Protein AF-A0A2V7TV57-F1 (afdb_monomer_lite)

Secondary structure (DSSP, 8-state):
-HHHHHHHHHHHHHHHTTTT--SHHHHHHHHHHHHHHHHHHTT-SSPPP------EEEEEEE-SSEEEEEEEEEEETTEEEEEEEEEESS--SPEEEEEEEP-S---TT-GGGTSHHHHHHHHHTT-EEEEE--STTSSS---S-TTTTS--THHHHHT--HHHHHHHHHHHHHHHHTT-TTEEEEEEEEEEETHHHHHHHHHHHH-S-EEEEEEES----HHHHHHHTGGGSS-GGG----TT---THHHHHHHTTS-EEEEEETT-SSS-HHHHHHHHHHHHHHHHHHHTS--TTEEEEEES-SS---HHHHHHHHHHHIIIII---PPPPPPP---TTPPPHHHH---SS--TT--GGGGGGTSSPP---PPPSS--THHHHHHHHHHHHHHHTSTTS-SSPPP--EEEEE---TTGGGTEEEEEEEEEEETTEEEEEEEEEETT-TTSPPEEEEE-TT---PPP-HHHHHHHHTT-S-----GGGTTS-----------------------------------------------------------------------------------------------------------------------------------------------------PPPP------------------------------------------------------

Foldseek 3Di:
DVLVVLLVLLVVLLVPFLPPVPFLVSLVVCLVVLLCLLCLLLLVVPHDDQPDFPKDQLDKDDDPFWIKGWIWTALDFQAIWTKIKIATPDDDFAFFEEEEEEAPDADLQFRCLVVVVLQNVCRSVTYTYIYIGQQQRHNQHADFCCVLPVVVVCLLVLSHHSLSVLLSVSVVVLVVQVVDRHHDLQRYAYEYEHLSLLSQLSNLLNDVSHQAYEREHQWFWSSVCSVLVLVNPGTRSSDGSCLPSHISLSSLLSNPPGAYEYEYECAASNQHPNTVVSSQVSSQVSNCSVVVHRHPRYYYYYDNDYRDCDQVNSQVVVCSSCCRRVVHNDRDDRDDPDPPPRDDSVVSRNDPHRDPSRCSHVCSVPSNDDDDPDCPPPCPDPVVVVVVVVVCCCSRPVVVADPDDDPFDKDKAFDCDDDLNVFWRKIWMWTDRDVVAIKIWMWTDGPPCPPFAIDIGIDHDPDDPDDQPCVVVVVVSVPDNDDDDDPVCSVPPPDDDDDDDDDDDDDDDDDDDDDDDDDDDDDDDDDDDDDDDDDDDDDDDDDDDDDDDDDDDDDDDDDDDDDDDDDDDDDDYDDDDDDDDDDDDDDDDDDDDDDDDDYDDDDDDDYDDDDDDDDDDDDDDDDDDDDDDDDDDDDDDDDDDDDDDDDDDDDDDDDDDDDDDDDDDDDDDDDDDDDDDDDDDDDDDDDDDDDDDDDDDDD

pLDDT: mean 70.53, std 30.2, range [20.3, 98.94]

Radius of gyration: 38.65 Å; chains: 1; bounding box: 132×105×137 Å

Structure (mmCIF, N/CA/C/O backbone):
data_AF-A0A2V7TV57-F1
#
_entry.id   AF-A0A2V7TV57-F1
#
loop_
_atom_site.group_PDB
_atom_site.id
_atom_site.type_symbol
_atom_site.label_atom_id
_atom_site.label_alt_id
_atom_site.label_comp_id
_atom_site.label_asym_id
_atom_site.label_entity_id
_atom_site.label_seq_id
_atom_site.pdbx_PDB_ins_code
_atom_site.Cartn_x
_atom_site.Cartn_y
_atom_site.Cartn_z
_atom_site.occupancy
_atom_site.B_iso_or_equiv
_atom_site.auth_seq_id
_atom_site.auth_comp_id
_atom_site.auth_asym_id
_atom_site.auth_atom_id
_atom_site.pdbx_PDB_model_num
ATOM 1 N N . MET A 1 1 ? 25.362 6.238 -18.766 1.00 72.62 1 MET A N 1
ATOM 2 C CA . MET A 1 1 ? 24.744 5.285 -19.719 1.00 72.62 1 MET A CA 1
ATOM 3 C C . MET A 1 1 ? 23.566 4.579 -19.061 1.00 72.62 1 MET A C 1
ATOM 5 O O . MET A 1 1 ? 22.532 5.218 -19.000 1.00 72.62 1 MET A O 1
ATOM 9 N N . VAL A 1 2 ? 23.691 3.368 -18.494 1.00 75.88 2 VAL A N 1
ATOM 10 C CA . VAL A 1 2 ? 22.522 2.579 -18.022 1.00 75.88 2 VAL A CA 1
ATOM 11 C C . VAL A 1 2 ? 21.622 3.327 -17.022 1.00 75.88 2 VAL A C 1
ATOM 13 O O . VAL A 1 2 ? 20.418 3.369 -17.231 1.00 75.88 2 VAL A O 1
ATOM 16 N N . ILE A 1 3 ? 22.179 3.979 -15.992 1.00 81.56 3 ILE A N 1
ATOM 17 C CA . ILE A 1 3 ? 21.381 4.757 -15.018 1.00 81.56 3 ILE A CA 1
ATOM 18 C C . ILE A 1 3 ? 20.602 5.893 -15.706 1.00 81.56 3 ILE A C 1
ATOM 20 O O . ILE A 1 3 ? 19.414 6.055 -15.458 1.00 81.56 3 ILE A O 1
ATOM 24 N N . GLU A 1 4 ? 21.226 6.618 -16.636 1.00 85.62 4 GLU A N 1
ATOM 25 C CA . GLU A 1 4 ? 20.561 7.691 -17.393 1.00 85.62 4 GLU A CA 1
ATOM 26 C C . GLU A 1 4 ? 19.489 7.158 -18.354 1.00 85.62 4 GLU A C 1
ATOM 28 O O . GLU A 1 4 ? 18.440 7.780 -18.511 1.00 85.62 4 GLU A O 1
ATOM 33 N N . HIS A 1 5 ? 19.698 5.975 -18.942 1.00 84.88 5 HIS A N 1
ATOM 34 C CA . HIS A 1 5 ? 18.664 5.286 -19.716 1.00 84.88 5 HIS A CA 1
ATOM 35 C C . HIS A 1 5 ? 17.465 4.912 -18.828 1.00 84.88 5 HIS A C 1
ATOM 37 O O . HIS A 1 5 ? 16.326 5.127 -19.235 1.00 84.88 5 HIS A O 1
ATOM 43 N N . LEU A 1 6 ? 17.697 4.415 -17.606 1.00 86.62 6 LEU A N 1
ATOM 44 C CA . LEU A 1 6 ? 16.636 4.106 -16.636 1.00 86.62 6 LEU A CA 1
ATOM 45 C C . LEU A 1 6 ? 15.896 5.371 -16.166 1.00 86.62 6 LEU A C 1
ATOM 47 O O . LEU A 1 6 ? 14.667 5.373 -16.133 1.00 86.62 6 LEU A O 1
ATOM 51 N N . LYS A 1 7 ? 16.611 6.469 -15.885 1.00 92.19 7 LYS A N 1
ATOM 52 C CA . LYS A 1 7 ? 16.012 7.772 -15.540 1.00 92.19 7 LYS A CA 1
ATOM 53 C C . LYS A 1 7 ? 15.153 8.329 -16.678 1.00 92.19 7 LYS A C 1
ATOM 55 O O . LYS A 1 7 ? 14.002 8.689 -16.453 1.00 92.19 7 LYS A O 1
ATOM 60 N N . SER A 1 8 ? 15.677 8.346 -17.905 1.00 91.25 8 SER A N 1
ATOM 61 C CA . SER A 1 8 ? 14.947 8.797 -19.100 1.00 91.25 8 SER A CA 1
ATOM 62 C C . SER A 1 8 ? 13.723 7.917 -19.395 1.00 91.25 8 SER A C 1
ATOM 64 O O . SER A 1 8 ? 12.640 8.427 -19.684 1.00 91.25 8 SER A O 1
ATOM 66 N N . THR A 1 9 ? 13.869 6.600 -19.230 1.00 89.69 9 THR A N 1
ATOM 67 C CA . THR A 1 9 ? 12.785 5.611 -19.303 1.00 89.69 9 THR A CA 1
ATOM 68 C C . THR A 1 9 ? 11.668 5.920 -18.315 1.00 89.69 9 THR A C 1
ATOM 70 O O . THR A 1 9 ? 10.508 6.035 -18.715 1.00 89.69 9 THR A O 1
ATOM 73 N N . ALA A 1 10 ? 12.008 6.088 -17.036 1.00 94.38 10 ALA A N 1
ATOM 74 C CA . ALA A 1 10 ? 11.039 6.339 -15.982 1.00 94.38 10 ALA A CA 1
ATOM 75 C C . ALA A 1 10 ? 10.346 7.700 -16.158 1.00 94.38 10 ALA A C 1
ATOM 77 O O . ALA A 1 10 ? 9.121 7.767 -16.084 1.00 94.38 10 ALA A O 1
ATOM 78 N N . ALA A 1 11 ? 11.098 8.749 -16.517 1.00 96.31 11 ALA A N 1
ATOM 79 C CA . ALA A 1 11 ? 10.556 10.057 -16.889 1.00 96.31 11 ALA A CA 1
ATOM 80 C C . ALA A 1 11 ? 9.492 9.950 -17.993 1.00 96.31 11 ALA A C 1
ATOM 82 O O . ALA A 1 11 ? 8.373 10.434 -17.825 1.00 96.31 11 ALA A O 1
ATOM 83 N N . ALA A 1 12 ? 9.797 9.243 -19.084 1.00 94.19 12 ALA A N 1
ATOM 84 C CA . ALA A 1 12 ? 8.869 9.070 -20.198 1.00 94.19 12 ALA A CA 1
ATOM 85 C C . ALA A 1 12 ? 7.658 8.174 -19.850 1.00 94.19 12 ALA A C 1
ATOM 87 O O . ALA A 1 12 ? 6.579 8.336 -20.422 1.00 94.19 12 ALA A O 1
ATOM 88 N N . LEU A 1 13 ? 7.797 7.212 -18.928 1.00 94.81 13 LEU A N 1
ATOM 89 C CA . LEU A 1 13 ? 6.664 6.432 -18.407 1.00 94.81 13 LEU A CA 1
ATOM 90 C C . LEU A 1 13 ? 5.730 7.301 -17.555 1.00 94.81 13 LEU A C 1
ATOM 92 O O . LEU A 1 13 ? 4.520 7.303 -17.795 1.00 94.81 13 LEU A O 1
ATOM 96 N N . SER A 1 14 ? 6.282 8.084 -16.627 1.00 97.56 14 SER A N 1
ATOM 97 C CA . SER A 1 14 ? 5.514 9.009 -15.793 1.00 97.56 14 SER A CA 1
ATOM 98 C C . SER A 1 14 ? 4.832 10.099 -16.609 1.00 97.56 14 SER A C 1
ATOM 100 O O . SER A 1 14 ? 3.644 10.342 -16.410 1.00 97.56 14 SER A O 1
ATOM 102 N N . GLU A 1 15 ? 5.524 10.709 -17.577 1.00 97.06 15 GLU A N 1
ATOM 103 C CA . GLU A 1 15 ? 4.954 11.701 -18.498 1.00 97.06 15 GLU A CA 1
ATOM 104 C C . GLU A 1 15 ? 3.676 11.165 -19.157 1.00 97.06 15 GLU A C 1
ATOM 106 O O . GLU A 1 15 ? 2.601 11.753 -18.998 1.00 97.06 15 GLU A O 1
ATOM 111 N N . ARG A 1 16 ? 3.773 9.994 -19.804 1.00 95.31 16 ARG A N 1
ATOM 112 C CA . ARG A 1 16 ? 2.661 9.351 -20.519 1.00 95.31 16 ARG A CA 1
ATOM 113 C C . ARG A 1 16 ? 1.532 8.872 -19.606 1.00 95.31 16 ARG A C 1
ATOM 115 O O . ARG A 1 16 ? 0.401 8.769 -20.079 1.00 95.31 16 ARG A O 1
ATOM 122 N N . CYS A 1 17 ? 1.795 8.582 -18.332 1.00 97.50 17 CYS A N 1
ATOM 123 C CA . CYS A 1 17 ? 0.795 8.037 -17.412 1.00 97.50 17 CYS A CA 1
ATOM 124 C C . CYS A 1 17 ? -0.449 8.944 -17.311 1.00 97.50 17 CYS A C 1
ATOM 126 O O . CYS A 1 17 ? -0.329 10.121 -16.960 1.00 97.50 17 CYS A O 1
ATOM 128 N N . LEU A 1 18 ? -1.623 8.389 -17.645 1.00 96.81 18 LEU A N 1
ATOM 129 C CA . LEU A 1 18 ? -2.943 9.045 -17.711 1.00 96.81 18 LEU A CA 1
ATOM 130 C C . LEU A 1 18 ? -3.076 10.207 -18.728 1.00 96.81 18 LEU A C 1
ATOM 132 O O . LEU A 1 18 ? -4.108 10.871 -18.766 1.00 96.81 18 LEU A O 1
ATOM 136 N N . SER A 1 19 ? -2.077 10.447 -19.587 1.00 95.38 19 SER A N 1
ATOM 137 C CA . SER A 1 19 ? -2.075 11.540 -20.587 1.00 95.38 19 SER A CA 1
ATOM 138 C C . SER A 1 19 ? -3.089 11.366 -21.737 1.00 95.38 19 SER A C 1
ATOM 140 O O . SER A 1 19 ? -3.419 12.312 -22.459 1.00 95.38 19 SER A O 1
ATOM 142 N N . ASP A 1 20 ? -3.596 10.148 -21.903 1.00 93.69 20 ASP A N 1
ATOM 143 C CA . ASP A 1 20 ? -4.590 9.717 -22.883 1.00 93.69 20 ASP A CA 1
ATOM 144 C C . ASP A 1 20 ? -6.021 9.653 -22.312 1.00 93.69 20 ASP A C 1
ATOM 146 O O . ASP A 1 20 ? -6.970 9.379 -23.046 1.00 93.69 20 ASP A O 1
ATOM 150 N N . VAL A 1 21 ? -6.198 9.950 -21.021 1.00 96.56 21 VAL A N 1
ATOM 151 C CA . VAL A 1 21 ? -7.500 10.025 -20.349 1.00 96.56 21 VAL A CA 1
ATOM 152 C C . VAL A 1 21 ? -8.003 11.471 -20.400 1.00 96.56 21 VAL A C 1
ATOM 154 O O . VAL A 1 21 ? -7.613 12.304 -19.585 1.00 96.56 21 VAL A O 1
ATOM 157 N N . ARG A 1 22 ? -8.861 11.789 -21.378 1.00 94.56 22 ARG A N 1
ATOM 158 C CA . ARG A 1 22 ? -9.347 13.164 -21.632 1.00 94.56 22 ARG A CA 1
ATOM 159 C C . ARG A 1 22 ? -10.823 13.363 -21.291 1.00 94.56 22 ARG A C 1
ATOM 161 O O . ARG A 1 22 ? -11.314 14.488 -21.303 1.00 94.56 22 ARG A O 1
ATOM 168 N N . SER A 1 23 ? -11.530 12.282 -20.980 1.00 97.94 23 SER A N 1
ATOM 169 C CA . SER A 1 23 ? -12.953 12.268 -20.650 1.00 97.94 23 SER A CA 1
ATOM 170 C C . SER A 1 23 ? -13.294 11.128 -19.686 1.00 97.94 23 SER A C 1
ATOM 172 O O . SER A 1 23 ? -12.594 10.113 -19.613 1.00 97.94 23 SER A O 1
ATOM 174 N N . LEU A 1 24 ? -14.408 11.270 -18.964 1.00 98.38 24 LEU A N 1
ATOM 175 C CA . LEU A 1 24 ? -14.882 10.256 -18.018 1.00 98.38 24 LEU A CA 1
ATOM 176 C C . LEU A 1 24 ? -15.195 8.909 -18.700 1.00 98.38 24 LEU A C 1
ATOM 178 O O . LEU A 1 24 ? -14.958 7.857 -18.110 1.00 98.38 24 LEU A O 1
ATOM 182 N N . GLU A 1 25 ? -15.671 8.916 -19.949 1.00 98.31 25 GLU A N 1
ATOM 183 C CA . GLU A 1 25 ? -15.950 7.684 -20.704 1.00 98.31 25 GLU A CA 1
ATOM 184 C C . GLU A 1 25 ? -14.673 6.985 -21.195 1.00 98.31 25 GLU A C 1
ATOM 186 O O . GLU A 1 25 ? -14.616 5.756 -21.241 1.00 98.31 25 GLU A O 1
ATOM 191 N N . GLU A 1 26 ? -13.606 7.732 -21.496 1.00 97.69 26 GLU A N 1
ATOM 192 C CA . GLU A 1 26 ? -12.287 7.139 -21.744 1.00 97.69 26 GLU A CA 1
ATOM 193 C C . GLU A 1 26 ? -11.707 6.523 -20.473 1.00 97.69 26 GLU A C 1
ATOM 195 O O . GLU A 1 26 ? -11.229 5.389 -20.523 1.00 97.69 26 GLU A O 1
ATOM 200 N N . TRP A 1 27 ? -11.821 7.208 -19.330 1.00 98.19 27 TRP A N 1
ATOM 201 C CA . TRP A 1 27 ? -11.426 6.646 -18.040 1.00 98.19 27 TRP A CA 1
ATOM 202 C C . TRP A 1 27 ? -12.187 5.350 -17.726 1.00 98.19 27 TRP A C 1
ATOM 204 O O . TRP A 1 27 ? -11.563 4.314 -17.493 1.00 98.19 27 TRP A O 1
ATOM 214 N N . LYS A 1 28 ? -13.527 5.368 -17.785 1.00 98.25 28 LYS A N 1
ATOM 215 C CA . LYS A 1 28 ? -14.381 4.187 -17.555 1.00 98.25 28 LYS A CA 1
ATOM 216 C C . LYS A 1 28 ? -14.007 3.011 -18.459 1.00 98.25 28 LYS A C 1
ATOM 218 O O . LYS A 1 28 ? -14.015 1.874 -17.996 1.00 98.25 28 LYS A O 1
ATOM 223 N N . ARG A 1 29 ? -13.650 3.274 -19.722 1.00 98.19 29 ARG A N 1
ATOM 224 C CA . ARG A 1 29 ? -13.208 2.251 -20.684 1.00 98.19 29 ARG A CA 1
ATOM 225 C C . ARG A 1 29 ? -11.848 1.642 -20.323 1.00 98.19 29 ARG A C 1
ATOM 227 O O . ARG A 1 29 ? -11.646 0.455 -20.562 1.00 98.19 29 ARG A O 1
ATOM 234 N N . GLN A 1 30 ? -10.922 2.421 -19.758 1.00 97.69 30 GLN A N 1
ATOM 235 C CA . GLN A 1 30 ? -9.584 1.943 -19.376 1.00 97.69 30 GLN A CA 1
ATOM 236 C C . GLN A 1 30 ? -9.518 1.308 -17.978 1.00 97.69 30 GLN A C 1
ATOM 238 O O . GLN A 1 30 ? -8.766 0.351 -17.777 1.00 97.69 30 GLN A O 1
ATOM 243 N N . ARG A 1 31 ? -10.313 1.807 -17.020 1.00 98.19 31 ARG A N 1
ATOM 244 C CA . ARG A 1 31 ? -10.310 1.406 -15.599 1.00 98.19 31 ARG A CA 1
ATOM 245 C C . ARG A 1 31 ? -10.270 -0.119 -15.368 1.00 98.19 31 ARG A C 1
ATOM 247 O O . ARG A 1 31 ? -9.449 -0.537 -14.552 1.00 98.19 31 ARG A O 1
ATOM 254 N N . PRO A 1 32 ? -11.070 -0.972 -16.049 1.00 98.31 32 PRO A N 1
ATOM 255 C CA . PRO A 1 32 ? -11.048 -2.417 -15.799 1.00 98.31 32 PRO A CA 1
ATOM 256 C C . PRO A 1 32 ? -9.714 -3.067 -16.180 1.00 98.31 32 PRO A C 1
ATOM 258 O O . PRO A 1 32 ? -9.206 -3.903 -15.436 1.00 98.31 32 PRO A O 1
ATOM 261 N N . ALA A 1 33 ? -9.119 -2.648 -17.303 1.00 97.69 33 ALA A N 1
ATOM 262 C CA . ALA A 1 33 ? -7.831 -3.163 -17.756 1.00 97.69 33 ALA A CA 1
ATOM 263 C C . ALA A 1 33 ? -6.705 -2.736 -16.804 1.00 97.69 33 ALA A C 1
ATOM 265 O O . ALA A 1 33 ? -5.936 -3.581 -16.360 1.00 97.69 33 ALA A O 1
ATOM 266 N N . LEU A 1 34 ? -6.668 -1.458 -16.408 1.00 97.94 34 LEU A N 1
ATOM 267 C CA . LEU A 1 34 ? -5.679 -0.940 -15.455 1.00 97.94 34 LEU A CA 1
ATOM 268 C C . LEU A 1 34 ? -5.768 -1.625 -14.079 1.00 97.94 34 LEU A C 1
ATOM 270 O O . LEU A 1 34 ? -4.738 -1.872 -13.455 1.00 97.94 34 LEU A O 1
ATOM 274 N N . ARG A 1 35 ? -6.976 -1.983 -13.614 1.00 98.38 35 ARG A N 1
ATOM 275 C CA . ARG A 1 35 ? -7.153 -2.746 -12.365 1.00 98.38 35 ARG A CA 1
ATOM 276 C C . ARG A 1 35 ? -6.639 -4.182 -12.492 1.00 98.38 35 ARG A C 1
ATOM 278 O O . ARG A 1 35 ? -5.970 -4.653 -11.580 1.00 98.38 35 ARG A O 1
ATOM 285 N N . GLY A 1 36 ? -6.928 -4.863 -13.605 1.00 97.81 36 GLY A N 1
ATOM 286 C CA . GLY A 1 36 ? -6.413 -6.212 -13.875 1.00 97.81 36 GLY A CA 1
ATOM 287 C C . GLY A 1 36 ? -4.886 -6.241 -13.995 1.00 97.81 36 GLY A C 1
ATOM 288 O O . GLY A 1 36 ? -4.230 -7.093 -13.404 1.00 97.81 36 GLY A O 1
ATOM 289 N N . GLU A 1 37 ? -4.306 -5.250 -14.676 1.00 97.12 37 GLU A N 1
ATOM 290 C CA . GLU A 1 37 ? -2.855 -5.065 -14.738 1.00 97.12 37 GLU A CA 1
ATOM 291 C C . GLU A 1 37 ? -2.248 -4.842 -13.340 1.00 97.12 37 GLU A C 1
ATOM 293 O O . GLU A 1 37 ? -1.240 -5.470 -13.019 1.00 97.12 37 GLU A O 1
ATOM 298 N N . LEU A 1 38 ? -2.859 -4.008 -12.484 1.00 98.25 38 LEU A N 1
ATOM 299 C CA . LEU A 1 38 ? -2.396 -3.793 -11.104 1.00 98.25 38 LEU A CA 1
ATOM 300 C C . LEU A 1 38 ? -2.488 -5.068 -10.251 1.00 98.25 38 LEU A C 1
ATOM 302 O O . LEU A 1 38 ? -1.521 -5.402 -9.571 1.00 98.25 38 LEU A O 1
ATOM 306 N N . LEU A 1 39 ? -3.604 -5.803 -10.320 1.00 97.50 39 LEU A N 1
ATOM 307 C CA . LEU A 1 39 ? -3.777 -7.086 -9.624 1.00 97.50 39 LEU A CA 1
ATOM 308 C C . LEU A 1 39 ? -2.678 -8.082 -10.006 1.00 97.50 39 LEU A C 1
ATOM 310 O O . LEU A 1 39 ? -2.014 -8.628 -9.130 1.00 97.50 39 LEU A O 1
ATOM 314 N N . TYR A 1 40 ? -2.412 -8.247 -11.302 1.00 95.19 40 TYR A N 1
ATOM 315 C CA . TYR A 1 40 ? -1.332 -9.103 -11.789 1.00 95.19 40 TYR A CA 1
ATOM 316 C C . TYR A 1 40 ? 0.046 -8.642 -11.284 1.00 95.19 40 TYR A C 1
ATOM 318 O O . TYR A 1 40 ? 0.849 -9.468 -10.860 1.00 95.19 40 TYR A O 1
ATOM 326 N N . MET A 1 41 ? 0.342 -7.336 -11.288 1.00 95.69 41 MET A N 1
ATOM 327 C CA . MET A 1 41 ? 1.644 -6.819 -10.825 1.00 95.69 41 MET A CA 1
ATOM 328 C C . MET A 1 41 ? 1.841 -6.909 -9.302 1.00 95.69 41 MET A C 1
ATOM 330 O O . MET A 1 41 ? 2.980 -6.821 -8.840 1.00 95.69 41 MET A O 1
ATOM 334 N N . LEU A 1 42 ? 0.755 -7.091 -8.545 1.00 96.44 42 LEU A N 1
ATOM 335 C CA . LEU A 1 42 ? 0.750 -7.427 -7.118 1.00 96.44 42 LEU A CA 1
ATOM 336 C C . LEU A 1 42 ? 0.761 -8.950 -6.860 1.00 96.44 42 LEU A C 1
ATOM 338 O O . LEU A 1 42 ? 0.765 -9.357 -5.706 1.00 96.44 42 LEU A O 1
ATOM 342 N N . GLY A 1 43 ? 0.734 -9.805 -7.889 1.00 94.25 43 GLY A N 1
ATOM 343 C CA . GLY A 1 43 ? 0.615 -11.261 -7.713 1.00 94.25 43 GLY A CA 1
ATOM 344 C C . GLY A 1 43 ? -0.775 -11.727 -7.245 1.00 94.25 43 GLY A C 1
ATOM 345 O O . GLY A 1 43 ? -0.896 -12.801 -6.664 1.00 94.25 43 GLY A O 1
ATOM 346 N N . LEU A 1 44 ? -1.814 -10.918 -7.487 1.00 95.12 44 LEU A N 1
ATOM 347 C CA . LEU A 1 44 ? -3.212 -11.115 -7.071 1.00 95.12 44 LEU A CA 1
ATOM 348 C C . LEU A 1 44 ? -4.161 -11.418 -8.252 1.00 95.12 44 LEU A C 1
ATOM 350 O O . LEU A 1 44 ? -5.374 -11.241 -8.133 1.00 95.12 44 LEU A O 1
ATOM 354 N N . ASP A 1 45 ? -3.627 -11.855 -9.397 1.00 91.81 45 ASP A N 1
ATOM 355 C CA . ASP A 1 45 ? -4.400 -12.326 -10.555 1.00 91.81 45 ASP A CA 1
ATOM 356 C C . ASP A 1 45 ? -4.048 -13.794 -10.889 1.00 91.81 45 ASP A C 1
ATOM 358 O O . ASP A 1 45 ? -2.962 -14.051 -11.417 1.00 91.81 45 ASP A O 1
ATOM 362 N N . PRO A 1 46 ? -4.926 -14.774 -10.589 1.00 91.44 46 PRO A N 1
ATOM 363 C CA . PRO A 1 46 ? -6.161 -14.639 -9.811 1.00 91.44 46 PRO A CA 1
ATOM 364 C C . PRO A 1 46 ? -5.880 -14.385 -8.320 1.00 91.44 46 PRO A C 1
ATOM 366 O O . PRO A 1 46 ? -4.804 -14.700 -7.813 1.00 91.44 46 PRO A O 1
ATOM 369 N N . PHE A 1 47 ? -6.883 -13.890 -7.589 1.00 92.94 47 PHE A N 1
ATOM 370 C CA . PHE A 1 47 ? -6.822 -13.850 -6.127 1.00 92.94 47 PHE A CA 1
ATOM 371 C C . PHE A 1 47 ? -6.636 -15.263 -5.537 1.00 92.94 47 PHE A C 1
ATOM 373 O O . PHE A 1 47 ? -7.230 -16.218 -6.052 1.00 92.94 47 PHE A O 1
ATOM 380 N N . PRO A 1 48 ? -5.913 -15.401 -4.410 1.00 93.31 48 PRO A N 1
ATOM 381 C CA . PRO A 1 48 ? -5.961 -16.607 -3.589 1.00 93.31 48 PRO A CA 1
ATOM 382 C C . PRO A 1 48 ? -7.390 -16.953 -3.124 1.00 93.31 48 PRO A C 1
ATOM 384 O O . PRO A 1 48 ? -8.294 -16.113 -3.107 1.00 93.31 48 PRO A O 1
ATOM 387 N N . GLU A 1 49 ? -7.615 -18.199 -2.702 1.00 92.88 49 GLU A N 1
ATOM 388 C CA . GLU A 1 49 ? -8.918 -18.614 -2.173 1.00 92.88 49 GLU A CA 1
ATOM 389 C C . GLU A 1 49 ? -9.187 -17.984 -0.790 1.00 92.88 49 GLU A C 1
ATOM 391 O O . GLU A 1 49 ? -8.342 -18.027 0.107 1.00 92.88 49 GLU A O 1
ATOM 396 N N . ARG A 1 50 ? -10.392 -17.432 -0.576 1.00 96.19 50 ARG A N 1
ATOM 397 C CA . ARG A 1 50 ? -10.832 -16.902 0.732 1.00 96.19 50 ARG A CA 1
ATOM 398 C C . ARG A 1 50 ? -11.154 -18.034 1.723 1.00 96.19 50 ARG A C 1
ATOM 400 O O . ARG A 1 50 ? -12.311 -18.279 2.056 1.00 96.19 50 ARG A O 1
ATOM 407 N N . THR A 1 51 ? -10.126 -18.700 2.242 1.00 97.06 51 THR A N 1
ATOM 408 C CA . THR A 1 51 ? -10.266 -19.765 3.251 1.00 97.06 51 THR A CA 1
ATOM 409 C C . THR A 1 51 ? -10.736 -19.232 4.615 1.00 97.06 51 THR A C 1
ATOM 411 O O . THR A 1 51 ? -10.412 -18.089 4.944 1.00 97.06 51 THR A O 1
ATOM 414 N N . PRO A 1 52 ? -11.433 -20.022 5.460 1.00 98.12 52 PRO A N 1
ATOM 415 C CA . PRO A 1 52 ? -11.928 -19.568 6.765 1.00 98.12 52 PRO A CA 1
ATOM 416 C C . PRO A 1 52 ? -10.848 -18.927 7.652 1.00 98.12 52 PRO A C 1
ATOM 418 O O . PRO A 1 52 ? -9.810 -19.534 7.901 1.00 98.12 52 PRO A O 1
ATOM 421 N N . LEU A 1 53 ? -11.134 -17.728 8.174 1.00 98.19 53 LEU A N 1
ATOM 422 C CA . LEU A 1 53 ? -10.179 -16.874 8.904 1.00 98.19 53 LEU A CA 1
ATOM 423 C C . LEU A 1 53 ? -9.650 -17.471 10.222 1.00 98.19 53 LEU A C 1
ATOM 425 O O . LEU A 1 53 ? -8.617 -17.031 10.712 1.00 98.19 53 LEU A O 1
ATOM 429 N N . LYS A 1 54 ? -10.372 -18.423 10.835 1.00 98.25 54 LYS A N 1
ATOM 430 C CA . LYS A 1 54 ? -10.086 -18.976 12.179 1.00 98.25 54 LYS A CA 1
ATOM 431 C C . LYS A 1 54 ? -9.717 -17.896 13.235 1.00 98.25 54 LYS A C 1
ATOM 433 O O . LYS A 1 54 ? -8.719 -18.081 13.932 1.00 98.25 54 LYS A O 1
ATOM 438 N N . PRO A 1 55 ? -10.458 -16.774 13.357 1.00 98.31 55 PRO A N 1
ATOM 439 C CA . PRO A 1 55 ? -10.062 -15.678 14.235 1.00 98.31 55 PRO A CA 1
ATOM 440 C C . PRO A 1 55 ? -10.110 -16.113 15.703 1.00 98.31 55 PRO A C 1
ATOM 442 O O . PRO A 1 55 ? -11.048 -16.791 16.127 1.00 98.31 55 PRO A O 1
ATOM 445 N N . GLN A 1 56 ? -9.110 -15.709 16.481 1.00 98.38 56 GLN A N 1
ATOM 446 C CA . GLN A 1 56 ? -9.014 -15.980 17.913 1.00 98.38 56 GLN A CA 1
ATOM 447 C C . GLN A 1 56 ? -8.726 -14.681 18.660 1.00 98.38 56 GLN A C 1
ATOM 449 O O . GLN A 1 56 ? -7.727 -14.015 18.387 1.00 98.38 56 GLN A O 1
ATOM 454 N N . VAL A 1 57 ? -9.590 -14.343 19.620 1.00 98.62 57 VAL A N 1
ATOM 455 C CA . VAL A 1 57 ? -9.305 -13.301 20.610 1.00 98.62 57 VAL A CA 1
ATOM 456 C C . VAL A 1 57 ? -8.539 -13.956 21.756 1.00 98.62 57 VAL A C 1
ATOM 458 O O . VAL A 1 57 ? -9.094 -14.782 22.478 1.00 98.62 57 VAL A O 1
ATOM 461 N N . THR A 1 58 ? -7.257 -13.630 21.899 1.00 98.31 58 THR A N 1
ATOM 462 C CA . THR A 1 58 ? -6.344 -14.268 22.867 1.00 98.31 58 THR A CA 1
ATOM 463 C C . THR A 1 58 ? -6.259 -13.523 24.201 1.00 98.31 58 THR A C 1
ATOM 465 O O . THR A 1 58 ? -5.689 -14.026 25.168 1.00 98.31 58 THR A O 1
ATOM 468 N N . GLY A 1 59 ? -6.867 -12.340 24.282 1.00 98.25 59 GLY A N 1
ATOM 469 C CA . GLY A 1 59 ? -7.073 -11.585 25.512 1.00 98.25 59 GLY A CA 1
ATOM 470 C C . GLY A 1 59 ? -7.822 -10.282 25.248 1.00 98.25 59 GLY A C 1
ATOM 471 O O . GLY A 1 59 ? -7.913 -9.836 24.104 1.00 98.25 59 GLY A O 1
ATOM 472 N N . THR A 1 60 ? -8.326 -9.661 26.314 1.00 98.12 60 THR A N 1
ATOM 473 C CA . THR A 1 60 ? -9.051 -8.385 26.240 1.00 98.12 60 THR A CA 1
ATOM 474 C C . THR A 1 60 ? -8.540 -7.424 27.308 1.00 98.12 60 THR A C 1
ATOM 476 O O . THR A 1 60 ? -8.304 -7.828 28.447 1.00 98.12 60 THR A O 1
ATOM 479 N N . LEU A 1 61 ? -8.388 -6.151 26.948 1.00 97.38 61 LEU A N 1
ATOM 480 C CA . LEU A 1 61 ? -8.000 -5.057 27.839 1.00 97.38 61 LEU A CA 1
ATOM 481 C C . LEU A 1 61 ? -9.145 -4.041 27.893 1.00 97.38 61 LEU A C 1
ATOM 483 O O . LEU A 1 61 ? -9.684 -3.684 26.850 1.00 97.38 61 LEU A O 1
ATOM 487 N N . THR A 1 62 ? -9.498 -3.547 29.079 1.00 96.25 62 THR A N 1
ATOM 488 C CA . THR A 1 62 ? -10.548 -2.525 29.250 1.00 96.25 62 THR A CA 1
ATOM 489 C C . THR A 1 62 ? -9.931 -1.206 29.700 1.00 96.25 62 THR A C 1
ATOM 491 O O . THR A 1 62 ? -9.151 -1.178 30.654 1.00 96.25 62 THR A O 1
ATOM 494 N N . ARG A 1 63 ? -10.280 -0.112 29.026 1.00 93.69 63 ARG A N 1
ATOM 495 C CA . ARG A 1 63 ? -9.950 1.279 29.368 1.00 93.69 63 ARG A CA 1
ATOM 496 C C . ARG A 1 63 ? -11.266 2.066 29.540 1.00 93.69 63 ARG A C 1
ATOM 498 O O . ARG A 1 63 ? -12.323 1.495 29.276 1.00 93.69 63 ARG A O 1
ATOM 505 N N . PRO A 1 64 ? -11.251 3.322 30.029 1.00 91.75 64 PRO A N 1
ATOM 506 C CA . PRO A 1 64 ? -12.488 4.069 30.280 1.00 91.75 64 PRO A CA 1
ATOM 507 C C . PRO A 1 64 ? -13.366 4.237 29.030 1.00 91.75 64 PRO A C 1
ATOM 509 O O . PRO A 1 64 ? -14.565 3.978 29.091 1.00 91.75 64 PRO A O 1
ATOM 512 N N . ASP A 1 65 ? -12.755 4.593 27.896 1.00 92.25 65 ASP A N 1
ATOM 513 C CA . ASP A 1 65 ? -13.485 4.970 26.675 1.00 92.25 65 ASP A CA 1
ATOM 514 C C . ASP A 1 65 ? -13.532 3.856 25.615 1.00 92.25 65 ASP A C 1
ATOM 516 O O . ASP A 1 65 ? -14.326 3.923 24.676 1.00 92.25 65 ASP A O 1
ATOM 520 N N . TYR A 1 66 ? -12.699 2.818 25.749 1.00 95.88 66 TYR A N 1
ATOM 521 C CA . TYR A 1 66 ? -12.588 1.711 24.792 1.00 95.88 66 TYR A CA 1
ATOM 522 C C . TYR A 1 66 ? -12.106 0.400 25.433 1.00 95.88 66 TYR A C 1
ATOM 524 O O . TYR A 1 66 ? -11.539 0.372 26.526 1.00 95.88 66 TYR A O 1
ATOM 532 N N . ARG A 1 67 ? -12.286 -0.709 24.714 1.00 96.50 67 ARG A N 1
ATOM 533 C CA . ARG A 1 67 ? -11.645 -2.006 24.969 1.00 96.50 67 ARG A CA 1
ATOM 534 C C . ARG A 1 67 ? -10.739 -2.396 23.801 1.00 96.50 67 ARG A C 1
ATOM 536 O O . ARG A 1 67 ? -10.981 -1.979 22.672 1.00 96.50 67 ARG A O 1
ATOM 543 N N . ILE A 1 68 ? -9.730 -3.218 24.067 1.00 98.38 68 ILE A N 1
ATOM 544 C CA . ILE A 1 68 ? -8.831 -3.801 23.064 1.00 98.38 68 ILE A CA 1
ATOM 545 C C . ILE A 1 68 ? -9.031 -5.316 23.077 1.00 98.38 68 ILE A C 1
ATOM 547 O O . ILE A 1 68 ? -8.782 -5.950 24.100 1.00 98.38 68 ILE A O 1
ATOM 551 N N . GLU A 1 69 ? -9.454 -5.905 21.962 1.00 98.62 69 GLU A N 1
ATOM 552 C CA . GLU A 1 69 ? -9.443 -7.355 21.736 1.00 98.62 69 GLU A CA 1
ATOM 553 C C . GLU A 1 69 ? -8.148 -7.730 20.991 1.00 98.62 69 GLU A C 1
ATOM 555 O O . GLU A 1 69 ? -7.884 -7.237 19.892 1.00 98.62 69 GLU A O 1
ATOM 560 N N . LYS A 1 70 ? -7.312 -8.585 21.593 1.00 98.81 70 LYS A N 1
ATOM 561 C CA . LYS A 1 70 ? -6.039 -9.037 21.006 1.00 98.81 70 LYS A CA 1
ATOM 562 C C . LYS A 1 70 ? -6.315 -10.174 20.036 1.00 98.81 70 LYS A C 1
ATOM 564 O O . LYS A 1 70 ? -6.824 -11.209 20.457 1.00 98.81 70 LYS A O 1
ATOM 569 N N . LEU A 1 71 ? -6.040 -9.968 18.752 1.00 98.62 71 LEU A N 1
ATOM 570 C CA . LEU A 1 71 ? -6.548 -10.797 17.667 1.00 98.62 71 LEU A CA 1
ATOM 571 C C . LEU A 1 71 ? -5.413 -11.475 16.902 1.00 98.62 71 LEU A C 1
ATOM 573 O O . LEU A 1 71 ? -4.459 -10.835 16.463 1.00 98.62 71 LEU A O 1
ATOM 577 N N . VAL A 1 72 ? -5.592 -12.763 16.636 1.00 98.56 72 VAL A N 1
ATOM 578 C CA . VAL A 1 72 ? -4.847 -13.481 15.601 1.00 98.56 72 VAL A CA 1
ATOM 579 C C . VAL A 1 72 ? -5.823 -14.168 14.646 1.00 98.56 72 VAL A C 1
ATOM 581 O O . VAL A 1 72 ? -6.843 -14.710 15.075 1.00 98.56 72 VAL A O 1
ATOM 584 N N . PHE A 1 73 ? -5.533 -14.143 13.347 1.00 98.62 73 PHE A N 1
ATOM 585 C CA . PHE A 1 73 ? -6.299 -14.859 12.323 1.00 98.62 73 PHE A CA 1
ATOM 586 C C . PHE A 1 73 ? -5.377 -15.437 11.237 1.00 98.62 73 PHE A C 1
ATOM 588 O O . PHE A 1 73 ? -4.177 -15.171 11.221 1.00 98.62 73 PHE A O 1
ATOM 595 N N . GLN A 1 74 ? -5.933 -16.261 10.349 1.00 98.38 74 GLN A N 1
ATOM 596 C CA . GLN A 1 74 ? -5.249 -16.826 9.185 1.00 98.38 74 GLN A CA 1
ATOM 597 C C . GLN A 1 74 ? -5.771 -16.167 7.894 1.00 98.38 74 GLN A C 1
ATOM 599 O O . GLN A 1 74 ? -6.951 -16.310 7.563 1.00 98.38 74 GLN A O 1
ATOM 604 N N . SER A 1 75 ? -4.921 -15.440 7.158 1.00 97.56 75 SER A N 1
ATOM 605 C CA . SER A 1 75 ? -5.288 -14.827 5.865 1.00 97.56 75 SER A CA 1
ATOM 606 C C . SER A 1 75 ? -5.253 -15.847 4.715 1.00 97.56 75 SER A C 1
ATOM 608 O O . SER A 1 75 ? -6.080 -15.780 3.803 1.00 97.56 75 SER A O 1
ATOM 610 N N . LEU A 1 76 ? -4.365 -16.840 4.819 1.00 96.56 76 LEU A N 1
ATOM 611 C CA . LEU A 1 76 ? -4.352 -18.131 4.112 1.00 96.56 76 LEU A CA 1
ATOM 612 C C . LEU A 1 76 ? -4.122 -19.250 5.147 1.00 96.56 76 LEU A C 1
ATOM 614 O O . LEU A 1 76 ? -3.695 -18.946 6.263 1.00 96.56 76 LEU A O 1
ATOM 618 N N . PRO A 1 77 ? -4.352 -20.542 4.838 1.00 97.19 77 PRO A N 1
ATOM 619 C CA . PRO A 1 77 ? -4.107 -21.624 5.791 1.00 97.19 77 PRO A CA 1
ATOM 620 C C . PRO A 1 77 ? -2.642 -21.639 6.248 1.00 97.19 77 PRO A C 1
ATOM 622 O O . PRO A 1 77 ? -1.740 -21.837 5.441 1.00 97.19 77 PRO A O 1
ATOM 625 N N . GLY A 1 78 ? -2.414 -21.402 7.541 1.00 97.19 78 GLY A N 1
ATOM 626 C CA . GLY A 1 78 ? -1.077 -21.257 8.128 1.00 97.19 78 GLY A CA 1
ATOM 627 C C . GLY A 1 78 ? -0.407 -19.886 7.930 1.00 97.19 78 GLY A C 1
ATOM 628 O O . GLY A 1 78 ? 0.629 -19.642 8.537 1.00 97.19 78 GLY A O 1
ATOM 629 N N . LEU A 1 79 ? -0.960 -18.959 7.139 1.00 97.81 79 LEU A N 1
ATOM 630 C CA . LEU A 1 79 ? -0.444 -17.585 7.044 1.00 97.81 79 LEU A CA 1
ATOM 631 C C . LEU A 1 79 ? -1.097 -16.739 8.135 1.00 97.81 79 LEU A C 1
ATOM 633 O O . LEU A 1 79 ? -2.251 -16.327 8.005 1.00 97.81 79 LEU A O 1
ATOM 637 N N . TYR A 1 80 ? -0.376 -16.542 9.232 1.00 98.38 80 TYR A N 1
ATOM 638 C CA . TYR A 1 80 ? -0.888 -15.885 10.429 1.00 98.38 80 TYR A CA 1
ATOM 639 C C . TYR A 1 80 ? -0.752 -14.368 10.354 1.00 98.38 80 TYR A C 1
ATOM 641 O O . TYR A 1 80 ? 0.289 -13.856 9.955 1.00 98.38 80 TYR A O 1
ATOM 649 N N . VAL A 1 81 ? -1.779 -13.652 10.803 1.00 98.31 81 VAL A N 1
ATOM 650 C CA . VAL A 1 81 ? -1.782 -12.190 10.899 1.00 98.31 81 VAL A CA 1
ATOM 651 C C . VAL A 1 81 ? -2.208 -11.795 12.311 1.00 98.31 81 VAL A C 1
ATOM 653 O O . VAL A 1 81 ? -3.234 -12.273 12.808 1.00 98.31 81 VAL A O 1
ATOM 656 N N . THR A 1 82 ? -1.406 -10.955 12.967 1.00 98.56 82 THR A N 1
ATOM 657 C CA . THR A 1 82 ? -1.663 -10.438 14.318 1.00 98.56 82 THR A CA 1
ATOM 658 C C . THR A 1 82 ? -2.135 -8.990 14.287 1.00 98.56 82 THR A C 1
ATOM 660 O O . THR A 1 82 ? -1.753 -8.198 13.426 1.00 98.56 82 THR A O 1
ATOM 663 N N . ALA A 1 83 ? -3.043 -8.664 15.205 1.00 98.62 83 ALA A N 1
ATOM 664 C CA . ALA A 1 83 ? -3.762 -7.403 15.201 1.00 98.62 83 ALA A CA 1
ATOM 665 C C . ALA A 1 83 ? -4.300 -7.048 16.590 1.00 98.62 83 ALA A C 1
ATOM 667 O O . ALA A 1 83 ? -4.492 -7.902 17.457 1.00 98.62 83 ALA A O 1
ATOM 668 N N . ASN A 1 84 ? -4.635 -5.781 16.798 1.00 98.81 84 ASN A N 1
ATOM 669 C CA . ASN A 1 84 ? -5.429 -5.367 17.950 1.00 98.81 84 ASN A CA 1
ATOM 670 C C . ASN A 1 84 ? -6.707 -4.674 17.459 1.00 98.81 84 ASN A C 1
ATOM 672 O O . ASN A 1 84 ? -6.660 -3.769 16.630 1.00 98.81 84 ASN A O 1
ATOM 676 N N . LEU A 1 85 ? -7.859 -5.125 17.953 1.00 98.75 85 LEU A N 1
ATOM 677 C CA . LEU A 1 85 ? -9.169 -4.578 17.615 1.00 98.75 85 LEU A CA 1
ATOM 678 C C . LEU A 1 85 ? -9.636 -3.674 18.761 1.00 98.75 85 LEU A C 1
ATOM 680 O O . LEU A 1 85 ? -10.086 -4.152 19.802 1.00 98.75 85 LEU A O 1
ATOM 684 N N . TYR A 1 86 ? -9.506 -2.367 18.565 1.00 98.50 86 TYR A N 1
ATOM 685 C CA . TYR A 1 86 ? -9.972 -1.331 19.476 1.00 98.50 86 TYR A CA 1
ATOM 686 C C . TYR A 1 86 ? -11.456 -1.055 19.208 1.00 98.50 86 TYR A C 1
ATOM 688 O O . TYR A 1 86 ? -11.869 -0.820 18.070 1.00 98.50 86 TYR A O 1
ATOM 696 N N . LEU A 1 87 ? -12.267 -1.104 20.263 1.00 97.69 87 LEU A N 1
ATOM 697 C CA . LEU A 1 87 ? -13.726 -1.009 20.203 1.00 97.69 87 LEU A CA 1
ATOM 698 C C . LEU A 1 87 ? -14.213 -0.030 21.277 1.00 97.69 87 LEU A C 1
ATOM 700 O O . LEU A 1 87 ? -13.792 -0.179 22.426 1.00 97.69 87 LEU A O 1
ATOM 704 N N . PRO A 1 88 ? -15.099 0.932 20.969 1.00 96.38 88 PRO A N 1
ATOM 705 C CA . PRO A 1 88 ? -15.584 1.889 21.961 1.00 96.38 88 PRO A CA 1
ATOM 706 C C . PRO A 1 88 ? -16.263 1.196 23.153 1.00 96.38 88 PRO A C 1
ATOM 708 O O . PRO A 1 88 ? -16.899 0.148 23.007 1.00 96.38 88 PRO A O 1
ATOM 711 N N . ALA A 1 89 ? -16.135 1.780 24.346 1.00 91.31 89 ALA A N 1
ATOM 712 C CA . ALA A 1 89 ? -16.764 1.276 25.569 1.00 91.31 89 ALA A CA 1
ATOM 713 C C . ALA A 1 89 ? -18.263 1.618 25.644 1.00 91.31 89 ALA A C 1
ATOM 715 O O . ALA A 1 89 ? -19.001 1.006 26.415 1.00 91.31 89 ALA A O 1
ATOM 716 N N . SER A 1 90 ? -18.720 2.581 24.838 1.00 81.25 90 SER A N 1
ATOM 717 C CA . SER A 1 90 ? -20.124 2.977 24.720 1.00 81.25 90 SER A CA 1
ATOM 718 C C . SER A 1 90 ? -20.497 3.300 23.269 1.00 81.25 90 SER A C 1
ATOM 720 O O . SER A 1 90 ? -19.630 3.524 22.426 1.00 81.25 90 SER A O 1
ATOM 722 N N . GLY A 1 91 ? -21.799 3.290 22.980 1.00 71.38 91 GLY A N 1
ATOM 723 C CA . GLY A 1 91 ? -22.355 3.329 21.624 1.00 71.38 91 GLY A CA 1
ATOM 724 C C . GLY A 1 91 ? -23.154 2.060 21.318 1.00 71.38 91 GLY A C 1
ATOM 725 O O . GLY A 1 91 ? -22.904 1.002 21.895 1.00 71.38 91 GLY A O 1
ATOM 726 N N . SER A 1 92 ? -24.155 2.164 20.444 1.00 64.12 92 SER A N 1
ATOM 727 C CA . SER A 1 92 ? -25.032 1.045 20.087 1.00 64.12 92 SER A CA 1
ATOM 728 C C . SER A 1 92 ? -25.348 1.026 18.591 1.00 64.12 92 SER A C 1
ATOM 730 O O . SER A 1 92 ? -25.688 2.045 17.993 1.00 64.12 92 SER A O 1
ATOM 732 N N . GLY A 1 93 ? -25.251 -0.164 17.994 1.00 73.25 93 GLY A N 1
ATOM 733 C CA . GLY A 1 93 ? -25.424 -0.383 16.557 1.00 73.25 93 GLY A CA 1
ATOM 734 C C . GLY A 1 93 ? -24.126 -0.256 15.738 1.00 73.25 93 GLY A C 1
ATOM 735 O O . GLY A 1 93 ? -23.061 -0.026 16.310 1.00 73.25 93 GLY A O 1
ATOM 736 N N . PRO A 1 94 ? -24.204 -0.437 14.405 1.00 92.62 94 PRO A N 1
ATOM 737 C CA . PRO A 1 94 ? -23.037 -0.461 13.520 1.00 92.62 94 PRO A CA 1
ATOM 738 C C . PRO A 1 94 ? -22.293 0.884 13.447 1.00 92.62 94 PRO A C 1
ATOM 740 O O . PRO A 1 94 ? -22.843 1.912 13.030 1.00 92.62 94 PRO A O 1
ATOM 743 N N . LEU A 1 95 ? -21.017 0.868 13.821 1.00 96.94 95 LEU A N 1
ATOM 744 C CA . LEU A 1 95 ? -20.121 2.022 13.844 1.00 96.94 95 LEU A CA 1
ATOM 745 C C . LEU A 1 95 ? -19.276 2.103 12.562 1.00 96.94 95 LEU A C 1
ATOM 747 O O . LEU A 1 95 ? -19.041 1.079 11.917 1.00 96.94 95 LEU A O 1
ATOM 751 N N . PRO A 1 96 ? -18.781 3.296 12.177 1.00 98.12 96 PRO A N 1
ATOM 752 C CA . PRO A 1 96 ? -17.755 3.380 11.145 1.00 98.12 96 PRO A CA 1
ATOM 753 C C . PRO A 1 96 ? -16.491 2.654 11.630 1.00 98.12 96 PRO A C 1
ATOM 755 O O . PRO A 1 96 ? -16.157 2.698 12.816 1.00 98.12 96 PRO A O 1
ATOM 758 N N . ALA A 1 97 ? -15.787 1.990 10.720 1.00 98.62 97 ALA A N 1
ATOM 759 C CA . ALA A 1 97 ? -14.583 1.233 11.035 1.00 98.62 97 ALA A CA 1
ATOM 760 C C . ALA A 1 97 ? -13.353 1.821 10.344 1.00 98.62 97 ALA A C 1
ATOM 762 O O . ALA A 1 97 ? -13.449 2.381 9.255 1.00 98.62 97 ALA A O 1
ATOM 763 N N . ILE A 1 98 ? -12.190 1.655 10.963 1.00 98.88 98 ILE A N 1
ATOM 764 C CA . ILE A 1 98 ? -10.882 1.992 10.413 1.00 98.88 98 ILE A CA 1
ATOM 765 C C . ILE A 1 98 ? -10.033 0.722 10.393 1.00 98.88 98 ILE A C 1
ATOM 767 O O . ILE A 1 98 ? -9.868 0.062 11.420 1.00 98.88 98 ILE A O 1
ATOM 771 N N . LEU A 1 99 ? -9.469 0.396 9.232 1.00 98.94 99 LEU A N 1
ATOM 772 C CA . LEU A 1 99 ? -8.329 -0.504 9.124 1.00 98.94 99 LEU A CA 1
ATOM 773 C C . LEU A 1 99 ? -7.052 0.344 9.147 1.00 98.94 99 LEU A C 1
ATOM 775 O O . LEU A 1 99 ? -6.767 1.064 8.187 1.00 98.94 99 LEU A O 1
ATOM 779 N N . TYR A 1 100 ? -6.298 0.271 10.244 1.00 98.88 100 TYR A N 1
ATOM 780 C CA . TYR A 1 100 ? -4.963 0.857 10.326 1.00 98.88 100 TYR A CA 1
ATOM 781 C C . TYR A 1 100 ? -3.933 -0.214 9.965 1.00 98.88 100 TYR A C 1
ATOM 783 O O . TYR A 1 100 ? -3.824 -1.225 10.654 1.00 98.88 100 TYR A O 1
ATOM 791 N N . VAL A 1 101 ? -3.160 0.003 8.906 1.00 98.44 101 VAL A N 1
ATOM 792 C CA . VAL A 1 101 ? -2.033 -0.867 8.531 1.00 98.44 101 VAL A CA 1
ATOM 793 C C . VAL A 1 101 ? -0.721 -0.215 8.952 1.00 98.44 101 VAL A C 1
ATOM 795 O O . VAL A 1 101 ? -0.474 0.956 8.656 1.00 98.44 101 VAL A O 1
ATOM 798 N N . CYS A 1 102 ? 0.108 -0.952 9.690 1.00 98.00 102 CYS A N 1
ATOM 799 C CA . CYS A 1 102 ? 1.343 -0.414 10.251 1.00 98.00 102 CYS A CA 1
ATOM 800 C C . CYS A 1 102 ? 2.404 -0.095 9.187 1.00 98.00 102 CYS A C 1
ATOM 802 O O . CYS A 1 102 ? 2.497 -0.742 8.148 1.00 98.00 102 CYS A O 1
ATOM 804 N N . GLY A 1 103 ? 3.236 0.907 9.477 1.00 96.25 103 GLY A N 1
ATOM 805 C CA . GLY A 1 103 ? 4.499 1.122 8.774 1.00 96.25 103 GLY A CA 1
ATOM 806 C C . GLY A 1 103 ? 5.624 0.239 9.320 1.00 96.25 103 GLY A C 1
ATOM 807 O O . GLY A 1 103 ? 5.418 -0.614 10.187 1.00 96.25 103 GLY A O 1
ATOM 808 N N . HIS A 1 104 ? 6.839 0.465 8.824 1.00 93.88 104 HIS A N 1
ATOM 809 C CA . HIS A 1 104 ? 8.032 -0.278 9.229 1.00 93.88 104 HIS A CA 1
ATOM 810 C C . HIS A 1 104 ? 8.550 0.195 10.595 1.00 93.88 104 HIS A C 1
ATOM 812 O O . HIS A 1 104 ? 9.489 0.981 10.684 1.00 93.88 104 HIS A O 1
ATOM 818 N N . ALA A 1 105 ? 7.918 -0.294 11.664 1.00 94.06 105 ALA A N 1
ATOM 819 C CA . ALA A 1 105 ? 8.325 -0.090 13.054 1.00 94.06 105 ALA A CA 1
ATOM 820 C C . ALA A 1 105 ? 8.744 -1.444 13.675 1.00 94.06 105 ALA A C 1
ATOM 822 O O . ALA A 1 105 ? 7.890 -2.156 14.209 1.00 94.06 105 ALA A O 1
ATOM 823 N N . PRO A 1 106 ? 10.027 -1.852 13.578 1.00 93.50 106 PRO A N 1
ATOM 824 C CA . PRO A 1 106 ? 10.449 -3.199 13.955 1.00 93.50 106 PRO A CA 1
ATOM 825 C C . PRO A 1 106 ? 10.320 -3.453 15.461 1.00 93.50 106 PRO A C 1
ATOM 827 O O . PRO A 1 106 ? 11.022 -2.845 16.271 1.00 93.50 106 PRO A O 1
ATOM 830 N N . HIS A 1 107 ? 9.455 -4.395 15.839 1.00 94.31 107 HIS A N 1
ATOM 831 C CA . HIS A 1 107 ? 9.308 -4.842 17.223 1.00 94.31 107 HIS A CA 1
ATOM 832 C C . HIS A 1 107 ? 8.962 -6.343 17.282 1.00 94.31 107 HIS A C 1
ATOM 834 O O . HIS A 1 107 ? 8.064 -6.771 16.558 1.00 94.31 107 HIS A O 1
ATOM 840 N N . PRO A 1 108 ? 9.599 -7.166 18.146 1.00 91.81 108 PRO A N 1
ATOM 841 C CA . PRO A 1 108 ? 9.365 -8.618 18.195 1.00 91.81 108 PRO A CA 1
ATOM 842 C C . PRO A 1 108 ? 7.949 -9.031 18.638 1.00 91.81 108 PRO A C 1
ATOM 844 O O . PRO A 1 108 ? 7.611 -10.207 18.558 1.00 91.81 108 PRO A O 1
ATOM 847 N N . LEU A 1 109 ? 7.134 -8.081 19.111 1.00 95.88 109 LEU A N 1
ATOM 848 C CA . LEU A 1 109 ? 5.733 -8.281 19.512 1.00 95.88 109 LEU A CA 1
ATOM 849 C C . LEU A 1 109 ? 4.729 -7.565 18.578 1.00 95.88 109 LEU A C 1
ATOM 851 O O . LEU A 1 109 ? 3.568 -7.351 18.936 1.00 95.88 109 LEU A O 1
ATOM 855 N N . GLY A 1 110 ? 5.176 -7.201 17.374 1.00 95.94 110 GLY A N 1
ATOM 856 C CA . GLY A 1 110 ? 4.362 -6.587 16.328 1.00 95.94 110 GLY A CA 1
ATOM 857 C C . GLY A 1 110 ? 4.416 -5.056 16.295 1.00 95.94 110 GLY A C 1
ATOM 858 O O . GLY A 1 110 ? 4.302 -4.396 17.330 1.00 95.94 110 GLY A O 1
ATOM 859 N N . ALA A 1 111 ? 4.547 -4.488 15.095 1.00 96.38 111 ALA A N 1
ATOM 860 C CA . ALA A 1 111 ? 4.588 -3.051 14.820 1.00 96.38 111 ALA A CA 1
ATOM 861 C C . ALA A 1 111 ? 3.365 -2.272 15.348 1.00 96.38 111 ALA A C 1
ATOM 863 O O . ALA A 1 111 ? 3.472 -1.073 15.623 1.00 96.38 111 ALA A O 1
ATOM 864 N N . LYS A 1 112 ? 2.215 -2.930 15.557 1.00 96.00 112 LYS A N 1
ATOM 865 C CA . LYS A 1 112 ? 1.008 -2.320 16.143 1.00 96.00 112 LYS A CA 1
ATOM 866 C C . LYS A 1 112 ? 1.244 -1.645 17.496 1.00 96.00 112 LYS A C 1
ATOM 868 O O . LYS A 1 112 ? 0.569 -0.663 17.796 1.00 96.00 112 LYS A O 1
ATOM 873 N N . SER A 1 113 ? 2.227 -2.096 18.286 1.00 94.94 113 SER A N 1
ATOM 874 C CA . SER A 1 113 ? 2.547 -1.471 19.576 1.00 94.94 113 SER A CA 1
ATOM 875 C C . SER A 1 113 ? 3.155 -0.071 19.445 1.00 94.94 113 SER A C 1
ATOM 877 O O . SER A 1 113 ? 3.074 0.706 20.392 1.00 94.94 113 SER A O 1
ATOM 879 N N . TYR A 1 114 ? 3.732 0.274 18.289 1.00 95.00 114 TYR A N 1
ATOM 880 C CA . TYR A 1 114 ? 4.239 1.620 17.998 1.00 95.00 114 TYR A CA 1
ATOM 881 C C . TYR A 1 114 ? 3.116 2.583 17.568 1.00 95.00 114 TYR A C 1
ATOM 883 O O . TYR A 1 114 ? 3.117 3.749 17.944 1.00 95.00 114 TYR A O 1
ATOM 891 N N . TYR A 1 115 ? 2.122 2.085 16.825 1.00 95.12 115 TYR A N 1
ATOM 892 C CA . TYR A 1 115 ? 1.023 2.882 16.255 1.00 95.12 115 TYR A CA 1
ATOM 893 C C . TYR A 1 115 ? -0.269 2.868 17.103 1.00 95.12 115 TYR A C 1
ATOM 895 O O . TYR A 1 115 ? -1.338 3.267 16.639 1.00 95.12 115 TYR A O 1
ATOM 903 N N . GLN A 1 116 ? -0.192 2.393 18.348 1.00 94.88 116 GLN A N 1
ATOM 904 C CA . GLN A 1 116 ? -1.351 2.139 19.209 1.00 94.88 116 GLN A CA 1
ATOM 905 C C . GLN A 1 116 ? -2.196 3.384 19.545 1.00 94.88 116 GLN A C 1
ATOM 907 O O . GLN A 1 116 ? -3.414 3.265 19.688 1.00 94.88 116 GLN A O 1
ATOM 912 N N . ASP A 1 117 ? -1.597 4.580 19.623 1.00 93.12 117 ASP A N 1
ATOM 913 C CA . ASP A 1 117 ? -2.318 5.837 19.894 1.00 93.12 117 ASP A CA 1
ATOM 914 C C . ASP A 1 117 ? -3.298 6.179 18.760 1.00 93.12 117 ASP A C 1
ATOM 916 O O . ASP A 1 117 ? -4.403 6.667 19.004 1.00 93.12 117 ASP A O 1
ATOM 920 N N . ARG A 1 118 ? -2.919 5.855 17.515 1.00 93.88 118 ARG A N 1
ATOM 921 C CA . ARG A 1 118 ? -3.743 6.049 16.321 1.00 93.88 118 ARG A CA 1
ATOM 922 C C . ARG A 1 118 ? -5.044 5.253 16.454 1.00 93.88 118 ARG A C 1
ATOM 924 O O . ARG A 1 118 ? -6.120 5.787 16.191 1.00 93.88 118 ARG A O 1
ATOM 931 N N . ALA A 1 119 ? -4.957 4.003 16.917 1.00 96.19 119 ALA A N 1
ATOM 932 C CA . ALA A 1 119 ? -6.112 3.129 17.105 1.00 96.19 119 ALA A CA 1
ATOM 933 C C . ALA A 1 119 ? -6.938 3.469 18.356 1.00 96.19 119 ALA A C 1
ATOM 935 O O . ALA A 1 119 ? -8.169 3.502 18.278 1.00 96.19 119 ALA A O 1
ATOM 936 N N . ALA A 1 120 ? -6.274 3.797 19.468 1.00 95.56 120 ALA A N 1
ATOM 937 C CA . ALA A 1 120 ? -6.920 4.270 20.690 1.00 95.56 120 ALA A CA 1
ATOM 938 C C . ALA A 1 120 ? -7.769 5.525 20.433 1.00 95.56 120 ALA A C 1
ATOM 940 O O . ALA A 1 120 ? -8.928 5.571 20.846 1.00 95.56 120 ALA A O 1
ATOM 941 N N . TRP A 1 121 ? -7.243 6.499 19.678 1.00 94.69 121 TRP A N 1
ATOM 942 C CA . TRP A 1 121 ? -7.982 7.714 19.332 1.00 94.69 121 TRP A CA 1
ATOM 943 C C . TRP A 1 121 ? -9.291 7.412 18.608 1.00 94.69 121 TRP A C 1
ATOM 945 O O . TRP A 1 121 ? -10.342 7.913 19.007 1.00 94.69 121 TRP A O 1
ATOM 955 N N . PHE A 1 122 ? -9.240 6.584 17.559 1.00 96.62 122 PHE A N 1
ATOM 956 C CA . PHE A 1 122 ? -10.424 6.242 16.772 1.00 96.62 122 PHE A CA 1
ATOM 957 C C . PHE A 1 122 ? -11.498 5.570 17.643 1.00 96.62 122 PHE A C 1
ATOM 959 O O . PHE A 1 122 ? -12.671 5.932 17.535 1.00 96.62 122 PHE A O 1
ATOM 966 N N . ALA A 1 123 ? -11.112 4.689 18.571 1.00 96.50 123 ALA A N 1
ATOM 967 C CA . ALA A 1 123 ? -12.057 4.060 19.492 1.00 96.50 123 ALA A CA 1
ATOM 968 C C . ALA A 1 123 ? -12.637 5.027 20.542 1.00 96.50 123 ALA A C 1
ATOM 970 O O . ALA A 1 123 ? -13.854 5.044 20.724 1.00 96.50 123 ALA A O 1
ATOM 971 N N . SER A 1 124 ? -11.833 5.908 21.149 1.00 94.44 124 SER A N 1
ATOM 972 C CA . SER A 1 124 ? -12.358 6.987 22.011 1.00 94.44 124 SER A CA 1
ATOM 973 C C . SER A 1 124 ? -13.311 7.941 21.269 1.00 94.44 124 SER A C 1
ATOM 975 O O . SER A 1 124 ? -14.146 8.584 21.899 1.00 94.44 124 SER A O 1
ATOM 977 N N . HIS A 1 125 ? -13.231 8.015 19.935 1.00 94.25 125 HIS A N 1
ATOM 978 C CA . HIS A 1 125 ? -14.078 8.865 19.089 1.00 94.25 125 HIS A CA 1
ATOM 979 C C . HIS A 1 125 ? -15.164 8.089 18.317 1.00 94.25 125 HIS A C 1
ATOM 981 O O . HIS A 1 125 ? -15.706 8.596 17.332 1.00 94.25 125 HIS A O 1
ATOM 987 N N . GLY A 1 126 ? -15.537 6.888 18.773 1.00 94.75 126 GLY A N 1
ATOM 988 C CA . GLY A 1 126 ? -16.726 6.175 18.286 1.00 94.75 126 GLY A CA 1
ATOM 989 C C . GLY A 1 126 ? -16.554 5.421 16.963 1.00 94.75 126 GLY A C 1
ATOM 990 O O . GLY A 1 126 ? -17.547 5.159 16.283 1.00 94.75 126 GLY A O 1
ATOM 991 N N . TYR A 1 127 ? -15.322 5.071 16.594 1.00 97.75 127 TYR A N 1
ATOM 992 C CA . TYR A 1 127 ? -15.024 4.135 15.508 1.00 97.75 127 TYR A CA 1
ATOM 993 C C . TYR A 1 127 ? -14.641 2.760 16.059 1.00 97.75 127 TYR A C 1
ATOM 995 O O . TYR A 1 127 ? -14.023 2.653 17.115 1.00 97.75 127 TYR A O 1
ATOM 1003 N N . VAL A 1 128 ? -14.893 1.703 15.292 1.00 98.50 128 VAL A N 1
ATOM 1004 C CA . VAL A 1 128 ? -14.111 0.462 15.418 1.00 98.50 128 VAL A CA 1
ATOM 1005 C C . VAL A 1 128 ? -12.743 0.701 14.778 1.00 98.50 128 VAL A C 1
ATOM 1007 O O . VAL A 1 128 ? -12.693 1.195 13.657 1.00 98.50 128 VAL A O 1
ATOM 1010 N N . CYS A 1 129 ? -11.632 0.342 15.422 1.00 98.75 129 CYS A N 1
ATOM 1011 C CA . CYS A 1 129 ? -10.316 0.396 14.780 1.00 98.75 129 CYS A CA 1
ATOM 1012 C C . CYS A 1 129 ? -9.587 -0.943 14.888 1.00 98.75 129 CYS A C 1
ATOM 1014 O O . CYS A 1 129 ? -9.258 -1.396 15.982 1.00 98.75 129 CYS A O 1
ATOM 1016 N N . LEU A 1 130 ? -9.314 -1.572 13.748 1.00 98.88 130 LEU A N 1
ATOM 1017 C CA . LEU A 1 130 ? -8.462 -2.750 13.657 1.00 98.88 130 LEU A CA 1
ATOM 1018 C C . LEU A 1 130 ? -7.072 -2.302 13.213 1.00 98.88 130 LEU A C 1
ATOM 1020 O O . LEU A 1 130 ? -6.909 -1.869 12.073 1.00 98.88 130 LEU A O 1
ATOM 1024 N N . ILE A 1 131 ? -6.085 -2.409 14.102 1.00 98.75 131 ILE A N 1
ATOM 1025 C CA . ILE A 1 131 ? -4.684 -2.153 13.768 1.00 98.75 131 ILE A CA 1
ATOM 1026 C C . ILE A 1 131 ? -3.962 -3.467 13.462 1.00 98.75 131 ILE A C 1
ATOM 1028 O O . ILE A 1 131 ? -3.972 -4.394 14.274 1.00 98.75 131 ILE A O 1
ATOM 1032 N N . LEU A 1 132 ? -3.390 -3.544 12.262 1.00 98.19 132 LEU A N 1
ATOM 1033 C CA . LEU A 1 132 ? -2.820 -4.738 11.646 1.00 98.19 132 LEU A CA 1
ATOM 1034 C C . LEU A 1 132 ? -1.290 -4.639 11.626 1.00 98.19 132 LEU A C 1
ATOM 1036 O O . LEU A 1 132 ? -0.750 -3.660 11.101 1.00 98.19 132 LEU A O 1
ATOM 1040 N N . ASP A 1 133 ? -0.602 -5.651 12.160 1.00 97.88 133 ASP A N 1
ATOM 1041 C CA . ASP A 1 133 ? 0.843 -5.783 11.960 1.00 97.88 133 ASP A CA 1
ATOM 1042 C C . ASP A 1 133 ? 1.171 -6.002 10.473 1.00 97.88 133 ASP A C 1
ATOM 1044 O O . ASP A 1 133 ? 0.362 -6.554 9.723 1.00 97.88 133 ASP A O 1
ATOM 1048 N N . THR A 1 134 ? 2.381 -5.620 10.064 1.00 95.06 134 THR A N 1
ATOM 1049 C CA . THR A 1 134 ? 2.937 -6.028 8.766 1.00 95.06 134 THR A CA 1
ATOM 1050 C C . THR A 1 134 ? 3.387 -7.489 8.801 1.00 95.06 134 THR A C 1
ATOM 1052 O O . THR A 1 134 ? 3.667 -8.040 9.869 1.00 95.06 134 THR A O 1
ATOM 1055 N N . LEU A 1 135 ? 3.503 -8.126 7.637 1.00 94.75 135 LEU A N 1
ATOM 1056 C CA . LEU A 1 135 ? 3.991 -9.500 7.505 1.00 94.75 135 LEU A CA 1
ATOM 1057 C C . LEU A 1 135 ? 5.407 -9.660 8.092 1.00 94.75 135 LEU A C 1
ATOM 1059 O O . LEU A 1 135 ? 5.645 -10.620 8.819 1.00 94.75 135 LEU A O 1
ATOM 1063 N N . GLU A 1 136 ? 6.350 -8.758 7.805 1.00 93.94 136 GLU A N 1
ATOM 1064 C CA . GLU A 1 136 ? 7.729 -8.844 8.324 1.00 93.94 136 GLU A CA 1
ATOM 1065 C C . GLU A 1 136 ? 7.869 -8.392 9.789 1.00 93.94 136 GLU A C 1
ATOM 1067 O O . GLU A 1 136 ? 8.593 -9.031 10.551 1.00 93.94 136 GLU A O 1
ATOM 1072 N N . PHE A 1 137 ? 7.153 -7.345 10.221 1.00 94.56 137 PHE A N 1
ATOM 1073 C CA . PHE A 1 137 ? 7.231 -6.816 11.593 1.00 94.56 137 PHE A CA 1
ATOM 1074 C C . PHE A 1 137 ? 6.009 -7.174 12.449 1.00 94.56 137 PHE A C 1
ATOM 1076 O O . PHE A 1 137 ? 5.601 -6.392 13.307 1.00 94.56 137 PHE A O 1
ATOM 1083 N N . GLY A 1 138 ? 5.427 -8.352 12.227 1.00 94.12 138 GLY A N 1
ATOM 1084 C CA . GLY A 1 138 ? 4.404 -8.961 13.079 1.00 94.12 138 GLY A CA 1
ATOM 1085 C C . GLY A 1 138 ? 4.975 -9.967 14.081 1.00 94.12 138 GLY A C 1
ATOM 1086 O O . GLY A 1 138 ? 6.158 -10.295 14.068 1.00 94.12 138 GLY A O 1
ATOM 1087 N N . GLU A 1 139 ? 4.112 -10.519 14.938 1.00 96.88 139 GLU A N 1
ATOM 1088 C CA . GLU A 1 139 ? 4.498 -11.562 15.913 1.00 96.88 139 GLU A CA 1
ATOM 1089 C C . GLU A 1 139 ? 4.851 -12.909 15.247 1.00 96.88 139 GLU A C 1
ATOM 1091 O O . GLU A 1 139 ? 5.392 -13.814 15.884 1.00 96.88 139 GLU A O 1
ATOM 1096 N N . VAL A 1 140 ? 4.537 -13.050 13.955 1.00 96.25 140 VAL A N 1
ATOM 1097 C CA . VAL A 1 140 ? 4.870 -14.203 13.113 1.00 96.25 140 VAL A CA 1
ATOM 1098 C C . VAL A 1 140 ? 5.515 -13.680 11.826 1.00 96.25 140 VAL A C 1
ATOM 1100 O O . VAL A 1 140 ? 4.859 -13.544 10.796 1.00 96.25 140 VAL A O 1
ATOM 1103 N N . ALA A 1 141 ? 6.797 -13.330 11.901 1.00 94.19 141 ALA A N 1
ATOM 1104 C CA . ALA A 1 141 ? 7.504 -12.662 10.811 1.00 94.19 141 ALA A CA 1
ATOM 1105 C C . ALA A 1 141 ? 7.567 -13.491 9.509 1.00 94.19 141 ALA A C 1
ATOM 1107 O O . ALA A 1 141 ? 7.887 -14.685 9.509 1.00 94.19 141 ALA A O 1
ATOM 1108 N N . GLY A 1 142 ? 7.286 -12.825 8.390 1.00 94.38 142 GLY A N 1
ATOM 1109 C CA . GLY A 1 142 ? 7.705 -13.209 7.045 1.00 94.38 142 GLY A CA 1
ATOM 1110 C C . GLY A 1 142 ? 8.963 -12.459 6.603 1.00 94.38 142 GLY A C 1
ATOM 1111 O O . GLY A 1 142 ? 9.734 -11.982 7.429 1.00 94.38 142 GLY A O 1
ATOM 1112 N N . ILE A 1 143 ? 9.162 -12.350 5.288 1.00 92.44 143 ILE A N 1
ATOM 1113 C CA . ILE A 1 143 ? 10.276 -11.610 4.675 1.00 92.44 143 ILE A CA 1
ATOM 1114 C C . ILE A 1 143 ? 9.696 -10.555 3.734 1.00 92.44 143 ILE A C 1
ATOM 1116 O O . ILE A 1 143 ? 8.919 -10.910 2.843 1.00 92.44 143 ILE A O 1
ATOM 1120 N N . HIS A 1 144 ? 10.111 -9.295 3.877 1.00 90.31 144 HIS A N 1
ATOM 1121 C CA . HIS A 1 144 ? 9.900 -8.272 2.856 1.00 90.31 144 HIS A CA 1
ATOM 1122 C C . HIS A 1 144 ? 11.163 -7.977 2.046 1.00 90.31 144 HIS A C 1
ATOM 1124 O O . HIS A 1 144 ? 11.044 -7.810 0.844 1.00 90.31 144 HIS A O 1
ATOM 1130 N N . HIS A 1 145 ? 12.354 -7.926 2.649 1.00 89.31 145 HIS A N 1
ATOM 1131 C CA . HIS A 1 145 ? 13.575 -7.400 2.004 1.00 89.31 145 HIS A CA 1
ATOM 1132 C C . HIS A 1 145 ? 14.315 -8.398 1.076 1.00 89.31 145 HIS A C 1
ATOM 1134 O O . HIS A 1 145 ? 15.547 -8.479 1.039 1.00 89.31 145 HIS A O 1
ATOM 1140 N N . GLY A 1 146 ? 13.558 -9.189 0.310 1.00 88.31 146 GLY A N 1
ATOM 1141 C CA . GLY A 1 146 ? 14.069 -10.284 -0.513 1.00 88.31 146 GLY A CA 1
ATOM 1142 C C . GLY A 1 146 ? 14.996 -9.846 -1.646 1.00 88.31 146 GLY A C 1
ATOM 1143 O O . GLY A 1 146 ? 16.083 -10.408 -1.780 1.00 88.31 146 GLY A O 1
ATOM 1144 N N . ILE A 1 147 ? 14.605 -8.861 -2.458 1.00 87.31 147 ILE A N 1
ATOM 1145 C CA . ILE A 1 147 ? 15.476 -8.291 -3.501 1.00 87.31 147 ILE A CA 1
ATOM 1146 C C . ILE A 1 147 ? 16.304 -7.105 -2.990 1.00 87.31 147 ILE A C 1
ATOM 1148 O O . ILE A 1 147 ? 17.382 -6.869 -3.531 1.00 87.31 147 ILE A O 1
ATOM 1152 N N . HIS A 1 148 ? 15.852 -6.423 -1.931 1.00 84.69 148 HIS A N 1
ATOM 1153 C CA . HIS A 1 148 ? 16.583 -5.332 -1.279 1.00 84.69 148 HIS A CA 1
ATOM 1154 C C . HIS A 1 148 ? 17.964 -5.758 -0.740 1.00 84.69 148 HIS A C 1
ATOM 1156 O O . HIS A 1 148 ? 18.974 -5.171 -1.129 1.00 84.69 148 HIS A O 1
ATOM 1162 N N . ASP A 1 149 ? 18.039 -6.794 0.109 1.00 85.75 149 ASP A N 1
ATOM 1163 C CA . ASP A 1 149 ? 19.312 -7.233 0.714 1.00 85.75 149 ASP A CA 1
ATOM 1164 C C . ASP A 1 149 ? 19.554 -8.755 0.707 1.00 85.75 149 ASP A C 1
ATOM 1166 O O . ASP A 1 149 ? 20.707 -9.188 0.581 1.00 85.75 149 ASP A O 1
ATOM 1170 N N . LEU A 1 150 ? 18.511 -9.592 0.705 1.00 88.12 150 LEU A N 1
ATOM 1171 C CA . LEU A 1 150 ? 18.670 -11.056 0.710 1.00 88.12 150 LEU A CA 1
ATOM 1172 C C . LEU A 1 150 ? 19.001 -11.683 -0.661 1.00 88.12 150 LEU A C 1
ATOM 1174 O O . LEU A 1 150 ? 19.212 -12.894 -0.748 1.00 88.12 150 LEU A O 1
ATOM 1178 N N . ASN A 1 151 ? 19.101 -10.884 -1.731 1.00 86.38 151 ASN A N 1
ATOM 1179 C CA . ASN A 1 151 ? 19.459 -11.320 -3.092 1.00 86.38 151 ASN A CA 1
ATOM 1180 C C . ASN A 1 151 ? 18.520 -12.383 -3.716 1.00 86.38 151 ASN A C 1
ATOM 1182 O O . ASN A 1 151 ? 18.918 -13.140 -4.608 1.00 86.38 151 ASN A O 1
ATOM 1186 N N . ILE A 1 152 ? 17.248 -12.420 -3.311 1.00 88.25 152 ILE A N 1
ATOM 1187 C CA . ILE A 1 152 ? 16.217 -13.359 -3.789 1.00 88.25 152 ILE A CA 1
ATOM 1188 C C . ILE A 1 152 ? 15.626 -12.885 -5.135 1.00 88.25 152 ILE A C 1
ATOM 1190 O O . ILE A 1 152 ? 14.416 -12.796 -5.344 1.00 88.25 152 ILE A O 1
ATOM 1194 N N . TRP A 1 153 ? 16.504 -12.587 -6.099 1.00 86.38 153 TRP A N 1
ATOM 1195 C CA . TRP A 1 153 ? 16.181 -12.023 -7.420 1.00 86.38 153 TRP A CA 1
ATOM 1196 C C . TRP A 1 153 ? 15.192 -12.864 -8.250 1.00 86.38 153 TRP A C 1
ATOM 1198 O O . TRP A 1 153 ? 14.621 -12.373 -9.223 1.00 86.38 153 TRP A O 1
ATOM 1208 N N . ASN A 1 154 ? 14.954 -14.126 -7.876 1.00 86.06 154 ASN A N 1
ATOM 1209 C CA . ASN A 1 154 ? 13.918 -14.968 -8.473 1.00 86.06 154 ASN A CA 1
ATOM 1210 C C . ASN A 1 154 ? 12.481 -14.533 -8.141 1.00 86.06 154 ASN A C 1
ATOM 1212 O O . ASN A 1 154 ? 11.589 -14.944 -8.876 1.00 86.06 154 ASN A O 1
ATOM 1216 N N . TRP A 1 155 ? 12.235 -13.709 -7.114 1.00 89.94 155 TRP A N 1
ATOM 1217 C CA . TRP A 1 155 ? 10.899 -13.152 -6.838 1.00 89.94 155 TRP A CA 1
ATOM 1218 C C . TRP A 1 155 ? 10.325 -12.412 -8.054 1.00 89.94 155 TRP A C 1
ATOM 1220 O O . TRP A 1 155 ? 9.188 -12.668 -8.447 1.00 89.94 155 TRP A O 1
ATOM 1230 N N . LEU A 1 156 ? 11.158 -11.612 -8.733 1.00 86.38 156 LEU A N 1
ATOM 1231 C CA . LEU A 1 156 ? 10.821 -10.941 -9.995 1.00 86.38 156 LEU A CA 1
ATOM 1232 C C . LEU A 1 156 ? 10.361 -11.947 -11.066 1.00 86.38 156 LEU A C 1
ATOM 1234 O O . LEU A 1 156 ? 9.335 -11.757 -11.707 1.00 86.38 156 LEU A O 1
ATOM 1238 N N . SER A 1 157 ? 11.078 -13.063 -11.220 1.00 83.31 157 SER A N 1
ATOM 1239 C CA . SER A 1 157 ? 10.743 -14.121 -12.188 1.00 83.31 157 SER A CA 1
ATOM 1240 C C . SER A 1 157 ? 9.507 -14.951 -11.815 1.00 83.31 157 SER A C 1
ATOM 1242 O O . SER A 1 157 ? 8.968 -15.645 -12.675 1.00 83.31 157 SER A O 1
ATOM 1244 N N . LEU A 1 158 ? 9.081 -14.913 -10.550 1.00 84.69 158 LEU A N 1
ATOM 1245 C CA . LEU A 1 158 ? 7.870 -15.568 -10.040 1.00 84.69 158 LEU A CA 1
ATOM 1246 C C . LEU A 1 158 ? 6.647 -14.632 -10.047 1.00 84.69 158 LEU A C 1
ATOM 1248 O O . LEU A 1 158 ? 5.531 -15.099 -9.838 1.00 84.69 158 LEU A O 1
ATOM 1252 N N . GLY A 1 159 ? 6.844 -13.329 -10.281 1.00 88.62 159 GLY A N 1
ATOM 1253 C CA . GLY A 1 159 ? 5.806 -12.307 -10.116 1.00 88.62 159 GLY A CA 1
ATOM 1254 C C . GLY A 1 159 ? 5.449 -12.022 -8.651 1.00 88.62 159 GLY A C 1
ATOM 1255 O O . GLY A 1 159 ? 4.396 -11.446 -8.388 1.00 88.62 159 GLY A O 1
ATOM 1256 N N . TYR A 1 160 ? 6.293 -12.434 -7.699 1.00 92.38 160 TYR A N 1
ATOM 1257 C CA . TYR A 1 160 ? 6.054 -12.232 -6.272 1.00 92.38 160 TYR A CA 1
ATOM 1258 C C . TYR A 1 160 ? 6.494 -10.834 -5.821 1.00 92.38 160 TYR A C 1
ATOM 1260 O O . TYR A 1 160 ? 7.580 -10.364 -6.162 1.00 92.38 160 TYR A O 1
ATOM 1268 N N . THR A 1 161 ? 5.666 -10.213 -4.983 1.00 94.44 161 THR A N 1
ATOM 1269 C CA . THR A 1 161 ? 6.018 -9.058 -4.151 1.00 94.44 161 THR A CA 1
ATOM 1270 C C . THR A 1 161 ? 5.348 -9.212 -2.779 1.00 94.44 161 THR A C 1
ATOM 1272 O O . THR A 1 161 ? 4.179 -9.613 -2.726 1.00 94.44 161 THR A O 1
ATOM 1275 N N . PRO A 1 162 ? 6.020 -8.862 -1.663 1.00 96.06 162 PRO A N 1
ATOM 1276 C CA . PRO A 1 162 ? 5.371 -8.807 -0.353 1.00 96.06 162 PRO A CA 1
ATOM 1277 C C . PRO A 1 162 ? 4.211 -7.794 -0.315 1.00 96.06 162 PRO A C 1
ATOM 1279 O O . PRO A 1 162 ? 3.271 -7.999 0.447 1.00 96.06 162 PRO A O 1
ATOM 1282 N N . ALA A 1 163 ? 4.191 -6.778 -1.192 1.00 97.25 163 ALA A N 1
ATOM 1283 C CA . ALA A 1 163 ? 3.054 -5.860 -1.335 1.00 97.25 163 ALA A CA 1
ATOM 1284 C C . ALA A 1 163 ? 1.737 -6.599 -1.642 1.00 97.25 163 ALA A C 1
ATOM 1286 O O . ALA A 1 163 ? 0.674 -6.211 -1.161 1.00 97.25 163 ALA A O 1
ATOM 1287 N N . GLY A 1 164 ? 1.802 -7.693 -2.410 1.00 97.44 164 GLY A N 1
ATOM 1288 C CA . GLY A 1 164 ? 0.653 -8.553 -2.693 1.00 97.44 164 GLY A CA 1
ATOM 1289 C C . GLY A 1 164 ? 0.126 -9.266 -1.454 1.00 97.44 164 GLY A C 1
ATOM 1290 O O . GLY A 1 164 ? -1.086 -9.338 -1.245 1.00 97.44 164 GLY A O 1
ATOM 1291 N N . VAL A 1 165 ? 1.038 -9.747 -0.605 1.00 97.69 165 VAL A N 1
ATOM 1292 C CA . VAL A 1 165 ? 0.694 -10.423 0.652 1.00 97.69 165 VAL A CA 1
ATOM 1293 C C . VAL A 1 165 ? 0.075 -9.439 1.640 1.00 97.69 165 VAL A C 1
ATOM 1295 O O . VAL A 1 165 ? -0.925 -9.772 2.264 1.00 97.69 165 VAL A O 1
ATOM 1298 N N . GLU A 1 166 ? 0.590 -8.212 1.726 1.00 98.50 166 GLU A N 1
ATOM 1299 C CA . GLU A 1 166 ? 0.051 -7.177 2.618 1.00 98.50 166 GLU A CA 1
ATOM 1300 C C . GLU A 1 166 ? -1.316 -6.659 2.165 1.00 98.50 166 GLU A C 1
ATOM 1302 O O . GLU A 1 166 ? -2.227 -6.514 2.982 1.00 98.50 166 GLU A O 1
ATOM 1307 N N . VAL A 1 167 ? -1.520 -6.481 0.855 1.00 98.75 167 VAL A N 1
ATOM 1308 C CA . VAL A 1 167 ? -2.849 -6.200 0.291 1.00 98.75 167 VAL A CA 1
ATOM 1309 C C . VAL A 1 167 ? -3.817 -7.348 0.579 1.00 98.75 167 VAL A C 1
ATOM 1311 O O . VAL A 1 167 ? -4.959 -7.104 0.964 1.00 98.75 167 VAL A O 1
ATOM 1314 N N . TRP A 1 168 ? -3.379 -8.606 0.466 1.00 98.69 168 TRP A N 1
ATOM 1315 C CA . TRP A 1 168 ? -4.211 -9.751 0.838 1.00 98.69 168 TRP A CA 1
ATOM 1316 C C . TRP A 1 168 ? -4.527 -9.771 2.339 1.00 98.69 168 TRP A C 1
ATOM 1318 O O . TRP A 1 168 ? -5.693 -9.901 2.709 1.00 98.69 168 TRP A O 1
ATOM 1328 N N . ASN A 1 169 ? -3.535 -9.569 3.210 1.00 98.69 169 ASN A N 1
ATOM 1329 C CA . ASN A 1 169 ? -3.713 -9.470 4.660 1.00 98.69 169 ASN A CA 1
ATOM 1330 C C . ASN A 1 169 ? -4.740 -8.382 5.015 1.00 98.69 169 ASN A C 1
ATOM 1332 O O . ASN A 1 169 ? -5.661 -8.643 5.790 1.00 98.69 169 ASN A O 1
ATOM 1336 N N . ALA A 1 170 ? -4.651 -7.208 4.384 1.00 98.88 170 ALA A N 1
ATOM 1337 C CA . ALA A 1 170 ? -5.604 -6.116 4.547 1.00 98.88 170 ALA A CA 1
ATOM 1338 C C . ALA A 1 170 ? -7.011 -6.473 4.031 1.00 98.88 170 ALA A C 1
ATOM 1340 O O . ALA A 1 170 ? -7.993 -6.281 4.746 1.00 98.88 170 ALA A O 1
ATOM 1341 N N . MET A 1 171 ? -7.141 -7.073 2.842 1.00 98.88 171 MET A N 1
ATOM 1342 C CA . MET A 1 171 ? -8.435 -7.539 2.316 1.00 98.88 171 MET A CA 1
ATOM 1343 C C . MET A 1 171 ? -9.095 -8.586 3.227 1.00 98.88 171 MET A C 1
ATOM 1345 O O . MET A 1 171 ? -10.312 -8.536 3.427 1.00 98.88 171 MET A O 1
ATOM 1349 N N . ARG A 1 172 ? -8.305 -9.495 3.818 1.00 98.81 172 ARG A N 1
ATOM 1350 C CA . ARG A 1 172 ? -8.766 -10.498 4.794 1.00 98.81 172 ARG A CA 1
ATOM 1351 C C . ARG A 1 172 ? -9.079 -9.887 6.167 1.00 98.81 172 ARG A C 1
ATOM 1353 O O . ARG A 1 172 ? -9.970 -10.386 6.848 1.00 98.81 172 ARG A O 1
ATOM 1360 N N . ALA A 1 173 ? -8.429 -8.784 6.543 1.00 98.88 173 ALA A N 1
ATOM 1361 C CA . ALA A 1 173 ? -8.791 -7.981 7.711 1.00 98.88 173 ALA A CA 1
ATOM 1362 C C . ALA A 1 173 ? -10.130 -7.237 7.508 1.00 98.88 173 ALA A C 1
ATOM 1364 O O . ALA A 1 173 ? -10.943 -7.189 8.430 1.00 98.88 173 ALA A O 1
ATOM 1365 N N . ILE A 1 174 ? -10.417 -6.746 6.294 1.00 98.88 174 ILE A N 1
ATOM 1366 C CA . ILE A 1 174 ? -11.750 -6.235 5.921 1.00 98.88 174 ILE A CA 1
ATOM 1367 C C . ILE A 1 174 ? -12.784 -7.370 5.982 1.00 98.88 174 ILE A C 1
ATOM 1369 O O . ILE A 1 174 ? -13.817 -7.208 6.624 1.00 98.88 174 ILE A O 1
ATOM 1373 N N . ASP A 1 175 ? -12.484 -8.546 5.414 1.00 98.81 175 ASP A N 1
ATOM 1374 C CA . ASP A 1 175 ? -13.370 -9.720 5.508 1.00 98.81 175 ASP A CA 1
ATOM 1375 C C . ASP A 1 175 ? -13.644 -10.144 6.971 1.00 98.81 175 ASP A C 1
ATOM 1377 O O . ASP A 1 175 ? -14.680 -10.746 7.242 1.00 98.81 175 ASP A O 1
ATOM 1381 N N . TYR A 1 176 ? -12.744 -9.851 7.921 1.00 98.81 176 TYR A N 1
ATOM 1382 C CA . TYR A 1 176 ? -12.993 -10.033 9.357 1.00 98.81 176 TYR A CA 1
ATOM 1383 C C . TYR A 1 176 ? -13.883 -8.923 9.936 1.00 98.81 176 TYR A C 1
ATOM 1385 O O . TYR A 1 176 ? -14.842 -9.230 10.646 1.00 98.81 176 TYR A O 1
ATOM 1393 N N . LEU A 1 177 ? -13.606 -7.651 9.623 1.00 98.62 177 LEU A N 1
ATOM 1394 C CA . LEU A 1 177 ? -14.415 -6.505 10.062 1.00 98.62 177 LEU A CA 1
ATOM 1395 C C . LEU A 1 177 ? -15.888 -6.655 9.655 1.00 98.62 177 LEU A C 1
ATOM 1397 O O . LEU A 1 177 ? -16.765 -6.413 10.478 1.00 98.62 177 LEU A O 1
ATOM 1401 N N . GLU A 1 178 ? -16.174 -7.147 8.447 1.00 98.06 178 GLU A N 1
ATOM 1402 C CA . GLU A 1 178 ? -17.546 -7.400 7.975 1.00 98.06 178 GLU A CA 1
ATOM 1403 C C . GLU A 1 178 ? -18.287 -8.514 8.751 1.00 98.06 178 GLU A C 1
ATOM 1405 O O . GLU A 1 178 ? -19.504 -8.642 8.627 1.00 98.06 178 GLU A O 1
ATOM 1410 N N . THR A 1 179 ? -17.596 -9.304 9.589 1.00 96.94 179 THR A N 1
ATOM 1411 C CA . THR A 1 179 ? -18.236 -10.276 10.505 1.00 96.94 179 THR A CA 1
ATOM 1412 C C . THR A 1 179 ? -18.607 -9.695 11.871 1.00 96.94 179 THR A C 1
ATOM 1414 O O . THR A 1 179 ? -19.298 -10.360 12.648 1.00 96.94 179 THR A O 1
ATOM 1417 N N . ARG A 1 180 ? -18.149 -8.480 12.203 1.00 97.06 180 ARG A N 1
ATOM 1418 C CA . ARG A 1 180 ? -18.338 -7.881 13.529 1.00 97.06 180 ARG A CA 1
ATOM 1419 C C . ARG A 1 180 ? -19.665 -7.118 13.612 1.00 97.06 180 ARG A C 1
ATOM 1421 O O . ARG A 1 180 ? -19.862 -6.185 12.840 1.00 97.06 180 ARG A O 1
ATOM 1428 N N . PRO A 1 181 ? -20.557 -7.430 14.574 1.00 95.25 181 PRO A N 1
ATOM 1429 C CA . PRO A 1 181 ? -21.815 -6.696 14.746 1.00 95.25 181 PRO A CA 1
ATOM 1430 C C . PRO A 1 181 ? -21.607 -5.232 15.169 1.00 95.25 181 PRO A C 1
ATOM 1432 O O . PRO A 1 181 ? -22.536 -4.432 15.077 1.00 95.25 181 PRO A O 1
ATOM 1435 N N . GLU A 1 182 ? -20.404 -4.871 15.627 1.00 96.38 182 GLU A N 1
ATOM 1436 C CA . GLU A 1 182 ? -20.015 -3.490 15.918 1.00 96.38 182 GLU A CA 1
ATOM 1437 C C . GLU A 1 182 ? -19.708 -2.647 14.663 1.00 96.38 182 GLU A C 1
ATOM 1439 O O . GLU A 1 182 ? -19.595 -1.430 14.776 1.00 96.38 182 GLU A O 1
ATOM 1444 N N . VAL A 1 183 ? -19.562 -3.254 13.478 1.00 98.00 183 VAL A N 1
ATOM 1445 C CA . VAL A 1 183 ? -19.076 -2.597 12.251 1.00 98.00 183 VAL A CA 1
ATOM 1446 C C . VAL A 1 183 ? -20.203 -2.353 11.248 1.00 98.00 183 VAL A C 1
ATOM 1448 O O . VAL A 1 183 ? -20.993 -3.243 10.944 1.00 98.00 183 VAL A O 1
ATOM 1451 N N . ASP A 1 184 ? -20.237 -1.154 10.665 1.00 97.94 184 ASP A N 1
ATOM 1452 C CA . ASP A 1 184 ? -20.968 -0.878 9.429 1.00 97.94 184 ASP A CA 1
ATOM 1453 C C . ASP A 1 184 ? -20.068 -1.165 8.210 1.00 97.94 184 ASP A C 1
ATOM 1455 O O . ASP A 1 184 ? -19.138 -0.392 7.944 1.00 97.94 184 ASP A O 1
ATOM 1459 N N . PRO A 1 185 ? -20.335 -2.228 7.424 1.00 97.38 185 PRO A N 1
ATOM 1460 C CA . PRO A 1 185 ? -19.496 -2.606 6.287 1.00 97.38 185 PRO A CA 1
ATOM 1461 C C . PRO A 1 185 ? -19.490 -1.557 5.162 1.00 97.38 185 PRO A C 1
ATOM 1463 O O . PRO A 1 185 ? -18.608 -1.569 4.309 1.00 97.38 185 PRO A O 1
ATOM 1466 N N . ARG A 1 186 ? -20.434 -0.602 5.156 1.00 97.62 186 ARG A N 1
ATOM 1467 C CA . ARG A 1 186 ? -20.470 0.511 4.190 1.00 97.62 186 ARG A CA 1
ATOM 1468 C C . ARG A 1 186 ? -19.577 1.690 4.591 1.00 97.62 186 ARG A C 1
ATOM 1470 O O . ARG A 1 186 ? -19.478 2.647 3.825 1.00 97.62 186 ARG A O 1
ATOM 1477 N N . ARG A 1 187 ? -18.990 1.677 5.793 1.00 98.25 187 ARG A N 1
ATOM 1478 C CA . ARG A 1 187 ? -18.220 2.793 6.371 1.00 98.25 187 ARG A CA 1
ATOM 1479 C C . ARG A 1 187 ? -16.860 2.337 6.902 1.00 98.25 187 ARG A C 1
ATOM 1481 O O . ARG A 1 187 ? -16.471 2.695 8.011 1.00 98.25 187 ARG A O 1
ATOM 1488 N N . ILE A 1 188 ? -16.138 1.565 6.091 1.00 98.88 188 ILE A N 1
ATOM 1489 C CA . ILE A 1 188 ? -14.760 1.149 6.369 1.00 98.88 188 ILE A CA 1
ATOM 1490 C C . ILE A 1 188 ? -13.791 2.149 5.722 1.00 98.88 188 ILE A C 1
ATOM 1492 O O . ILE A 1 188 ? -13.723 2.258 4.498 1.00 98.88 188 ILE A O 1
ATOM 1496 N N . GLY A 1 189 ? -13.043 2.888 6.538 1.00 98.88 189 GLY A N 1
ATOM 1497 C CA . GLY A 1 189 ? -11.879 3.664 6.115 1.00 98.88 189 GLY A CA 1
ATOM 1498 C C . GLY A 1 189 ? -10.582 2.863 6.230 1.00 98.88 189 GLY A C 1
ATOM 1499 O O . GLY A 1 189 ? -10.501 1.911 7.006 1.00 98.88 189 GLY A O 1
ATOM 1500 N N . MET A 1 190 ? -9.548 3.265 5.493 1.00 98.94 190 MET A N 1
ATOM 1501 C CA . MET A 1 190 ? -8.211 2.671 5.582 1.00 98.94 190 MET A CA 1
ATOM 1502 C C . MET A 1 190 ? -7.125 3.746 5.661 1.00 98.94 190 MET A C 1
ATOM 1504 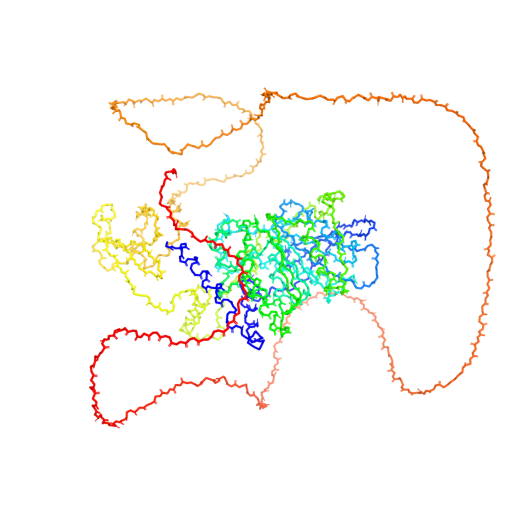O O . MET A 1 190 ? -7.195 4.761 4.968 1.00 98.94 190 MET A O 1
ATOM 1508 N N . THR A 1 191 ? -6.130 3.543 6.521 1.00 98.88 191 THR A N 1
ATOM 1509 C CA . THR A 1 191 ? -5.042 4.504 6.745 1.00 98.88 191 THR A CA 1
ATOM 1510 C C . THR A 1 191 ? -3.764 3.799 7.191 1.00 98.88 191 THR A C 1
ATOM 1512 O O . THR A 1 191 ? -3.802 2.722 7.783 1.00 98.88 191 THR A O 1
ATOM 1515 N N . GLY A 1 192 ? -2.622 4.433 6.943 1.00 98.31 192 GLY A N 1
ATOM 1516 C CA . GLY A 1 192 ? -1.311 3.943 7.356 1.00 98.31 192 GLY A CA 1
ATOM 1517 C C . GLY A 1 192 ? -0.195 4.839 6.831 1.00 98.31 192 GLY A C 1
ATOM 1518 O O . GLY A 1 192 ? -0.423 5.675 5.956 1.00 98.31 192 GLY A O 1
ATOM 1519 N N . VAL A 1 193 ? 1.016 4.660 7.356 1.00 97.19 193 VAL A N 1
ATOM 1520 C CA . VAL A 1 193 ? 2.209 5.430 6.962 1.00 97.19 193 VAL A CA 1
ATOM 1521 C C . VAL A 1 193 ? 3.327 4.507 6.484 1.00 97.19 193 VAL A C 1
ATOM 1523 O O . VAL A 1 193 ? 3.368 3.345 6.891 1.00 97.19 193 VAL A O 1
ATOM 1526 N N . SER A 1 194 ? 4.240 4.992 5.636 1.00 95.56 194 SER A N 1
ATOM 1527 C CA . SER A 1 194 ? 5.349 4.180 5.103 1.00 95.56 194 SER A CA 1
ATOM 1528 C C . SER A 1 194 ? 4.815 2.927 4.377 1.00 95.56 194 SER A C 1
ATOM 1530 O O . SER A 1 194 ? 3.902 3.047 3.557 1.00 95.56 194 SER A O 1
ATOM 1532 N N . GLY A 1 195 ? 5.288 1.717 4.702 1.00 96.75 195 GLY A N 1
ATOM 1533 C CA . GLY A 1 195 ? 4.724 0.453 4.192 1.00 96.75 195 GLY A CA 1
ATOM 1534 C C . GLY A 1 195 ? 3.200 0.310 4.366 1.00 96.75 195 GLY A C 1
ATOM 1535 O O . GLY A 1 195 ? 2.513 -0.179 3.466 1.00 96.75 195 GLY A O 1
ATOM 1536 N N . GLY A 1 196 ? 2.636 0.832 5.459 1.00 98.06 196 GLY A N 1
ATOM 1537 C CA . GLY A 1 196 ? 1.189 0.883 5.683 1.00 98.06 196 GLY A CA 1
ATOM 1538 C C . GLY A 1 196 ? 0.477 1.890 4.775 1.00 98.06 196 GLY A C 1
ATOM 1539 O O . GLY A 1 196 ? -0.657 1.670 4.351 1.00 98.06 196 GLY A O 1
ATOM 1540 N N . GLY A 1 197 ? 1.155 2.973 4.397 1.00 98.38 197 GLY A N 1
ATOM 1541 C CA . GLY A 1 197 ? 0.662 3.922 3.402 1.00 98.38 197 GLY A CA 1
ATOM 1542 C C . GLY A 1 197 ? 0.626 3.305 2.001 1.00 98.38 197 GLY A C 1
ATOM 1543 O O . GLY A 1 197 ? -0.400 3.381 1.327 1.00 98.38 197 GLY A O 1
ATOM 1544 N N . ALA A 1 198 ? 1.681 2.587 1.601 1.00 98.19 198 ALA A N 1
ATOM 1545 C CA . ALA A 1 198 ? 1.716 1.848 0.336 1.00 98.19 198 ALA A CA 1
ATOM 1546 C C . ALA A 1 198 ? 0.625 0.759 0.295 1.00 98.19 198 ALA A C 1
ATOM 1548 O O . ALA A 1 198 ? -0.157 0.681 -0.654 1.00 98.19 198 ALA A O 1
ATOM 1549 N N . THR A 1 199 ? 0.478 -0.003 1.382 1.00 98.69 199 THR A N 1
ATOM 1550 C CA . THR A 1 199 ? -0.597 -0.997 1.542 1.00 98.69 199 THR A CA 1
ATOM 1551 C C . THR A 1 199 ? -1.986 -0.351 1.483 1.00 98.69 199 THR A C 1
ATOM 1553 O O . THR A 1 199 ? -2.890 -0.909 0.861 1.00 98.69 199 THR A O 1
ATOM 1556 N N . THR A 1 200 ? -2.165 0.850 2.047 1.00 98.94 200 THR A N 1
ATOM 1557 C CA . THR A 1 200 ? -3.415 1.628 1.947 1.00 98.94 200 THR A CA 1
ATOM 1558 C C . THR A 1 200 ? -3.707 2.053 0.505 1.00 98.94 200 THR A C 1
ATOM 1560 O O . THR A 1 200 ? -4.832 1.856 0.040 1.00 98.94 200 THR A O 1
ATOM 1563 N N . TRP A 1 201 ? -2.717 2.568 -0.235 1.00 98.81 201 TRP A N 1
ATOM 1564 C CA . TRP A 1 201 ? -2.850 2.885 -1.664 1.00 98.81 201 TRP A CA 1
ATOM 1565 C C . TRP A 1 201 ? -3.285 1.662 -2.481 1.00 98.81 201 TRP A C 1
ATOM 1567 O O . TRP A 1 201 ? -4.311 1.704 -3.164 1.00 98.81 201 TRP A O 1
ATOM 1577 N N . PHE A 1 202 ? -2.524 0.567 -2.398 1.00 98.81 202 PHE A N 1
ATOM 1578 C CA . PHE A 1 202 ? -2.753 -0.625 -3.214 1.00 98.81 202 PHE A CA 1
ATOM 1579 C C . PHE A 1 202 ? -4.071 -1.323 -2.859 1.00 98.81 202 PHE A C 1
ATOM 1581 O O . PHE A 1 202 ? -4.860 -1.613 -3.758 1.00 98.81 202 PHE A O 1
ATOM 1588 N N . THR A 1 203 ? -4.360 -1.523 -1.567 1.00 98.88 203 THR A N 1
ATOM 1589 C CA . THR A 1 203 ? -5.602 -2.177 -1.113 1.00 98.88 203 THR A CA 1
ATOM 1590 C C . THR A 1 203 ? -6.823 -1.371 -1.530 1.00 98.88 203 THR A C 1
ATOM 1592 O O . THR A 1 203 ? -7.756 -1.935 -2.093 1.00 98.88 203 THR A O 1
ATOM 1595 N N . THR A 1 204 ? -6.806 -0.045 -1.350 1.00 98.88 204 THR A N 1
ATOM 1596 C CA . THR A 1 204 ? -7.927 0.802 -1.783 1.00 98.88 204 THR A CA 1
ATOM 1597 C C . THR A 1 204 ? -8.113 0.738 -3.301 1.00 98.88 204 THR A C 1
ATOM 1599 O O . THR A 1 204 ? -9.245 0.692 -3.775 1.00 98.88 204 THR A O 1
ATOM 1602 N N . ALA A 1 205 ? -7.040 0.692 -4.095 1.00 98.75 205 ALA A N 1
ATOM 1603 C CA . ALA A 1 205 ? -7.144 0.593 -5.552 1.00 98.75 205 ALA A CA 1
ATOM 1604 C C . ALA A 1 205 ? -7.759 -0.737 -6.042 1.00 98.75 205 ALA A C 1
ATOM 1606 O O . ALA A 1 205 ? -8.419 -0.745 -7.087 1.00 98.75 205 ALA A O 1
ATOM 1607 N N . VAL A 1 206 ? -7.583 -1.845 -5.305 1.00 98.56 206 VAL A N 1
ATOM 1608 C CA . VAL A 1 206 ? -8.071 -3.180 -5.710 1.00 98.56 206 VAL A CA 1
ATOM 1609 C C . VAL A 1 206 ? -9.313 -3.684 -4.967 1.00 98.56 206 VAL A C 1
ATOM 1611 O O . VAL A 1 206 ? -10.020 -4.533 -5.517 1.00 98.56 206 VAL A O 1
ATOM 1614 N N . ASP A 1 207 ? -9.651 -3.132 -3.800 1.00 98.62 207 ASP A N 1
ATOM 1615 C CA . ASP A 1 207 ? -10.862 -3.434 -3.026 1.00 98.62 207 ASP A CA 1
ATOM 1616 C C . ASP A 1 207 ? -11.765 -2.189 -2.916 1.00 98.62 207 ASP A C 1
ATOM 1618 O O . ASP A 1 207 ? -11.338 -1.105 -2.513 1.00 98.62 207 ASP A O 1
ATOM 1622 N N . GLU A 1 208 ? -13.033 -2.329 -3.310 1.00 98.00 208 GLU A N 1
ATOM 1623 C CA . GLU A 1 208 ? -14.018 -1.235 -3.304 1.00 98.00 208 GLU A CA 1
ATOM 1624 C C . GLU A 1 208 ? -14.835 -1.141 -2.002 1.00 98.00 208 GLU A C 1
ATOM 1626 O O . GLU A 1 208 ? -15.611 -0.199 -1.852 1.00 98.00 208 GLU A O 1
ATOM 1631 N N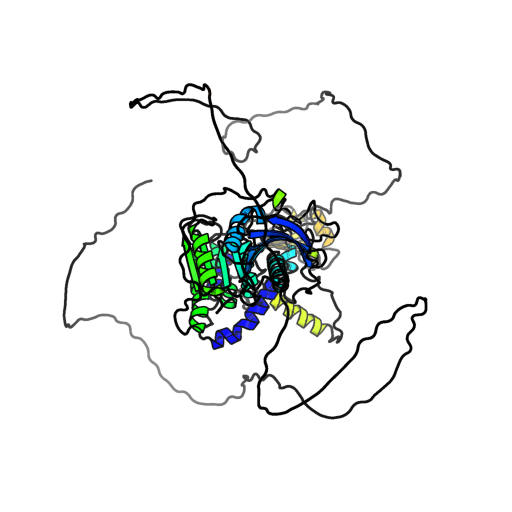 . ARG A 1 209 ? -14.600 -2.035 -1.026 1.00 98.81 209 ARG A N 1
ATOM 1632 C CA . ARG A 1 209 ? -15.159 -1.940 0.340 1.00 98.81 209 ARG A CA 1
ATOM 1633 C C . ARG A 1 209 ? -14.528 -0.821 1.172 1.00 98.81 209 ARG A C 1
ATOM 1635 O O . ARG A 1 209 ? -15.179 -0.280 2.060 1.00 98.81 209 ARG A O 1
ATOM 1642 N N . VAL A 1 210 ? -13.280 -0.444 0.874 1.00 98.88 210 VAL A N 1
ATOM 1643 C CA . VAL A 1 210 ? -12.650 0.743 1.469 1.00 98.88 210 VAL A CA 1
ATOM 1644 C C . VAL A 1 210 ? -13.358 1.982 0.924 1.00 98.88 210 VAL A C 1
ATOM 1646 O O . VAL A 1 210 ? -13.173 2.346 -0.238 1.00 98.88 210 VAL A O 1
ATOM 1649 N N . ALA A 1 211 ? -14.179 2.619 1.754 1.00 98.81 211 ALA A N 1
ATOM 1650 C CA . ALA A 1 211 ? -14.985 3.781 1.394 1.00 98.81 211 ALA A CA 1
ATOM 1651 C C . ALA A 1 211 ? -14.164 5.082 1.358 1.00 98.81 211 ALA A C 1
ATOM 1653 O O . ALA A 1 211 ? -14.468 5.974 0.566 1.00 98.81 211 ALA A O 1
ATOM 1654 N N . VAL A 1 212 ? -13.137 5.186 2.209 1.00 98.88 212 VAL A N 1
ATOM 1655 C CA . VAL A 1 212 ? -12.300 6.383 2.419 1.00 98.88 212 VAL A CA 1
ATOM 1656 C C . VAL A 1 212 ? -10.859 5.948 2.674 1.00 98.88 212 VAL A C 1
ATOM 1658 O O . VAL A 1 212 ? -10.638 5.022 3.451 1.00 98.88 212 VAL A O 1
ATOM 1661 N N . ALA A 1 213 ? -9.880 6.615 2.062 1.00 98.88 213 ALA A N 1
ATOM 1662 C CA . ALA A 1 213 ? -8.466 6.279 2.230 1.00 98.88 213 ALA A CA 1
ATOM 1663 C C . ALA A 1 213 ? -7.614 7.480 2.657 1.00 98.88 213 ALA A C 1
ATOM 1665 O O . ALA A 1 213 ? -7.782 8.584 2.128 1.00 98.88 213 ALA A O 1
ATOM 1666 N N . VAL A 1 214 ? -6.678 7.230 3.582 1.00 98.88 214 VAL A N 1
ATOM 1667 C CA . VAL A 1 214 ? -5.612 8.170 3.958 1.00 98.88 214 VAL A CA 1
ATOM 1668 C C . VAL A 1 214 ? -4.234 7.488 4.037 1.00 98.88 214 VAL A C 1
ATOM 1670 O O . VAL A 1 214 ? -3.791 7.095 5.116 1.00 98.88 214 VAL A O 1
ATOM 1673 N N . PRO A 1 215 ? -3.536 7.296 2.905 1.00 98.75 215 PRO A N 1
ATOM 1674 C CA . PRO A 1 215 ? -2.140 6.870 2.906 1.00 98.75 215 PRO A CA 1
ATOM 1675 C C . PRO A 1 215 ? -1.179 8.045 3.172 1.00 98.75 215 PRO A C 1
ATOM 1677 O O . PRO A 1 215 ? -1.255 9.088 2.523 1.00 98.75 215 PRO A O 1
ATOM 1680 N N . GLY A 1 216 ? -0.229 7.865 4.090 1.00 98.19 216 GLY A N 1
ATOM 1681 C CA . GLY A 1 216 ? 0.841 8.828 4.379 1.00 98.19 216 GLY A CA 1
ATOM 1682 C C . GLY A 1 216 ? 2.232 8.321 3.993 1.00 98.19 216 GLY A C 1
ATOM 1683 O O . GLY A 1 216 ? 2.466 7.112 4.006 1.00 98.19 216 GLY A O 1
ATOM 1684 N N . LEU A 1 217 ? 3.158 9.233 3.673 1.00 97.50 217 LEU A N 1
ATOM 1685 C CA . LEU A 1 217 ? 4.610 8.991 3.541 1.00 97.50 217 LEU A CA 1
ATOM 1686 C C . LEU A 1 217 ? 4.957 7.751 2.684 1.00 97.50 217 LEU A C 1
ATOM 1688 O O . LEU A 1 217 ? 5.592 6.822 3.178 1.00 97.50 217 LEU A O 1
ATOM 1692 N N . SER A 1 218 ? 4.410 7.651 1.466 1.00 97.00 218 SER A N 1
ATOM 1693 C CA . SER A 1 218 ? 4.367 6.364 0.735 1.00 97.00 218 SER A CA 1
ATOM 1694 C C . SER A 1 218 ? 4.139 6.440 -0.784 1.00 97.00 218 SER A C 1
ATOM 1696 O O . SER A 1 218 ? 3.738 5.452 -1.398 1.00 97.00 218 SER A O 1
ATOM 1698 N N . THR A 1 219 ? 4.328 7.604 -1.413 1.00 95.44 219 THR A N 1
ATOM 1699 C CA . THR A 1 219 ? 3.968 7.820 -2.826 1.00 95.44 219 THR A CA 1
ATOM 1700 C C . THR A 1 219 ? 4.971 8.696 -3.568 1.00 95.44 219 THR A C 1
ATOM 1702 O O . THR A 1 219 ? 5.458 9.691 -3.038 1.00 95.44 219 THR A O 1
ATOM 1705 N N . TYR A 1 220 ? 5.250 8.328 -4.818 1.00 96.38 220 TYR A N 1
ATOM 1706 C CA . TYR A 1 220 ? 5.969 9.127 -5.806 1.00 96.38 220 TYR A CA 1
ATOM 1707 C C . TYR A 1 220 ? 5.682 8.599 -7.218 1.00 96.38 220 TYR A C 1
ATOM 1709 O O . TYR A 1 220 ? 5.144 7.507 -7.392 1.00 96.38 220 TYR A O 1
ATOM 1717 N N . THR A 1 221 ? 6.083 9.347 -8.244 1.00 97.69 221 THR A N 1
ATOM 1718 C CA . THR A 1 221 ? 6.207 8.813 -9.609 1.00 97.69 221 THR A CA 1
ATOM 1719 C C . THR A 1 221 ? 7.520 8.044 -9.779 1.00 97.69 221 THR A C 1
ATOM 1721 O O . THR A 1 221 ? 8.532 8.380 -9.161 1.00 97.69 221 THR A O 1
ATOM 1724 N N . PHE A 1 222 ? 7.555 7.046 -10.662 1.00 96.00 222 PHE A N 1
ATOM 1725 C CA . PHE A 1 222 ? 8.782 6.309 -10.975 1.00 96.00 222 PHE A CA 1
ATOM 1726 C C . PHE A 1 222 ? 9.863 7.194 -11.618 1.00 96.00 222 PHE A C 1
ATOM 1728 O O . PHE A 1 222 ? 11.049 6.922 -11.446 1.00 96.00 222 PHE A O 1
ATOM 1735 N N . ALA A 1 223 ? 9.494 8.294 -12.284 1.00 97.06 223 ALA A N 1
ATOM 1736 C CA . ALA A 1 223 ? 10.442 9.335 -12.685 1.00 97.06 223 ALA A CA 1
ATOM 1737 C C . ALA A 1 223 ? 11.233 9.895 -11.493 1.00 97.06 223 ALA A C 1
ATOM 1739 O O . ALA A 1 223 ? 12.463 9.912 -11.530 1.00 97.06 223 ALA A O 1
ATOM 1740 N N . SER A 1 224 ? 10.529 10.295 -10.431 1.00 97.06 224 SER A N 1
ATOM 1741 C CA . SER A 1 224 ? 11.124 10.787 -9.185 1.00 97.06 224 SER A CA 1
ATOM 1742 C C . SER A 1 224 ? 11.950 9.694 -8.499 1.00 97.06 224 SER A C 1
ATOM 1744 O O . SER A 1 224 ? 13.122 9.902 -8.179 1.00 97.06 224 SER A O 1
ATOM 1746 N N . GLN A 1 225 ? 11.397 8.478 -8.405 1.00 95.00 225 GLN A N 1
ATOM 1747 C CA . GLN A 1 225 ? 12.082 7.304 -7.856 1.00 95.00 225 GLN A CA 1
ATOM 1748 C C . GLN A 1 225 ? 13.447 7.055 -8.516 1.00 95.00 225 GLN A C 1
ATOM 1750 O O . GLN A 1 225 ? 14.456 6.872 -7.833 1.00 95.00 225 GLN A O 1
ATOM 1755 N N . ALA A 1 226 ? 13.483 7.048 -9.851 1.00 94.81 226 ALA A N 1
ATOM 1756 C CA . ALA A 1 226 ? 14.695 6.809 -10.619 1.00 94.81 226 ALA A CA 1
ATOM 1757 C C . ALA A 1 226 ? 15.656 8.003 -10.560 1.00 94.81 226 ALA A C 1
ATOM 1759 O O . ALA A 1 226 ? 16.869 7.798 -10.522 1.00 94.81 226 ALA A O 1
ATOM 1760 N N . ALA A 1 227 ? 15.141 9.239 -10.544 1.00 96.00 227 ALA A N 1
ATOM 1761 C CA . ALA A 1 227 ? 15.943 10.458 -10.460 1.00 96.00 227 ALA A CA 1
ATOM 1762 C C . ALA A 1 227 ? 16.742 10.531 -9.148 1.00 96.00 227 ALA A C 1
ATOM 1764 O O . ALA A 1 227 ? 17.959 10.746 -9.204 1.00 96.00 227 ALA A O 1
ATOM 1765 N N . HIS A 1 228 ? 16.064 10.289 -8.019 1.00 93.88 228 HIS A N 1
ATOM 1766 C CA . HIS A 1 228 ? 16.604 10.349 -6.652 1.00 93.88 228 HIS A CA 1
ATOM 1767 C C . HIS A 1 228 ? 17.210 9.029 -6.150 1.00 93.88 228 HIS A C 1
ATOM 1769 O O . HIS A 1 228 ? 17.882 9.024 -5.125 1.00 93.88 228 HIS A O 1
ATOM 1775 N N . TRP A 1 229 ? 17.024 7.923 -6.882 1.00 91.00 229 TRP A N 1
ATOM 1776 C CA . TRP A 1 229 ? 17.590 6.594 -6.589 1.00 91.00 229 TRP A CA 1
ATOM 1777 C C . TRP A 1 229 ? 17.061 5.915 -5.301 1.00 91.00 229 TRP A C 1
ATOM 1779 O O . TRP A 1 229 ? 17.651 4.952 -4.811 1.00 91.00 229 TRP A O 1
ATOM 1789 N N . VAL A 1 230 ? 15.905 6.351 -4.784 1.00 90.25 230 VAL A N 1
ATOM 1790 C CA . VAL A 1 230 ? 15.308 5.852 -3.520 1.00 90.25 230 VAL A CA 1
ATOM 1791 C C . VAL A 1 230 ? 14.999 4.346 -3.527 1.00 90.25 230 VAL A C 1
ATOM 1793 O O . VAL A 1 230 ? 15.013 3.698 -2.484 1.00 90.25 230 VAL A O 1
ATOM 1796 N N . ALA A 1 231 ? 14.818 3.751 -4.713 1.00 85.31 231 ALA A N 1
ATOM 1797 C CA . ALA A 1 231 ? 14.589 2.313 -4.877 1.00 85.31 231 ALA A CA 1
ATOM 1798 C C . ALA A 1 231 ? 15.720 1.418 -4.332 1.00 85.31 231 ALA A C 1
ATOM 1800 O O . ALA A 1 231 ? 15.500 0.228 -4.130 1.00 85.31 231 ALA A O 1
ATOM 1801 N N . ALA A 1 232 ? 16.916 1.965 -4.094 1.00 82.94 232 ALA A N 1
ATOM 1802 C CA . ALA A 1 232 ? 18.064 1.221 -3.577 1.00 82.94 232 ALA A CA 1
ATOM 1803 C C . ALA A 1 232 ? 18.159 1.160 -2.037 1.00 82.94 232 ALA A C 1
ATOM 1805 O O . ALA A 1 232 ? 19.126 0.595 -1.531 1.00 82.94 232 ALA A O 1
ATOM 1806 N N . GLY A 1 233 ? 17.210 1.756 -1.304 1.00 82.50 233 GLY A N 1
ATOM 1807 C CA . GLY A 1 233 ? 17.178 1.751 0.168 1.00 82.50 233 GLY A CA 1
ATOM 1808 C C . GLY A 1 233 ? 15.791 1.507 0.770 1.00 82.50 233 GLY A C 1
ATOM 1809 O O . GLY A 1 233 ? 15.584 1.784 1.948 1.00 82.50 233 GLY A O 1
ATOM 1810 N N . GLN A 1 234 ? 14.834 1.044 -0.039 1.00 89.25 234 GLN A N 1
ATOM 1811 C CA . GLN A 1 234 ? 13.432 0.889 0.346 1.00 89.25 234 GLN A CA 1
ATOM 1812 C C . GLN A 1 234 ? 12.963 -0.560 0.267 1.00 89.25 234 GLN A C 1
ATOM 1814 O O . GLN A 1 234 ? 13.341 -1.312 -0.628 1.00 89.25 234 GLN A O 1
ATOM 1819 N N . CYS A 1 235 ? 12.076 -0.899 1.197 1.00 92.38 235 CYS A N 1
ATOM 1820 C CA . CYS A 1 235 ? 11.449 -2.203 1.340 1.00 92.38 235 CYS A CA 1
ATOM 1821 C C . CYS A 1 235 ? 10.655 -2.623 0.090 1.00 92.38 235 CYS A C 1
ATOM 1823 O O . CYS A 1 235 ? 9.884 -1.833 -0.460 1.00 92.38 235 CYS A O 1
ATOM 1825 N N . ASP A 1 236 ? 10.755 -3.895 -0.307 1.00 93.69 236 ASP A N 1
ATOM 1826 C CA . ASP A 1 236 ? 10.116 -4.411 -1.528 1.00 93.69 236 ASP A CA 1
ATOM 1827 C C . ASP A 1 236 ? 8.575 -4.314 -1.496 1.00 93.69 236 ASP A C 1
ATOM 1829 O O . ASP A 1 236 ? 7.926 -4.345 -2.542 1.00 93.69 236 ASP A O 1
ATOM 1833 N N . CYS A 1 237 ? 7.963 -4.152 -0.313 1.00 94.31 237 CYS A N 1
ATOM 1834 C CA . CYS A 1 237 ? 6.512 -3.986 -0.163 1.00 94.31 237 CYS A CA 1
ATOM 1835 C C . CYS A 1 237 ? 5.997 -2.604 -0.612 1.00 94.31 237 CYS A C 1
ATOM 1837 O O . CYS A 1 237 ? 4.788 -2.408 -0.731 1.00 94.31 237 CYS A O 1
ATOM 1839 N N . ILE A 1 238 ? 6.893 -1.650 -0.886 1.00 94.88 238 ILE A N 1
ATOM 1840 C CA . ILE A 1 238 ? 6.554 -0.375 -1.534 1.00 94.88 238 ILE A CA 1
ATOM 1841 C C . ILE A 1 238 ? 6.259 -0.594 -3.038 1.00 94.88 238 ILE A C 1
ATOM 1843 O O . ILE A 1 238 ? 5.734 0.302 -3.700 1.00 94.88 238 ILE A O 1
ATOM 1847 N N . TYR A 1 239 ? 6.531 -1.789 -3.594 1.00 90.44 239 TYR A N 1
ATOM 1848 C CA . TYR A 1 239 ? 6.519 -2.042 -5.039 1.00 90.44 239 TYR A CA 1
ATOM 1849 C C . TYR A 1 239 ? 5.596 -3.162 -5.516 1.00 90.44 239 TYR A C 1
ATOM 1851 O O . TYR A 1 239 ? 5.527 -4.257 -4.961 1.00 90.44 239 TYR A O 1
ATOM 1859 N N . PHE A 1 240 ? 4.987 -2.912 -6.673 1.00 92.75 240 PHE A N 1
ATOM 1860 C CA . PHE A 1 240 ? 4.471 -3.934 -7.579 1.00 92.75 240 PHE A CA 1
ATOM 1861 C C . PHE A 1 240 ? 5.498 -4.194 -8.697 1.00 92.75 240 PHE A C 1
ATOM 1863 O O . PHE A 1 240 ? 6.238 -3.292 -9.085 1.00 92.75 240 PHE A O 1
ATOM 1870 N N . HIS A 1 241 ? 5.538 -5.405 -9.263 1.00 88.94 241 HIS A N 1
ATOM 1871 C CA . HIS A 1 241 ? 6.597 -5.851 -10.198 1.00 88.94 241 HIS A CA 1
ATOM 1872 C C . HIS A 1 241 ? 6.642 -5.087 -11.555 1.00 88.94 241 HIS A C 1
ATOM 1874 O O . HIS A 1 241 ? 7.525 -5.294 -12.383 1.00 88.94 241 HIS A O 1
ATOM 1880 N N . ASN A 1 242 ? 5.692 -4.181 -11.793 1.00 91.62 242 ASN A N 1
ATOM 1881 C CA . ASN A 1 242 ? 5.575 -3.295 -12.958 1.00 91.62 242 ASN A CA 1
ATOM 1882 C C . ASN A 1 242 ? 5.664 -3.958 -14.356 1.00 91.62 242 ASN A C 1
ATOM 1884 O O . ASN A 1 242 ? 6.093 -3.340 -15.333 1.00 91.62 242 ASN A O 1
ATOM 1888 N N . THR A 1 243 ? 5.190 -5.200 -14.488 1.00 92.06 243 THR A N 1
ATOM 1889 C CA . THR A 1 243 ? 5.130 -5.938 -15.764 1.00 92.06 243 THR A CA 1
ATOM 1890 C C . THR A 1 243 ? 4.506 -5.147 -16.920 1.00 92.06 243 THR A C 1
ATOM 1892 O O . THR A 1 243 ? 4.947 -5.292 -18.057 1.00 92.06 243 THR A O 1
ATOM 1895 N N . TYR A 1 244 ? 3.487 -4.317 -16.662 1.00 93.75 244 TYR A N 1
ATOM 1896 C CA . TYR A 1 244 ? 2.751 -3.587 -17.706 1.00 93.75 244 TYR A CA 1
ATOM 1897 C C . TYR A 1 244 ? 3.285 -2.182 -18.003 1.00 93.75 244 TYR A C 1
ATOM 1899 O O . TYR A 1 244 ? 2.760 -1.541 -18.915 1.00 93.75 244 TYR A O 1
ATOM 1907 N N . LEU A 1 245 ? 4.343 -1.734 -17.312 1.00 92.44 245 LEU A N 1
ATOM 1908 C CA . LEU A 1 245 ? 4.967 -0.416 -17.489 1.00 92.44 245 LEU A CA 1
ATOM 1909 C C . LEU A 1 245 ? 4.003 0.742 -17.158 1.00 92.44 245 LEU A C 1
ATOM 1911 O O . LEU A 1 245 ? 3.867 1.705 -17.915 1.00 92.44 245 LEU A O 1
ATOM 1915 N N . ARG A 1 246 ? 3.299 0.632 -16.027 1.00 94.38 246 ARG A N 1
ATOM 1916 C CA . ARG A 1 246 ? 2.375 1.649 -15.508 1.00 94.38 246 ARG A CA 1
ATOM 1917 C C . ARG A 1 246 ? 3.010 2.369 -14.329 1.00 94.38 246 ARG A C 1
ATOM 1919 O O . ARG A 1 246 ? 3.507 1.723 -13.418 1.00 94.38 246 ARG A O 1
ATOM 1926 N N . ASP A 1 247 ? 2.976 3.694 -14.344 1.00 97.06 247 ASP A N 1
ATOM 1927 C CA . ASP A 1 247 ? 3.467 4.514 -13.236 1.00 97.06 247 ASP A CA 1
ATOM 1928 C C . ASP A 1 247 ? 2.416 4.645 -12.116 1.00 97.06 247 ASP A C 1
ATOM 1930 O O . ASP A 1 247 ? 1.211 4.554 -12.373 1.00 97.06 247 ASP A O 1
ATOM 1934 N N . PHE A 1 248 ? 2.870 4.920 -10.891 1.00 97.88 248 PHE A N 1
ATOM 1935 C CA . PHE A 1 248 ? 2.073 4.984 -9.660 1.00 97.88 248 PHE A CA 1
ATOM 1936 C C . PHE A 1 248 ? 0.740 5.763 -9.749 1.00 97.88 248 PHE A C 1
ATOM 1938 O O . PHE A 1 248 ? -0.227 5.306 -9.134 1.00 97.88 248 PHE A O 1
ATOM 1945 N N . PRO A 1 249 ? 0.585 6.863 -10.525 1.00 98.56 249 PRO A N 1
ATOM 1946 C CA . PRO A 1 249 ? -0.700 7.556 -10.653 1.00 98.56 249 PRO A CA 1
ATOM 1947 C C . PRO A 1 249 ? -1.892 6.676 -11.075 1.00 98.56 249 PRO A C 1
ATOM 1949 O O . PRO A 1 249 ? -3.029 7.034 -10.762 1.00 98.56 249 PRO A O 1
ATOM 1952 N N . ILE A 1 250 ? -1.686 5.509 -11.712 1.00 98.50 250 ILE A N 1
ATOM 1953 C CA . ILE A 1 250 ? -2.807 4.583 -11.972 1.00 98.50 250 ILE A CA 1
ATOM 1954 C C . ILE A 1 250 ? -3.469 4.081 -10.679 1.00 98.50 250 ILE A C 1
ATOM 1956 O O . ILE A 1 250 ? -4.679 3.865 -10.667 1.00 98.50 250 ILE A O 1
ATOM 1960 N N . VAL A 1 251 ? -2.709 3.935 -9.588 1.00 98.69 251 VAL A N 1
ATOM 1961 C CA . VAL A 1 251 ? -3.190 3.411 -8.302 1.00 98.69 251 VAL A CA 1
ATOM 1962 C C . VAL A 1 251 ? -4.204 4.384 -7.704 1.00 98.69 251 VAL A C 1
ATOM 1964 O O . VAL A 1 251 ? -5.331 3.997 -7.408 1.00 98.69 251 VAL A O 1
ATOM 1967 N N . GLY A 1 252 ? -3.860 5.674 -7.631 1.00 98.31 252 GLY A N 1
ATOM 1968 C CA . GLY A 1 252 ? -4.785 6.707 -7.164 1.00 98.31 252 GLY A CA 1
ATOM 1969 C C . GLY A 1 252 ? -5.985 6.918 -8.089 1.00 98.31 252 GLY A C 1
ATOM 1970 O O . GLY A 1 252 ? -7.103 7.098 -7.609 1.00 98.31 252 GLY A O 1
ATOM 1971 N N . ALA A 1 253 ? -5.801 6.826 -9.410 1.00 98.69 253 ALA A N 1
ATOM 1972 C CA . ALA A 1 253 ? -6.913 6.932 -10.356 1.00 98.69 253 ALA A CA 1
ATOM 1973 C C . ALA A 1 253 ? -7.951 5.805 -10.167 1.00 98.69 253 ALA A C 1
ATOM 1975 O O . ALA A 1 253 ? -9.154 6.051 -10.255 1.00 98.69 253 ALA A O 1
ATOM 1976 N N . LEU A 1 254 ? -7.517 4.583 -9.832 1.00 98.88 254 LEU A N 1
ATOM 1977 C CA . LEU A 1 254 ? -8.403 3.454 -9.510 1.00 98.88 254 LEU A CA 1
ATOM 1978 C C . LEU A 1 254 ? -9.215 3.656 -8.211 1.00 98.88 254 LEU A C 1
ATOM 1980 O O . LEU A 1 254 ? -10.311 3.098 -8.080 1.00 98.88 254 LEU A O 1
ATOM 1984 N N . ILE A 1 255 ? -8.746 4.488 -7.274 1.00 98.88 255 ILE A N 1
ATOM 1985 C CA . ILE A 1 255 ? -9.511 4.845 -6.065 1.00 98.88 255 ILE A CA 1
ATOM 1986 C C . ILE A 1 255 ? -10.724 5.719 -6.424 1.00 98.88 255 ILE A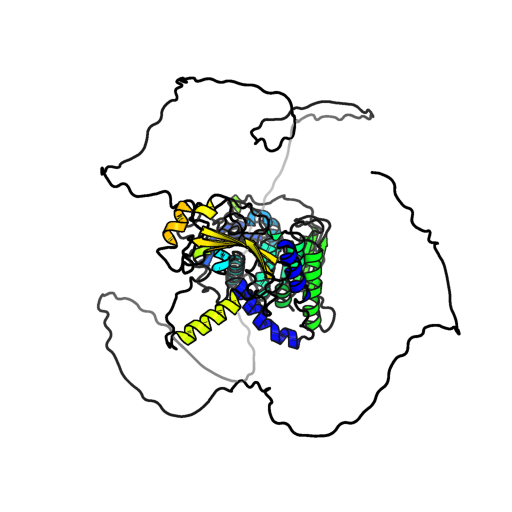 C 1
ATOM 1988 O O . ILE A 1 255 ? -11.816 5.500 -5.883 1.00 98.88 255 ILE A O 1
ATOM 1992 N N . ALA A 1 256 ? -10.565 6.636 -7.386 1.00 98.62 256 ALA A N 1
ATOM 1993 C CA . ALA A 1 256 ? -11.586 7.596 -7.805 1.00 98.62 256 ALA A CA 1
ATOM 1994 C C . ALA A 1 256 ? -12.943 6.927 -8.125 1.00 98.62 256 ALA A C 1
ATOM 1996 O O . ALA A 1 256 ? -12.961 5.857 -8.744 1.00 98.62 256 ALA A O 1
ATOM 1997 N N . PRO A 1 257 ? -14.086 7.531 -7.741 1.00 98.44 257 PRO A N 1
ATOM 1998 C CA . PRO A 1 257 ? -14.236 8.840 -7.094 1.00 98.44 257 PRO A CA 1
ATOM 1999 C C . PRO A 1 257 ? -14.173 8.803 -5.551 1.00 98.44 257 PRO A C 1
ATOM 2001 O O . PRO A 1 257 ? -14.541 9.783 -4.910 1.00 98.44 257 PRO A O 1
ATOM 2004 N N . ARG A 1 258 ? -13.772 7.689 -4.918 1.00 98.75 258 ARG A N 1
ATOM 2005 C CA . ARG A 1 258 ? -13.829 7.563 -3.447 1.00 98.75 258 ARG A CA 1
ATOM 2006 C C . ARG A 1 258 ? -12.904 8.569 -2.744 1.00 98.75 258 ARG A C 1
ATOM 2008 O O . ARG A 1 258 ? -11.805 8.799 -3.249 1.00 98.75 258 ARG A O 1
ATOM 2015 N N . PRO A 1 259 ? -13.299 9.147 -1.594 1.00 98.88 259 PRO A N 1
ATOM 2016 C CA . PRO A 1 259 ? -12.492 10.139 -0.893 1.00 98.88 259 PRO A CA 1
ATOM 2017 C C . PRO A 1 259 ? -11.076 9.679 -0.526 1.00 98.88 259 PRO A C 1
ATOM 2019 O O . PRO A 1 259 ? -10.887 8.716 0.218 1.00 98.88 259 PRO A O 1
ATOM 2022 N N . LEU A 1 260 ? -10.089 10.432 -1.006 1.00 98.94 260 LEU A N 1
ATOM 2023 C CA . LEU A 1 260 ? -8.657 10.186 -0.871 1.00 98.94 260 LEU A CA 1
ATOM 2024 C C . LEU A 1 260 ? -7.945 11.458 -0.386 1.00 98.94 260 LEU A C 1
ATOM 2026 O O . LEU A 1 260 ? -7.903 12.456 -1.102 1.00 98.94 260 LEU A O 1
ATOM 2030 N N . LEU A 1 261 ? -7.342 11.417 0.799 1.00 98.88 261 LEU A N 1
ATOM 2031 C CA . LEU A 1 261 ? -6.352 12.413 1.220 1.00 98.88 261 LEU A CA 1
ATOM 2032 C C . LEU A 1 261 ? -5.012 11.705 1.344 1.00 98.88 261 LEU A C 1
ATOM 2034 O O . LEU A 1 261 ? -4.977 10.599 1.857 1.00 98.88 261 LEU A O 1
ATOM 2038 N N . PHE A 1 262 ? -3.912 12.306 0.907 1.00 98.62 262 PHE A N 1
ATOM 2039 C CA . PHE A 1 262 ? -2.587 11.756 1.195 1.00 98.62 262 PHE A CA 1
ATOM 2040 C C . PHE A 1 262 ? -1.621 12.833 1.659 1.00 98.62 262 PHE A C 1
ATOM 2042 O O . PHE A 1 262 ? -1.783 14.009 1.323 1.00 98.62 262 PHE A O 1
ATOM 2049 N N . PHE A 1 263 ? -0.641 12.426 2.469 1.00 98.69 263 PHE A N 1
ATOM 2050 C CA . PHE A 1 263 ? 0.292 13.355 3.100 1.00 98.69 263 PHE A CA 1
ATOM 2051 C C . PHE A 1 263 ? 1.756 12.933 2.999 1.00 98.69 263 PHE A C 1
ATOM 2053 O O . PHE A 1 263 ? 2.066 11.747 2.863 1.00 98.69 263 PHE A O 1
ATOM 2060 N N . SER A 1 264 ? 2.674 13.903 3.009 1.00 98.44 264 SER A N 1
ATOM 2061 C CA . SER A 1 264 ? 4.110 13.670 2.782 1.00 98.44 264 SER A CA 1
ATOM 2062 C C . SER A 1 264 ? 5.007 14.734 3.436 1.00 98.44 264 SER A C 1
ATOM 2064 O O . SER A 1 264 ? 4.591 15.873 3.642 1.00 98.44 264 SER A O 1
ATOM 2066 N N . GLY A 1 265 ? 6.246 14.371 3.784 1.00 97.88 265 GLY A N 1
ATOM 2067 C CA . GLY A 1 265 ? 7.235 15.299 4.344 1.00 97.88 265 GLY A CA 1
ATOM 2068 C C . GLY A 1 265 ? 8.083 15.961 3.255 1.00 97.88 265 GLY A C 1
ATOM 2069 O O . GLY A 1 265 ? 8.610 15.288 2.376 1.00 97.88 265 GLY A O 1
ATOM 2070 N N . ARG A 1 266 ? 8.267 17.285 3.294 1.00 97.75 266 ARG A N 1
ATOM 2071 C CA . ARG A 1 266 ? 9.129 18.019 2.342 1.00 97.75 266 ARG A CA 1
ATOM 2072 C C . ARG A 1 266 ? 10.624 17.738 2.511 1.00 97.75 266 ARG A C 1
ATOM 2074 O O . ARG A 1 266 ? 11.394 18.009 1.594 1.00 97.75 266 ARG A O 1
ATOM 2081 N N . ARG A 1 267 ? 11.038 17.209 3.667 1.00 97.19 267 ARG A N 1
ATOM 2082 C CA . ARG A 1 267 ? 12.408 16.751 3.955 1.00 97.19 267 ARG A CA 1
ATOM 2083 C C . ARG A 1 267 ? 12.492 15.227 4.072 1.00 97.19 267 ARG A C 1
ATOM 2085 O O . ARG A 1 267 ? 13.457 14.716 4.636 1.00 97.19 267 ARG A O 1
ATOM 2092 N N . ASP A 1 268 ? 11.474 14.511 3.598 1.00 96.19 268 ASP A N 1
ATOM 2093 C CA . ASP A 1 268 ? 11.470 13.054 3.524 1.00 96.19 268 ASP A CA 1
ATOM 2094 C C . ASP A 1 268 ? 12.372 12.608 2.351 1.00 96.19 268 ASP A C 1
ATOM 2096 O O . ASP A 1 268 ? 12.054 12.917 1.199 1.00 96.19 268 ASP A O 1
ATOM 2100 N N . PRO A 1 269 ? 13.520 11.943 2.602 1.00 93.62 269 PRO A N 1
ATOM 2101 C CA . PRO A 1 269 ? 14.400 11.480 1.531 1.00 93.62 269 PRO A CA 1
ATOM 2102 C C . PRO A 1 269 ? 13.808 10.284 0.777 1.00 93.62 269 PRO A C 1
ATOM 2104 O O . PRO A 1 269 ? 14.216 10.018 -0.351 1.00 93.62 269 PRO A O 1
ATOM 2107 N N . ASP A 1 270 ? 12.861 9.572 1.393 1.00 94.25 270 ASP A N 1
ATOM 2108 C CA . ASP A 1 270 ? 12.238 8.379 0.842 1.00 94.25 270 ASP A CA 1
ATOM 2109 C C . ASP A 1 270 ? 11.084 8.720 -0.107 1.00 94.25 270 ASP A C 1
ATOM 2111 O O . ASP A 1 270 ? 10.855 8.001 -1.082 1.00 94.25 270 ASP A O 1
ATOM 2115 N N . PHE A 1 271 ? 10.391 9.840 0.126 1.00 96.00 271 PHE A N 1
ATOM 2116 C CA . PHE A 1 271 ? 9.236 10.264 -0.673 1.00 96.00 271 PHE A CA 1
ATOM 2117 C C . PHE A 1 271 ? 9.349 11.734 -1.124 1.00 96.00 271 PHE A C 1
ATOM 2119 O O . PHE A 1 271 ? 8.707 12.605 -0.537 1.00 96.00 271 PHE A O 1
ATOM 2126 N N . PRO A 1 272 ? 10.156 12.033 -2.168 1.00 96.38 272 PRO A N 1
ATOM 2127 C CA . PRO A 1 272 ? 10.480 13.408 -2.560 1.00 96.38 272 PRO A CA 1
ATOM 2128 C C . PRO A 1 272 ? 9.297 14.218 -3.143 1.00 96.38 272 PRO A C 1
ATOM 2130 O O . PRO A 1 272 ? 8.446 13.647 -3.837 1.00 96.38 272 PRO A O 1
ATOM 2133 N N . PRO A 1 273 ? 9.263 15.559 -2.952 1.00 98.25 273 PRO A N 1
ATOM 2134 C CA . PRO A 1 273 ? 8.144 16.422 -3.363 1.00 98.25 273 PRO A CA 1
ATOM 2135 C C . PRO A 1 273 ? 7.745 16.362 -4.839 1.00 98.25 273 PRO A C 1
ATOM 2137 O O . PRO A 1 273 ? 6.560 16.268 -5.156 1.00 98.25 273 PRO A O 1
ATOM 2140 N N . ASP A 1 274 ? 8.707 16.360 -5.764 1.00 98.00 274 ASP A N 1
ATOM 2141 C CA . ASP A 1 274 ? 8.426 16.230 -7.200 1.00 98.00 274 ASP A CA 1
ATOM 2142 C C . ASP A 1 274 ? 7.712 14.911 -7.542 1.00 98.00 274 ASP A C 1
ATOM 2144 O O . ASP A 1 274 ? 6.919 14.858 -8.484 1.00 98.00 274 ASP A O 1
ATOM 2148 N N . GLY A 1 275 ? 7.936 13.867 -6.741 1.00 97.69 275 GLY A N 1
ATOM 2149 C CA . GLY A 1 275 ? 7.249 12.592 -6.840 1.00 97.69 275 GLY A CA 1
ATOM 2150 C C . GLY A 1 275 ? 5.777 12.699 -6.464 1.00 97.69 275 GLY A C 1
ATOM 2151 O O . GLY A 1 275 ? 4.920 12.361 -7.285 1.00 97.69 275 GLY A O 1
ATOM 2152 N N . TYR A 1 276 ? 5.470 13.153 -5.246 1.00 98.06 276 TYR A N 1
ATOM 2153 C CA . TYR A 1 276 ? 4.093 13.145 -4.743 1.00 98.06 276 TYR A CA 1
ATOM 2154 C C . TYR A 1 276 ? 3.214 14.254 -5.345 1.00 98.06 276 TYR A C 1
ATOM 2156 O O . TYR A 1 276 ? 2.066 13.968 -5.699 1.00 98.06 276 TYR A O 1
ATOM 2164 N N . HIS A 1 277 ? 3.754 15.451 -5.609 1.00 98.62 277 HIS A N 1
ATOM 2165 C CA . HIS A 1 277 ? 3.036 16.506 -6.341 1.00 98.62 277 HIS A CA 1
ATOM 2166 C C . HIS A 1 277 ? 2.632 16.046 -7.759 1.00 98.62 277 HIS A C 1
ATOM 2168 O O . HIS A 1 277 ? 1.525 16.322 -8.234 1.00 98.62 277 HIS A O 1
ATOM 2174 N N . ALA A 1 278 ? 3.510 15.308 -8.455 1.00 98.56 278 ALA A N 1
ATOM 2175 C CA . ALA A 1 278 ? 3.217 14.776 -9.788 1.00 98.56 278 ALA A CA 1
ATOM 2176 C C . ALA A 1 278 ? 2.157 13.658 -9.760 1.00 98.56 278 ALA A C 1
ATOM 2178 O O . ALA A 1 278 ? 1.352 13.559 -10.693 1.00 98.56 278 ALA A O 1
ATOM 2179 N N . VAL A 1 279 ? 2.103 12.858 -8.685 1.00 98.75 279 VAL A N 1
ATOM 2180 C CA . VAL A 1 279 ? 0.990 11.926 -8.441 1.00 98.75 279 VAL A CA 1
ATOM 2181 C C . VAL A 1 279 ? -0.312 12.697 -8.224 1.00 98.75 279 VAL A C 1
ATOM 2183 O O . VAL A 1 279 ? -1.291 12.398 -8.907 1.00 98.75 279 VAL A O 1
ATOM 2186 N N . TYR A 1 280 ? -0.337 13.721 -7.363 1.00 98.75 280 TYR A N 1
ATOM 2187 C CA . TYR A 1 280 ? -1.551 14.507 -7.109 1.00 98.75 280 TYR A CA 1
ATOM 2188 C C . TYR A 1 280 ? -2.118 15.123 -8.388 1.00 98.75 280 TYR A C 1
ATOM 2190 O O . TYR A 1 280 ? -3.287 14.902 -8.697 1.00 98.75 280 TYR A O 1
ATOM 2198 N N . GLY A 1 281 ? -1.295 15.818 -9.181 1.00 98.19 281 GLY A N 1
ATOM 2199 C CA . GLY A 1 281 ? -1.747 16.454 -10.424 1.00 98.19 281 GLY A CA 1
ATOM 2200 C C . GLY A 1 281 ? -2.348 15.467 -11.436 1.00 98.19 281 GLY A C 1
ATOM 2201 O O . GLY A 1 281 ? -3.362 15.769 -12.068 1.00 98.19 281 GLY A O 1
ATOM 2202 N N . LYS A 1 282 ? -1.766 14.265 -11.558 1.00 98.56 282 LYS A N 1
ATOM 2203 C CA . LYS A 1 282 ? -2.235 13.212 -12.479 1.00 98.56 282 LYS A CA 1
ATOM 2204 C C . LYS A 1 282 ? -3.449 12.437 -11.969 1.00 98.56 282 LYS A C 1
ATOM 2206 O O . LYS A 1 282 ? -4.265 12.009 -12.777 1.00 98.56 282 LYS A O 1
ATOM 2211 N N . VAL A 1 283 ? -3.589 12.253 -10.657 1.00 98.69 283 VAL A N 1
ATOM 2212 C CA . VAL A 1 283 ? -4.766 11.594 -10.069 1.00 98.69 283 VAL A CA 1
ATOM 2213 C C . VAL A 1 283 ? -5.943 12.573 -9.992 1.00 98.69 283 VAL A C 1
ATOM 2215 O O . VAL A 1 283 ? -7.075 12.198 -10.304 1.00 98.69 283 VAL A O 1
ATOM 2218 N N . LYS A 1 284 ? -5.694 13.846 -9.658 1.00 98.50 284 LYS A N 1
ATOM 2219 C CA . LYS A 1 284 ? -6.732 14.880 -9.552 1.00 98.50 284 LYS A CA 1
ATOM 2220 C C . LYS A 1 284 ? -7.485 15.100 -10.861 1.00 98.50 284 LYS A C 1
ATOM 2222 O O . LYS A 1 284 ? -8.699 15.250 -10.807 1.00 98.50 284 LYS A O 1
ATOM 2227 N N . SER A 1 285 ? -6.834 15.044 -12.025 1.00 98.19 285 SER A N 1
ATOM 2228 C CA . SER A 1 285 ? -7.547 15.164 -13.308 1.00 98.19 285 SER A CA 1
ATOM 2229 C C . SER A 1 285 ? -8.623 14.081 -13.488 1.00 98.19 285 SER A C 1
ATOM 2231 O O . SER A 1 285 ? -9.715 14.378 -13.967 1.00 98.19 285 SER A O 1
ATOM 2233 N N . VAL A 1 286 ? -8.376 12.849 -13.028 1.00 98.69 286 VAL A N 1
ATOM 2234 C CA . VAL A 1 286 ? -9.364 11.756 -13.055 1.00 98.69 286 VAL A CA 1
ATOM 2235 C C . VAL A 1 286 ? -10.503 12.008 -12.062 1.00 98.69 286 VAL A C 1
ATOM 2237 O O . VAL A 1 286 ? -11.664 11.797 -12.405 1.00 98.69 286 VAL A O 1
ATOM 2240 N N . TYR A 1 287 ? -10.209 12.513 -10.860 1.00 98.81 287 TYR A N 1
ATOM 2241 C CA . TYR A 1 287 ? -11.242 12.933 -9.901 1.00 98.81 287 TYR A CA 1
ATOM 2242 C C . TYR A 1 287 ? -12.101 14.090 -10.434 1.00 98.81 287 TYR A C 1
ATOM 2244 O O . TYR A 1 287 ? -13.320 14.088 -10.257 1.00 98.81 287 TYR A O 1
ATOM 2252 N N . ASP A 1 288 ? -11.487 15.048 -11.123 1.00 98.56 288 ASP A N 1
ATOM 2253 C CA . ASP A 1 288 ? -12.166 16.212 -11.689 1.00 98.56 288 ASP A CA 1
ATOM 2254 C C . ASP A 1 288 ? -13.066 15.821 -12.879 1.00 98.56 288 ASP A C 1
ATOM 2256 O O . ASP A 1 288 ? -14.155 16.376 -13.046 1.00 98.56 288 ASP A O 1
ATOM 2260 N N . LEU A 1 289 ? -12.695 14.778 -13.636 1.00 98.50 289 LEU A N 1
ATOM 2261 C CA . LEU A 1 289 ? -13.561 14.145 -14.641 1.00 98.50 289 LEU A CA 1
ATOM 2262 C C . LEU A 1 289 ? -14.809 13.472 -14.040 1.00 98.50 289 LEU A C 1
ATOM 2264 O O . LEU A 1 289 ? -15.844 13.446 -14.703 1.00 98.50 289 LEU A O 1
ATOM 2268 N N . TYR A 1 290 ? -14.751 12.949 -12.808 1.00 98.44 290 TYR A N 1
ATOM 2269 C CA . TYR A 1 290 ? -15.948 12.461 -12.101 1.00 98.44 290 TYR A CA 1
ATOM 2270 C C . TYR A 1 290 ? -16.821 13.605 -11.566 1.00 98.44 290 TYR A C 1
ATOM 2272 O O . TYR A 1 290 ? -18.042 13.468 -11.541 1.00 98.44 290 TYR A O 1
ATOM 2280 N N . ALA A 1 291 ? -16.214 14.713 -11.132 1.00 97.81 291 ALA A N 1
ATOM 2281 C CA . ALA A 1 291 ? -16.926 15.853 -10.552 1.00 97.81 291 ALA A CA 1
ATOM 2282 C C . ALA A 1 291 ? -17.472 16.854 -11.591 1.00 97.81 291 ALA A C 1
ATOM 2284 O O . ALA A 1 291 ? -18.301 17.693 -11.244 1.00 97.81 291 ALA A O 1
ATOM 2285 N N . GLY A 1 292 ? -17.010 16.799 -12.847 1.00 96.38 292 GLY A N 1
ATOM 2286 C CA . GLY A 1 292 ? -17.342 17.793 -13.879 1.00 96.38 292 GLY A CA 1
ATOM 2287 C C . GLY A 1 292 ? -16.697 19.166 -13.637 1.00 96.38 292 GLY A C 1
ATOM 2288 O O . GLY A 1 292 ? -17.187 20.180 -14.127 1.00 96.38 292 GLY A O 1
ATOM 2289 N N . GLY A 1 293 ? -15.623 19.207 -12.848 1.00 94.56 293 GLY A N 1
ATOM 2290 C CA . GLY A 1 293 ? -15.005 20.410 -12.290 1.00 94.56 293 GLY A CA 1
ATOM 2291 C C . GLY A 1 293 ? -14.023 20.025 -11.181 1.00 94.56 293 GLY A C 1
ATOM 2292 O O . GLY A 1 293 ? -13.691 18.853 -11.045 1.00 94.56 293 GLY A O 1
ATOM 2293 N N . SER A 1 294 ? -13.557 20.971 -10.359 1.00 96.44 294 SER A N 1
ATOM 2294 C CA . SER A 1 294 ? -12.619 20.629 -9.276 1.00 96.44 294 SER A CA 1
ATOM 2295 C C . SER A 1 294 ? -13.291 19.784 -8.188 1.00 96.44 294 SER A C 1
ATOM 2297 O O . SER A 1 294 ? -14.094 20.293 -7.406 1.00 96.44 294 SER A O 1
ATOM 2299 N N . SER A 1 295 ? -12.912 18.512 -8.093 1.00 97.31 295 SER A N 1
ATOM 2300 C CA . SER A 1 295 ? -13.417 17.575 -7.095 1.00 97.31 295 SER A CA 1
ATOM 2301 C C . SER A 1 295 ? -12.905 17.903 -5.685 1.00 97.31 295 SER A C 1
ATOM 2303 O O . SER A 1 295 ? -11.700 18.109 -5.512 1.00 97.31 295 SER A O 1
ATOM 2305 N N . PRO A 1 296 ? -13.778 17.890 -4.657 1.00 97.00 296 PRO A N 1
ATOM 2306 C CA . PRO A 1 296 ? -13.387 17.975 -3.251 1.00 97.00 296 PRO A CA 1
ATOM 2307 C C . PRO A 1 296 ? -13.020 16.606 -2.648 1.00 97.00 296 PRO A C 1
ATOM 2309 O O . PRO A 1 296 ? -12.711 16.536 -1.461 1.00 97.00 296 PRO A O 1
ATOM 2312 N N . GLN A 1 297 ? -13.101 15.515 -3.423 1.00 98.31 297 GLN A N 1
ATOM 2313 C CA . GLN A 1 297 ? -12.861 14.141 -2.953 1.00 98.31 297 GLN A CA 1
ATOM 2314 C C . GLN A 1 297 ? -11.389 13.709 -3.050 1.00 98.31 297 GLN A C 1
ATOM 2316 O O . GLN A 1 297 ? -11.071 12.577 -2.693 1.00 98.31 297 GLN A O 1
ATOM 2321 N N . ILE A 1 298 ? -10.493 14.593 -3.498 1.00 98.69 298 ILE A N 1
ATOM 2322 C CA . ILE A 1 298 ? -9.044 14.384 -3.459 1.00 98.69 298 ILE A CA 1
ATOM 2323 C C . ILE A 1 298 ? -8.348 15.562 -2.771 1.00 98.69 298 ILE A C 1
ATOM 2325 O O . ILE A 1 298 ? -8.713 16.716 -3.008 1.00 98.69 298 ILE A O 1
ATOM 2329 N N . ARG A 1 299 ? -7.337 15.287 -1.939 1.00 98.56 299 ARG A N 1
ATOM 2330 C CA . ARG A 1 299 ? -6.469 16.315 -1.349 1.00 98.56 299 ARG A CA 1
ATOM 2331 C C . ARG A 1 299 ? -5.046 15.805 -1.102 1.00 98.56 299 ARG A C 1
ATOM 2333 O O . ARG A 1 299 ? -4.853 14.679 -0.658 1.00 98.56 299 ARG A O 1
ATOM 2340 N N . GLU A 1 300 ? -4.073 16.674 -1.335 1.00 98.44 300 GLU A N 1
ATOM 2341 C CA . GLU A 1 300 ? -2.679 16.517 -0.909 1.00 98.44 300 GLU A CA 1
ATOM 2342 C C . GLU A 1 300 ? -2.413 17.416 0.315 1.00 98.44 300 GLU A C 1
ATOM 2344 O O . GLU A 1 300 ? -3.004 18.499 0.425 1.00 98.44 300 GLU A O 1
ATOM 2349 N N . VAL A 1 301 ? -1.557 16.978 1.245 1.00 98.12 301 VAL A N 1
ATOM 2350 C CA . VAL A 1 301 ? -1.134 17.751 2.426 1.00 98.12 301 VAL A CA 1
ATOM 2351 C C . VAL A 1 301 ? 0.347 17.507 2.728 1.00 98.12 301 VAL A C 1
ATOM 2353 O O . VAL A 1 301 ? 0.733 16.383 3.025 1.00 98.12 301 VAL A O 1
ATOM 2356 N N . ASP A 1 302 ? 1.177 18.546 2.750 1.00 97.81 302 ASP A N 1
ATOM 2357 C CA . ASP A 1 302 ? 2.608 18.413 3.048 1.00 97.81 302 ASP A CA 1
ATOM 2358 C C . ASP A 1 302 ? 3.076 19.303 4.215 1.00 97.81 302 ASP A C 1
ATOM 2360 O O . ASP A 1 302 ? 2.441 20.305 4.573 1.00 97.81 302 ASP A O 1
ATOM 2364 N N . ASP A 1 303 ? 4.196 18.937 4.843 1.00 97.06 303 ASP A N 1
ATOM 2365 C CA . ASP A 1 303 ? 4.835 19.744 5.891 1.00 97.06 303 ASP A CA 1
ATOM 2366 C C . ASP A 1 303 ? 6.367 19.686 5.856 1.00 97.06 303 ASP A C 1
ATOM 2368 O O . ASP A 1 303 ? 6.956 18.805 5.237 1.00 97.06 303 ASP A O 1
ATOM 2372 N N . ASP A 1 304 ? 7.029 20.622 6.538 1.00 96.94 304 ASP A N 1
ATOM 2373 C CA . ASP A 1 304 ? 8.485 20.711 6.647 1.00 96.94 304 ASP A CA 1
ATOM 2374 C C . ASP A 1 304 ? 9.033 19.713 7.682 1.00 96.94 304 ASP A C 1
ATOM 2376 O O . ASP A 1 304 ? 9.666 20.070 8.677 1.00 96.94 304 ASP A O 1
ATOM 2380 N N . VAL A 1 305 ? 8.760 18.432 7.444 1.00 96.88 305 VAL A N 1
ATOM 2381 C CA . VAL A 1 305 ? 9.208 17.284 8.239 1.00 96.88 305 VAL A CA 1
ATOM 2382 C C . VAL A 1 305 ? 9.912 16.256 7.354 1.00 96.88 305 VAL A C 1
ATOM 2384 O O . VAL A 1 305 ? 9.801 16.297 6.127 1.00 96.88 305 VAL A O 1
ATOM 2387 N N . GLY A 1 306 ? 10.671 15.360 7.989 1.00 97.06 306 GLY A N 1
ATOM 2388 C CA . GLY A 1 306 ? 11.222 14.168 7.340 1.00 97.06 306 GLY A CA 1
ATOM 2389 C C . GLY A 1 306 ? 10.186 13.046 7.245 1.00 97.06 306 GLY A C 1
ATOM 2390 O O . GLY A 1 306 ? 8.985 13.304 7.204 1.00 97.06 306 GLY A O 1
ATOM 2391 N N . HIS A 1 307 ? 10.651 11.798 7.285 1.00 95.62 307 HIS A N 1
ATOM 2392 C CA . HIS A 1 307 ? 9.789 10.617 7.352 1.00 95.62 307 HIS A CA 1
ATOM 2393 C C . HIS A 1 307 ? 9.132 10.470 8.746 1.00 95.62 307 HIS A C 1
ATOM 2395 O O . HIS A 1 307 ? 9.559 9.661 9.571 1.00 95.62 307 HIS A O 1
ATOM 2401 N N . SER A 1 308 ? 8.135 11.306 9.063 1.00 93.75 308 SER A N 1
ATOM 2402 C CA . SER A 1 308 ? 7.428 11.291 10.354 1.00 93.75 308 SER A CA 1
ATOM 2403 C C . SER A 1 308 ? 5.962 11.741 10.269 1.00 93.75 308 SER A C 1
ATOM 2405 O O . SER A 1 308 ? 5.568 12.484 9.373 1.00 93.75 308 SER A O 1
ATOM 2407 N N . ASP A 1 309 ? 5.146 11.280 11.227 1.00 92.50 309 ASP A N 1
ATOM 2408 C CA . ASP A 1 309 ? 3.694 11.523 11.320 1.00 92.50 309 ASP A CA 1
ATOM 2409 C C . ASP A 1 309 ? 3.345 12.429 12.533 1.00 92.50 309 ASP A C 1
ATOM 2411 O O . ASP A 1 309 ? 2.939 11.927 13.588 1.00 92.50 309 ASP A O 1
ATOM 2415 N N . PRO A 1 310 ? 3.576 13.759 12.436 1.00 92.62 310 PRO A N 1
ATOM 2416 C CA . PRO A 1 310 ? 3.310 14.739 13.496 1.00 92.62 310 PRO A CA 1
ATOM 2417 C C . PRO A 1 310 ? 1.805 14.952 13.777 1.00 92.62 310 PRO A C 1
ATOM 2419 O O . PRO A 1 310 ? 0.953 14.546 12.980 1.00 92.62 310 PRO A O 1
ATOM 2422 N N . PRO A 1 311 ? 1.438 15.667 14.867 1.00 92.06 311 PRO A N 1
ATOM 2423 C CA . PRO A 1 311 ? 0.046 16.005 15.202 1.00 92.06 311 PRO A CA 1
ATOM 2424 C C . PRO A 1 311 ? -0.805 16.558 14.046 1.00 92.06 311 PRO A C 1
ATOM 2426 O O . PRO A 1 311 ? -1.997 16.258 13.972 1.00 92.06 311 PRO A O 1
ATOM 2429 N N . ARG A 1 312 ? -0.217 17.322 13.111 1.00 93.56 312 ARG A N 1
ATOM 2430 C CA . ARG A 1 312 ? -0.940 17.856 11.945 1.00 93.56 312 ARG A CA 1
ATOM 2431 C C . ARG A 1 312 ? -1.423 16.759 10.993 1.00 93.56 312 ARG A C 1
ATOM 2433 O O . ARG A 1 312 ? -2.586 16.789 10.608 1.00 93.56 312 ARG A O 1
ATOM 2440 N N . PHE A 1 313 ? -0.580 15.794 10.624 1.00 96.06 313 PHE A N 1
ATOM 2441 C CA . PHE A 1 313 ? -0.980 14.708 9.718 1.00 96.06 313 PHE A CA 1
ATOM 2442 C C . PHE A 1 313 ? -1.995 13.769 10.387 1.00 96.06 313 PHE A C 1
ATOM 2444 O O . PHE A 1 313 ? -3.003 13.416 9.767 1.00 96.06 313 PHE A O 1
ATOM 2451 N N . ARG A 1 314 ? -1.830 13.492 11.691 1.00 94.75 314 ARG A N 1
ATOM 2452 C CA . ARG A 1 314 ? -2.867 12.852 12.521 1.00 94.75 314 ARG A CA 1
ATOM 2453 C C . ARG A 1 314 ? -4.203 13.607 12.463 1.00 94.75 314 ARG A C 1
ATOM 2455 O O . ARG A 1 314 ? -5.231 12.988 12.192 1.00 94.75 314 ARG A O 1
ATOM 2462 N N . ARG A 1 315 ? -4.216 14.930 12.676 1.00 95.62 315 ARG A N 1
ATOM 2463 C CA . ARG A 1 315 ? -5.434 15.764 12.610 1.00 95.62 315 ARG A CA 1
ATOM 2464 C C . ARG A 1 315 ? -6.100 15.703 11.234 1.00 95.62 315 ARG A C 1
ATOM 2466 O O . ARG A 1 315 ? -7.277 15.367 11.154 1.00 95.62 315 ARG A O 1
ATOM 2473 N N . GLU A 1 316 ? -5.346 15.964 10.170 1.00 97.44 316 GLU A N 1
ATOM 2474 C CA . GLU A 1 316 ? -5.836 15.968 8.781 1.00 97.44 316 GLU A CA 1
ATOM 2475 C C . GLU A 1 316 ? -6.449 14.607 8.394 1.00 97.44 316 GLU A C 1
ATOM 2477 O O . GLU A 1 316 ? -7.519 14.547 7.786 1.00 97.44 316 GLU A O 1
ATOM 2482 N N . THR A 1 317 ? -5.828 13.505 8.834 1.00 98.19 317 THR A N 1
ATOM 2483 C CA . THR A 1 317 ? -6.353 12.136 8.683 1.00 98.19 317 THR A CA 1
ATOM 2484 C C . THR A 1 317 ? -7.711 11.966 9.365 1.00 98.19 317 THR A C 1
ATOM 2486 O O . THR A 1 317 ? -8.663 11.467 8.762 1.00 98.19 317 THR A O 1
ATOM 2489 N N . ARG A 1 318 ? -7.823 12.393 10.627 1.00 97.62 318 ARG A N 1
ATOM 2490 C CA . ARG A 1 318 ? -9.038 12.245 11.444 1.00 97.62 318 ARG A CA 1
ATOM 2491 C C . ARG A 1 318 ? -10.187 13.113 10.936 1.00 97.62 318 ARG A C 1
ATOM 2493 O O . ARG A 1 318 ? -11.315 12.634 10.860 1.00 97.62 318 ARG A O 1
ATOM 2500 N N . GLU A 1 319 ? -9.909 14.351 10.534 1.00 98.06 319 GLU A N 1
ATOM 2501 C CA . GLU A 1 319 ? -10.895 15.251 9.924 1.00 98.06 319 GLU A CA 1
ATOM 2502 C C . GLU A 1 319 ? -11.404 14.716 8.579 1.00 98.06 319 GLU A C 1
ATOM 2504 O O . GLU A 1 319 ? -12.595 14.824 8.283 1.00 98.06 319 GLU A O 1
ATOM 2509 N N . TRP A 1 320 ? -10.541 14.076 7.781 1.00 98.69 320 TRP A N 1
ATOM 2510 C CA . TRP A 1 320 ? -10.953 13.417 6.540 1.00 98.69 320 TRP A CA 1
ATOM 2511 C C . TRP A 1 320 ? -11.850 12.200 6.796 1.00 98.69 320 TRP A C 1
ATOM 2513 O O . TRP A 1 320 ? -12.905 12.073 6.170 1.00 98.69 320 TRP A O 1
ATOM 2523 N N . MET A 1 321 ? -11.486 11.341 7.755 1.00 98.56 321 MET A N 1
ATOM 2524 C CA . MET A 1 321 ? -12.323 10.205 8.160 1.00 98.56 321 MET A CA 1
ATOM 2525 C C . MET A 1 321 ? -13.677 10.675 8.717 1.00 98.56 321 MET A C 1
ATOM 2527 O O . MET A 1 321 ? -14.714 10.181 8.277 1.00 98.56 321 MET A O 1
ATOM 2531 N N . ASN A 1 322 ? -13.699 11.685 9.595 1.00 98.25 322 ASN A N 1
ATOM 2532 C CA . ASN A 1 322 ? -14.936 12.273 10.125 1.00 98.25 322 ASN A CA 1
ATOM 2533 C C . ASN A 1 322 ? -15.831 12.813 8.999 1.00 98.25 322 ASN A C 1
ATOM 2535 O O . ASN A 1 322 ? -17.015 12.467 8.922 1.00 98.25 322 ASN A O 1
ATOM 2539 N N . ARG A 1 323 ? -15.259 13.580 8.063 1.00 98.31 323 ARG A N 1
ATOM 2540 C CA . ARG A 1 323 ? -16.005 14.161 6.941 1.00 98.31 323 ARG A CA 1
ATOM 2541 C C . ARG A 1 323 ? -16.702 13.098 6.103 1.00 98.31 323 ARG A C 1
ATOM 2543 O O . ARG A 1 323 ? -17.873 13.259 5.777 1.00 98.31 323 ARG A O 1
ATOM 2550 N N . TRP A 1 324 ? -16.001 12.021 5.759 1.00 98.38 324 TRP A N 1
ATOM 2551 C CA . TRP A 1 324 ? -16.473 11.081 4.742 1.00 98.38 324 TRP A CA 1
ATOM 2552 C C . TRP A 1 324 ? -17.100 9.789 5.294 1.00 98.38 324 TRP A C 1
ATOM 2554 O O . TRP A 1 324 ? -17.901 9.175 4.593 1.00 98.38 324 TRP A O 1
ATOM 2564 N N . LEU A 1 325 ? -16.815 9.399 6.544 1.00 98.19 325 LEU A N 1
ATOM 2565 C CA . LEU A 1 325 ? -17.444 8.248 7.217 1.00 98.19 325 LEU A CA 1
ATOM 2566 C C . LEU A 1 325 ? -18.565 8.647 8.191 1.00 98.19 325 LEU A C 1
ATOM 2568 O O . LEU A 1 325 ? -19.435 7.827 8.484 1.00 98.19 325 LEU A O 1
ATOM 2572 N N . ARG A 1 326 ? -18.571 9.884 8.705 1.00 96.50 326 ARG A N 1
ATOM 2573 C CA . ARG A 1 326 ? -19.593 10.379 9.653 1.00 96.50 326 ARG A CA 1
ATOM 2574 C C . ARG A 1 326 ? -20.428 11.553 9.131 1.00 96.50 326 ARG A C 1
ATOM 2576 O O . ARG A 1 326 ? -21.395 11.910 9.794 1.00 96.50 326 ARG A O 1
ATOM 2583 N N . ASN A 1 327 ? -20.092 12.130 7.971 1.00 96.56 327 ASN A N 1
ATOM 2584 C CA . ASN A 1 327 ? -20.634 13.422 7.517 1.00 96.56 327 ASN A CA 1
ATOM 2585 C C . ASN A 1 327 ? -20.404 14.539 8.560 1.00 96.56 327 ASN A C 1
ATOM 2587 O O . ASN A 1 327 ? -21.252 15.402 8.781 1.00 96.56 327 ASN A O 1
ATOM 2591 N N . ASP A 1 328 ? -19.253 14.486 9.231 1.00 96.56 328 ASP A N 1
ATOM 2592 C CA . ASP A 1 328 ? -18.892 15.348 10.353 1.00 96.56 328 ASP A CA 1
ATOM 2593 C C . ASP A 1 328 ? -17.687 16.212 9.965 1.00 96.56 328 ASP A C 1
ATOM 2595 O O . ASP A 1 328 ? -16.579 15.714 9.775 1.00 96.56 328 ASP A O 1
ATOM 2599 N N . ALA A 1 329 ? -17.919 17.511 9.786 1.00 94.25 329 ALA A N 1
ATOM 2600 C CA . ALA A 1 329 ? -16.897 18.478 9.386 1.00 94.25 329 ALA A CA 1
ATOM 2601 C C . ALA A 1 329 ? -16.324 19.274 10.574 1.00 94.25 329 ALA A C 1
ATOM 2603 O O . ALA A 1 329 ? -15.666 20.293 10.358 1.00 94.25 329 ALA A O 1
ATOM 2604 N N . THR A 1 330 ? -16.589 18.843 11.812 1.00 94.50 330 THR A N 1
ATOM 2605 C CA . THR A 1 330 ? -16.084 19.501 13.023 1.00 94.50 330 THR A CA 1
ATOM 2606 C C . THR A 1 330 ? -14.551 19.407 13.072 1.00 94.50 330 THR A C 1
ATOM 2608 O O . THR A 1 330 ? -14.029 18.291 12.982 1.00 94.50 330 THR A O 1
ATOM 2611 N N . PRO A 1 331 ? -13.815 20.528 13.222 1.00 92.38 331 PRO A N 1
ATOM 2612 C CA . PRO A 1 331 ? -12.362 20.499 13.379 1.00 92.38 331 PRO A CA 1
ATOM 2613 C C . PRO A 1 331 ? -11.941 19.659 14.585 1.00 92.38 331 PRO A C 1
ATOM 2615 O O . PRO A 1 331 ? -12.556 19.737 15.652 1.00 92.38 331 PRO A O 1
ATOM 2618 N N . VAL A 1 332 ? -10.880 18.873 14.430 1.00 91.56 332 VAL A N 1
ATOM 2619 C CA . VAL A 1 332 ? -10.316 18.071 15.519 1.00 91.56 332 VAL A CA 1
ATOM 2620 C C . VAL A 1 332 ? -9.291 18.927 16.261 1.00 91.56 332 VAL A C 1
ATOM 2622 O O . VAL A 1 332 ? -8.416 19.538 15.648 1.00 91.56 332 VAL A O 1
ATOM 2625 N N . ALA A 1 333 ? -9.410 18.986 17.589 1.00 84.75 333 ALA A N 1
ATOM 2626 C CA . ALA A 1 333 ? -8.505 19.760 18.436 1.00 84.75 333 ALA A CA 1
ATOM 2627 C C . ALA A 1 333 ? -7.035 19.354 18.223 1.00 84.75 333 ALA A C 1
ATOM 2629 O O . ALA A 1 333 ? -6.732 18.198 17.915 1.00 84.75 333 ALA A O 1
ATOM 2630 N N . GLU A 1 334 ? -6.110 20.302 18.392 1.00 72.62 334 GLU A N 1
ATOM 2631 C CA . GLU A 1 334 ? -4.683 19.982 18.338 1.00 72.62 334 GLU A CA 1
ATOM 2632 C C . GLU A 1 334 ? -4.292 19.109 19.534 1.00 72.62 334 GLU A C 1
ATOM 2634 O O . GLU A 1 334 ? -4.597 19.433 20.682 1.00 72.62 334 GLU A O 1
ATOM 2639 N N . GLU A 1 335 ? -3.614 17.997 19.260 1.00 69.19 335 GLU A N 1
ATOM 2640 C CA . GLU A 1 335 ? -3.107 17.109 20.301 1.00 69.19 335 GLU A CA 1
ATOM 2641 C C . GLU A 1 335 ? -1.684 17.488 20.709 1.00 69.19 335 GLU A C 1
ATOM 2643 O O . GLU A 1 335 ? -0.850 17.746 19.835 1.00 69.19 335 GLU A O 1
ATOM 2648 N N . PRO A 1 336 ? -1.372 17.464 22.015 1.00 59.56 336 PRO A N 1
ATOM 2649 C CA . PRO A 1 336 ? 0.005 17.513 22.473 1.00 59.56 336 PRO A CA 1
ATOM 2650 C C . PRO A 1 336 ? 0.719 16.193 22.142 1.00 59.56 336 PRO A C 1
ATOM 2652 O O . PRO A 1 336 ? 0.139 15.111 22.254 1.00 59.56 336 PRO A O 1
ATOM 2655 N N . ASP A 1 337 ? 2.003 16.266 21.793 1.00 55.53 337 ASP A N 1
ATOM 2656 C CA . ASP A 1 337 ? 2.854 15.082 21.651 1.00 55.53 337 ASP A CA 1
ATOM 2657 C C . ASP A 1 337 ? 3.153 14.474 23.031 1.00 55.53 337 ASP A C 1
ATOM 2659 O O . ASP A 1 337 ? 4.074 14.903 23.727 1.00 55.53 337 ASP A O 1
ATOM 2663 N N . VAL A 1 338 ? 2.351 13.487 23.448 1.00 53.88 338 VAL A N 1
ATOM 2664 C CA . VAL A 1 338 ? 2.532 12.788 24.729 1.00 53.88 338 VAL A CA 1
ATOM 2665 C C . VAL A 1 338 ? 2.315 11.281 24.580 1.00 53.88 338 VAL A C 1
ATOM 2667 O O . VAL A 1 338 ? 1.231 10.823 24.238 1.00 53.88 338 VAL A O 1
ATOM 2670 N N . GLU A 1 339 ? 3.335 10.501 24.935 1.00 54.03 339 GLU A N 1
ATOM 2671 C CA . GLU A 1 339 ? 3.315 9.026 24.986 1.00 54.03 339 GLU A CA 1
ATOM 2672 C C . GLU A 1 339 ? 2.651 8.479 26.276 1.00 54.03 339 GLU A C 1
ATOM 2674 O O . GLU A 1 339 ? 2.718 7.288 26.589 1.00 54.03 339 GLU A O 1
ATOM 2679 N N . ALA A 1 340 ? 2.045 9.356 27.085 1.00 52.12 340 ALA A N 1
ATOM 2680 C CA . ALA A 1 340 ? 1.567 9.032 28.425 1.00 52.12 340 ALA A CA 1
ATOM 2681 C C . ALA A 1 340 ? 0.338 8.113 28.382 1.00 52.12 340 ALA A C 1
ATOM 2683 O O . ALA A 1 340 ? -0.742 8.517 27.960 1.00 52.12 340 ALA A O 1
ATOM 2684 N N . GLY A 1 341 ? 0.503 6.888 28.886 1.00 68.12 341 GLY A N 1
ATOM 2685 C CA . GLY A 1 341 ? -0.547 5.867 28.891 1.00 68.12 341 GLY A CA 1
ATOM 2686 C C . GLY A 1 341 ? -0.481 4.878 27.725 1.00 68.12 341 GLY A C 1
ATOM 2687 O O . GLY A 1 341 ? -1.402 4.079 27.586 1.00 68.12 341 GLY A O 1
ATOM 2688 N N . ALA A 1 342 ? 0.588 4.892 26.919 1.00 85.19 342 ALA A N 1
ATOM 2689 C CA . ALA A 1 342 ? 0.862 3.812 25.975 1.00 85.19 342 ALA A CA 1
ATOM 2690 C C . ALA A 1 342 ? 1.021 2.459 26.699 1.00 85.19 342 ALA A C 1
ATOM 2692 O O . ALA A 1 342 ? 1.692 2.349 27.729 1.00 85.19 342 ALA A O 1
ATOM 2693 N N . GLU A 1 343 ? 0.414 1.416 26.141 1.00 93.31 343 GLU A N 1
ATOM 2694 C CA . GLU A 1 343 ? 0.523 0.042 26.617 1.00 93.31 343 GLU A CA 1
ATOM 2695 C C . GLU A 1 343 ? 1.919 -0.531 26.324 1.00 93.31 343 GLU A C 1
ATOM 2697 O O . GLU A 1 343 ? 2.414 -0.378 25.201 1.00 93.31 343 GLU A O 1
ATOM 2702 N N . PRO A 1 344 ? 2.533 -1.277 27.263 1.00 94.94 344 PRO A N 1
ATOM 2703 C CA . PRO A 1 344 ? 3.670 -2.136 26.952 1.00 94.94 344 PRO A CA 1
ATOM 2704 C C . PRO A 1 344 ? 3.323 -3.120 25.829 1.00 94.94 344 PRO A C 1
ATOM 2706 O O . PRO A 1 344 ? 2.207 -3.650 25.765 1.00 94.94 344 PRO A O 1
ATOM 2709 N N . ALA A 1 345 ? 4.281 -3.406 24.952 1.00 95.81 345 ALA A N 1
ATOM 2710 C CA . ALA A 1 345 ? 4.058 -4.291 23.812 1.00 95.81 345 ALA A CA 1
ATOM 2711 C C . ALA A 1 345 ? 3.714 -5.732 24.247 1.00 95.81 345 ALA A C 1
ATOM 2713 O O . ALA A 1 345 ? 2.943 -6.414 23.580 1.00 95.81 345 ALA A O 1
ATOM 2714 N N . GLU A 1 346 ? 4.202 -6.164 25.411 1.00 96.38 346 GLU A N 1
ATOM 2715 C CA . GLU A 1 346 ? 3.857 -7.420 26.089 1.00 96.38 346 GLU A CA 1
ATOM 2716 C C . GLU A 1 346 ? 2.365 -7.495 26.436 1.00 96.38 346 GLU A C 1
ATOM 2718 O O . GLU A 1 346 ? 1.744 -8.559 26.369 1.00 96.38 346 GLU A O 1
ATOM 2723 N N . THR A 1 347 ? 1.765 -6.353 26.779 1.00 96.94 347 THR A N 1
ATOM 2724 C CA . THR A 1 347 ? 0.336 -6.241 27.071 1.00 96.94 347 THR A CA 1
ATOM 2725 C C . THR A 1 347 ? -0.485 -6.397 25.790 1.00 96.94 347 THR A C 1
ATOM 2727 O O . THR A 1 347 ? -1.503 -7.091 25.813 1.00 96.94 347 THR A O 1
ATOM 2730 N N . LEU A 1 348 ? -0.015 -5.831 24.669 1.00 97.62 348 LEU A N 1
ATOM 2731 C CA . LEU A 1 348 ? -0.650 -5.851 23.338 1.00 97.62 348 LEU A CA 1
ATOM 2732 C C . LEU A 1 348 ? -0.399 -7.124 22.504 1.00 97.62 348 LEU A C 1
ATOM 2734 O O . LEU A 1 348 ? -1.163 -7.394 21.572 1.00 97.62 348 LEU A O 1
ATOM 2738 N N . ALA A 1 349 ? 0.622 -7.917 22.839 1.00 97.88 349 ALA A N 1
ATOM 2739 C CA . ALA A 1 349 ? 0.987 -9.146 22.132 1.00 97.88 349 ALA A CA 1
ATOM 2740 C C . ALA A 1 349 ? -0.165 -10.166 22.103 1.00 97.88 349 ALA A C 1
ATOM 2742 O O . ALA A 1 349 ? -0.792 -10.453 23.127 1.00 97.88 349 ALA A O 1
ATOM 2743 N N . CYS A 1 350 ? -0.447 -10.729 20.934 1.00 98.12 350 CYS A N 1
ATOM 2744 C CA . CYS A 1 350 ? -1.524 -11.686 20.704 1.00 98.12 350 CYS A CA 1
ATOM 2745 C C . CYS A 1 350 ? -1.086 -13.129 20.983 1.00 98.12 350 CYS A C 1
ATOM 2747 O O . CYS A 1 350 ? -1.931 -13.971 21.283 1.00 98.12 350 CYS A O 1
ATOM 2749 N N . LEU A 1 351 ? 0.209 -13.427 20.889 1.00 97.06 351 LEU A N 1
ATOM 2750 C CA . LEU A 1 351 ? 0.779 -14.767 20.940 1.00 97.06 351 LEU A CA 1
ATOM 2751 C C . LEU A 1 351 ? 1.865 -14.877 22.019 1.00 97.06 351 LEU A C 1
ATOM 2753 O O . LEU A 1 351 ? 2.599 -13.937 22.303 1.00 97.06 351 LEU A O 1
ATOM 2757 N N . SER A 1 352 ? 2.014 -16.074 22.590 1.00 93.31 352 SER A N 1
ATOM 2758 C CA . SER A 1 352 ? 3.158 -16.437 23.444 1.00 93.31 352 SER A CA 1
ATOM 2759 C C . SER A 1 352 ? 4.357 -16.986 22.652 1.00 93.31 352 SER A C 1
ATOM 2761 O O . SER A 1 352 ? 5.371 -17.364 23.238 1.00 93.31 352 SER A O 1
ATOM 2763 N N . GLY A 1 353 ? 4.232 -17.059 21.325 1.00 91.88 353 GLY A N 1
ATOM 2764 C CA . GLY A 1 353 ? 5.227 -17.561 20.380 1.00 91.88 353 GLY A CA 1
ATOM 2765 C C . GLY A 1 353 ? 4.580 -17.942 19.038 1.00 91.88 353 GLY A C 1
ATOM 2766 O O . GLY A 1 353 ? 3.355 -18.087 18.972 1.00 91.88 353 GLY A O 1
ATOM 2767 N N . PRO A 1 354 ? 5.371 -18.111 17.964 1.00 92.62 354 PRO A N 1
ATOM 2768 C CA . PRO A 1 354 ? 4.846 -18.412 16.635 1.00 92.62 354 PRO A CA 1
ATOM 2769 C C . PRO A 1 354 ? 4.159 -19.796 16.578 1.00 92.62 354 PRO A C 1
ATOM 2771 O O . PRO A 1 354 ? 4.673 -20.763 17.154 1.00 92.62 354 PRO A O 1
ATOM 2774 N N . PRO A 1 355 ? 3.019 -19.933 15.873 1.00 96.19 355 PRO A N 1
ATOM 2775 C CA . PRO A 1 355 ? 2.345 -21.217 15.671 1.00 96.19 355 PRO A CA 1
ATOM 2776 C C . PRO A 1 355 ? 3.200 -22.227 14.895 1.00 96.19 355 PRO A C 1
ATOM 2778 O O . PRO A 1 355 ? 4.006 -21.864 14.042 1.00 96.19 355 PRO A O 1
ATOM 2781 N N . ARG A 1 356 ? 3.001 -23.525 15.159 1.00 95.56 356 ARG A N 1
ATOM 2782 C CA . ARG A 1 356 ? 3.805 -24.606 14.550 1.00 95.56 356 ARG A CA 1
ATOM 2783 C C . ARG A 1 356 ? 3.507 -24.851 13.068 1.00 95.56 356 ARG A C 1
ATOM 2785 O O . ARG A 1 356 ? 4.341 -25.429 12.383 1.00 95.56 356 ARG A O 1
ATOM 2792 N N . ASP A 1 357 ? 2.324 -24.459 12.606 1.00 96.50 357 ASP A N 1
ATOM 2793 C CA . ASP A 1 357 ? 1.859 -24.514 11.216 1.00 96.50 357 ASP A CA 1
ATOM 2794 C C . ASP A 1 357 ? 1.986 -23.158 10.496 1.00 96.50 357 ASP A C 1
ATOM 2796 O O . ASP A 1 357 ? 1.400 -22.972 9.430 1.00 96.50 357 ASP A O 1
ATOM 2800 N N . ALA A 1 358 ? 2.733 -22.204 11.065 1.00 97.25 358 ALA A N 1
ATOM 2801 C CA . ALA A 1 358 ? 2.960 -20.905 10.446 1.00 97.25 358 ALA A CA 1
ATOM 2802 C C . ALA A 1 358 ? 3.796 -21.017 9.159 1.00 97.25 358 ALA A C 1
ATOM 2804 O O . ALA A 1 358 ? 4.881 -21.593 9.177 1.00 97.25 358 ALA A O 1
ATOM 2805 N N . ILE A 1 359 ? 3.329 -20.413 8.061 1.00 96.50 359 ILE A N 1
ATOM 2806 C CA . ILE A 1 359 ? 4.033 -20.395 6.763 1.00 96.50 359 ILE A CA 1
ATOM 2807 C C . ILE A 1 359 ? 4.673 -19.041 6.433 1.00 96.50 359 ILE A C 1
ATOM 2809 O O . ILE A 1 359 ? 5.334 -18.930 5.407 1.00 96.50 359 ILE A O 1
ATOM 2813 N N . ASN A 1 360 ? 4.486 -18.018 7.274 1.00 97.00 360 ASN A N 1
ATOM 2814 C CA . ASN A 1 360 ? 4.869 -16.620 7.025 1.00 97.00 360 ASN A CA 1
ATOM 2815 C C . ASN A 1 360 ? 6.293 -16.461 6.462 1.00 97.00 360 ASN A C 1
ATOM 2817 O O . ASN A 1 360 ? 6.495 -15.781 5.458 1.00 97.00 360 ASN A O 1
ATOM 2821 N N . TYR A 1 361 ? 7.267 -17.153 7.055 1.00 94.12 361 TYR A N 1
ATOM 2822 C CA . TYR A 1 361 ? 8.679 -17.111 6.664 1.00 94.12 361 TYR A CA 1
ATOM 2823 C C . TYR A 1 361 ? 8.987 -17.727 5.280 1.00 94.12 361 TYR A C 1
ATOM 2825 O O . TYR A 1 361 ? 9.993 -17.364 4.677 1.00 94.12 361 TYR A O 1
ATOM 2833 N N . HIS A 1 362 ? 8.099 -18.573 4.743 1.00 91.50 362 HIS A N 1
ATOM 2834 C CA . HIS A 1 362 ? 8.145 -19.151 3.387 1.00 91.50 362 HIS A CA 1
ATOM 2835 C C . HIS A 1 362 ? 6.941 -18.745 2.516 1.00 91.50 362 HIS A C 1
ATOM 2837 O O . HIS A 1 362 ? 6.663 -19.374 1.495 1.00 91.50 362 HIS A O 1
ATOM 2843 N N . VAL A 1 363 ? 6.205 -17.682 2.869 1.00 94.06 363 VAL A N 1
ATOM 2844 C CA . VAL A 1 363 ? 5.014 -17.266 2.102 1.00 94.06 363 VAL A CA 1
ATOM 2845 C C . VAL A 1 363 ? 5.355 -16.936 0.640 1.00 94.06 363 VAL A C 1
ATOM 2847 O O . VAL A 1 363 ? 4.552 -17.180 -0.256 1.00 94.06 363 VAL A O 1
ATOM 2850 N N . HIS A 1 364 ? 6.587 -16.492 0.381 1.00 91.75 364 HIS A N 1
ATOM 2851 C CA . HIS A 1 364 ? 7.121 -16.219 -0.953 1.00 91.75 364 HIS A CA 1
ATOM 2852 C C . HIS A 1 364 ? 7.270 -17.456 -1.859 1.00 91.75 364 HIS A C 1
ATOM 2854 O O . HIS A 1 364 ? 7.274 -17.309 -3.078 1.00 91.75 364 HIS A O 1
ATOM 2860 N N . ASP A 1 365 ? 7.341 -18.666 -1.294 1.00 89.12 365 ASP A N 1
ATOM 2861 C CA . ASP A 1 365 ? 7.363 -19.925 -2.053 1.00 89.12 365 ASP A CA 1
ATOM 2862 C C . ASP A 1 365 ? 5.944 -20.433 -2.397 1.00 89.12 365 ASP A C 1
ATOM 2864 O O . ASP A 1 365 ? 5.785 -21.384 -3.166 1.00 89.12 365 ASP A O 1
ATOM 2868 N N . LEU A 1 366 ? 4.904 -19.828 -1.802 1.00 89.62 366 LEU A N 1
ATOM 2869 C CA . LEU A 1 366 ? 3.542 -20.377 -1.740 1.00 89.62 366 LEU A CA 1
ATOM 2870 C C . LEU A 1 366 ? 2.446 -19.425 -2.249 1.00 89.62 366 LEU A C 1
ATOM 2872 O O . LEU A 1 366 ? 1.400 -19.896 -2.693 1.00 89.62 366 LEU A O 1
ATOM 2876 N N . PHE A 1 367 ? 2.656 -18.108 -2.170 1.00 90.69 367 PHE A N 1
ATOM 2877 C CA . PHE A 1 367 ? 1.634 -17.094 -2.448 1.00 90.69 367 PHE A CA 1
ATOM 2878 C C . PHE A 1 367 ? 1.309 -16.973 -3.941 1.00 90.69 367 PHE A C 1
ATOM 2880 O O . PHE A 1 367 ? 0.164 -17.150 -4.356 1.00 90.69 367 PHE A O 1
ATOM 2887 N N . THR A 1 368 ? 2.327 -16.734 -4.770 1.00 83.69 368 THR A N 1
ATOM 2888 C CA . THR A 1 368 ? 2.202 -16.819 -6.229 1.00 83.69 368 THR A CA 1
ATOM 2889 C C . THR A 1 368 ? 2.181 -18.287 -6.636 1.00 83.69 368 THR A C 1
ATOM 2891 O O . THR A 1 368 ? 3.171 -18.994 -6.440 1.00 83.69 368 THR A O 1
ATOM 2894 N N . SER A 1 369 ? 1.068 -18.756 -7.210 1.00 69.06 369 SER A N 1
ATOM 2895 C CA . SER A 1 369 ? 0.910 -20.168 -7.583 1.00 69.06 369 SER A CA 1
ATOM 2896 C C . SER A 1 369 ? 2.049 -20.657 -8.493 1.00 69.06 369 SER A C 1
ATOM 2898 O O . SER A 1 369 ? 2.198 -20.136 -9.602 1.00 69.06 369 SER A O 1
ATOM 2900 N N . PRO A 1 370 ? 2.820 -21.692 -8.098 1.00 64.19 370 PRO A N 1
ATOM 2901 C CA . PRO A 1 370 ? 3.881 -22.228 -8.939 1.00 64.19 370 PRO A CA 1
ATOM 2902 C C . PRO A 1 370 ? 3.280 -22.804 -10.224 1.00 64.19 370 PRO A C 1
ATOM 2904 O O . PRO A 1 370 ? 2.422 -23.692 -10.185 1.00 64.19 370 PRO A O 1
ATOM 2907 N N . VAL A 1 371 ? 3.730 -22.287 -11.373 1.00 64.75 371 VAL A N 1
ATOM 2908 C CA . VAL A 1 371 ? 3.160 -22.598 -12.692 1.00 64.75 371 VAL A CA 1
ATOM 2909 C C . VAL A 1 371 ? 3.288 -24.090 -12.994 1.00 64.75 371 VAL A C 1
ATOM 2911 O O . VAL A 1 371 ? 4.330 -24.580 -13.434 1.00 64.75 371 VAL A O 1
ATOM 2914 N N . ARG A 1 372 ? 2.191 -24.829 -12.802 1.00 61.84 372 ARG A N 1
ATOM 2915 C CA . ARG A 1 372 ? 2.088 -26.218 -13.250 1.00 61.84 372 ARG A CA 1
ATOM 2916 C C . ARG A 1 372 ? 2.122 -26.225 -14.774 1.00 61.84 372 ARG A C 1
ATOM 2918 O O . ARG A 1 372 ? 1.215 -25.702 -15.418 1.00 61.84 372 ARG A O 1
ATOM 2925 N N . LEU A 1 373 ? 3.157 -26.839 -15.348 1.00 61.06 373 LEU A N 1
ATOM 2926 C CA . LEU A 1 373 ? 3.297 -27.044 -16.791 1.00 61.06 373 LEU A CA 1
ATOM 2927 C C . LEU A 1 373 ? 2.288 -28.091 -17.285 1.00 61.06 373 LEU A C 1
ATOM 2929 O O . LEU A 1 373 ? 2.640 -29.223 -17.609 1.00 61.06 373 LEU A O 1
ATOM 2933 N N . THR A 1 374 ? 1.013 -27.713 -17.336 1.00 58.19 374 THR A N 1
ATOM 2934 C CA . THR A 1 374 ? -0.032 -28.523 -17.951 1.00 58.19 374 THR A CA 1
ATOM 2935 C C . THR A 1 374 ? 0.212 -28.629 -19.455 1.00 58.19 374 THR A C 1
ATOM 2937 O O . THR A 1 374 ? 0.427 -27.634 -20.157 1.00 58.19 374 THR A O 1
ATOM 2940 N N . ALA A 1 375 ? 0.159 -29.857 -19.973 1.00 57.56 375 ALA A N 1
ATOM 2941 C CA . ALA A 1 375 ? -0.098 -30.053 -21.390 1.00 57.56 375 ALA A CA 1
ATOM 2942 C C . ALA A 1 375 ? -1.507 -29.496 -21.683 1.00 57.56 375 ALA A C 1
ATOM 2944 O O . ALA A 1 375 ? -2.437 -29.812 -20.936 1.00 57.56 375 ALA A O 1
ATOM 2945 N N . PRO A 1 376 ? -1.692 -28.644 -22.708 1.00 56.59 376 PRO A N 1
ATOM 2946 C CA . PRO A 1 376 ? -3.013 -28.117 -23.025 1.00 56.59 376 PRO A CA 1
ATOM 2947 C C . PRO A 1 376 ? -3.934 -29.272 -23.433 1.00 56.59 376 PRO A C 1
ATOM 2949 O O . PRO A 1 376 ? -3.600 -30.025 -24.345 1.00 56.59 376 PRO A O 1
ATOM 2952 N N . ALA A 1 377 ? -5.088 -29.397 -22.766 1.00 58.03 377 ALA A N 1
ATOM 2953 C CA . ALA A 1 377 ? -6.033 -30.502 -22.977 1.00 58.03 377 ALA A CA 1
ATOM 2954 C C . ALA A 1 377 ? -6.452 -30.649 -24.452 1.00 58.03 377 ALA A C 1
ATOM 2956 O O . ALA A 1 377 ? -6.565 -31.758 -24.964 1.00 58.03 377 ALA A O 1
ATOM 2957 N N . ASN A 1 378 ? -6.577 -29.517 -25.151 1.00 58.19 378 ASN A N 1
ATOM 2958 C CA . ASN A 1 378 ? -6.659 -29.463 -26.604 1.00 58.19 378 ASN A CA 1
ATOM 2959 C C . ASN A 1 378 ? -5.253 -29.209 -27.162 1.00 58.19 378 ASN A C 1
ATOM 2961 O O . ASN A 1 378 ? -4.807 -28.062 -27.253 1.00 58.19 378 ASN A O 1
ATOM 2965 N N . ALA A 1 379 ? -4.547 -30.282 -27.519 1.00 54.59 379 ALA A N 1
ATOM 2966 C CA . ALA A 1 379 ? -3.181 -30.224 -28.027 1.00 54.59 379 ALA A CA 1
ATOM 2967 C C . ALA A 1 379 ? -3.121 -29.700 -29.475 1.00 54.59 379 ALA A C 1
ATOM 2969 O O . ALA A 1 379 ? -2.829 -30.442 -30.415 1.00 54.59 379 ALA A O 1
ATOM 2970 N N . VAL A 1 380 ? -3.350 -28.396 -29.668 1.00 58.34 380 VAL A N 1
ATOM 2971 C CA . VAL A 1 380 ? -2.926 -27.739 -30.911 1.00 58.34 380 VAL A CA 1
ATOM 2972 C C . VAL A 1 380 ? -1.406 -27.881 -31.005 1.00 58.34 380 VAL A C 1
ATOM 2974 O O . VAL A 1 380 ? -0.695 -27.601 -30.038 1.00 58.34 380 VAL A O 1
ATOM 2977 N N . GLY A 1 381 ? -0.924 -28.386 -32.144 1.00 73.56 381 GLY A N 1
ATOM 2978 C CA . GLY A 1 381 ? 0.420 -28.958 -32.260 1.00 73.56 381 GLY A CA 1
ATOM 2979 C C . GLY A 1 381 ? 1.567 -28.015 -31.856 1.00 73.56 381 GLY A C 1
ATOM 2980 O O . GLY A 1 381 ? 1.375 -26.797 -31.790 1.00 73.56 381 GLY A O 1
ATOM 2981 N N . PRO A 1 382 ? 2.792 -28.542 -31.638 1.00 77.19 382 PRO A N 1
ATOM 2982 C CA . PRO A 1 382 ? 3.908 -27.817 -31.010 1.00 77.19 382 PRO A CA 1
ATOM 2983 C C . PRO A 1 382 ? 4.212 -26.419 -31.576 1.00 77.19 382 PRO A C 1
ATOM 2985 O O . PRO A 1 382 ? 4.679 -25.546 -30.845 1.00 77.19 382 PRO A O 1
ATOM 2988 N N . ALA A 1 383 ? 3.907 -26.178 -32.855 1.00 81.88 383 ALA A N 1
ATOM 2989 C CA . ALA A 1 383 ? 4.006 -24.868 -33.492 1.00 81.88 383 ALA A CA 1
ATOM 2990 C C . ALA A 1 383 ? 3.096 -23.792 -32.860 1.00 81.88 383 ALA A C 1
ATOM 2992 O O . ALA A 1 383 ? 3.574 -22.676 -32.645 1.00 81.88 383 ALA A O 1
ATOM 2993 N N . LEU A 1 384 ? 1.830 -24.097 -32.522 1.00 80.44 384 LEU A N 1
ATOM 2994 C CA . LEU A 1 384 ? 0.961 -23.124 -31.844 1.00 80.44 384 LEU A CA 1
ATOM 2995 C C . LEU A 1 384 ? 1.412 -22.928 -30.397 1.00 80.44 384 LEU A C 1
ATOM 2997 O O . LEU A 1 384 ? 1.674 -21.797 -30.009 1.00 80.44 384 LEU A O 1
ATOM 3001 N N . ARG A 1 385 ? 1.656 -24.005 -29.636 1.00 79.94 385 ARG A N 1
ATOM 3002 C CA . ARG A 1 385 ? 2.151 -23.874 -28.253 1.00 79.94 385 ARG A CA 1
ATOM 3003 C C . ARG A 1 385 ? 3.436 -23.037 -28.174 1.00 79.94 385 ARG A C 1
ATOM 3005 O O . ARG A 1 385 ? 3.580 -22.233 -27.257 1.00 79.94 385 ARG A O 1
ATOM 3012 N N . ARG A 1 386 ? 4.338 -23.153 -29.160 1.00 85.50 386 ARG A N 1
ATOM 3013 C CA . ARG A 1 386 ? 5.512 -22.273 -29.306 1.00 85.50 386 ARG A CA 1
ATOM 3014 C C . ARG A 1 386 ? 5.133 -20.822 -29.629 1.00 85.50 386 ARG A C 1
ATOM 3016 O O . ARG A 1 386 ? 5.723 -19.919 -29.044 1.00 85.50 386 ARG A O 1
ATOM 3023 N N . LYS A 1 387 ? 4.186 -20.583 -30.543 1.00 87.62 387 LYS A N 1
ATOM 3024 C CA . LYS A 1 387 ? 3.670 -19.239 -30.871 1.00 87.62 387 LYS A CA 1
ATOM 3025 C C . LYS A 1 387 ? 3.088 -18.553 -29.630 1.00 87.62 387 LYS A C 1
ATOM 3027 O O . LYS A 1 387 ? 3.441 -17.408 -29.362 1.00 87.62 387 LYS A O 1
ATOM 3032 N N . ASP A 1 388 ? 2.269 -19.266 -28.864 1.00 84.94 388 ASP A N 1
ATOM 3033 C CA . ASP A 1 388 ? 1.575 -18.748 -27.683 1.00 84.94 388 ASP A CA 1
ATOM 3034 C C . ASP A 1 388 ? 2.558 -18.434 -26.548 1.00 84.94 388 ASP A C 1
ATOM 3036 O O . ASP A 1 388 ? 2.501 -17.356 -25.961 1.00 84.94 388 ASP A O 1
ATOM 3040 N N . LEU A 1 389 ? 3.527 -19.322 -26.292 1.00 85.81 389 LEU A N 1
ATOM 3041 C CA . LEU A 1 389 ? 4.597 -19.075 -25.318 1.00 85.81 389 LEU A CA 1
ATOM 3042 C C . LEU A 1 389 ? 5.487 -17.889 -25.725 1.00 85.81 389 LEU A C 1
ATOM 3044 O O . LEU A 1 389 ? 5.843 -17.076 -24.878 1.00 85.81 389 LEU A O 1
ATOM 3048 N N . ILE A 1 390 ? 5.816 -17.736 -27.014 1.00 89.25 390 ILE A N 1
ATOM 3049 C CA . ILE A 1 390 ? 6.567 -16.567 -27.507 1.00 89.25 390 ILE A CA 1
ATOM 3050 C C . ILE A 1 390 ? 5.741 -15.279 -27.369 1.00 89.25 390 ILE A C 1
ATOM 3052 O O . ILE A 1 390 ? 6.309 -14.234 -27.050 1.00 89.25 390 ILE A O 1
ATOM 3056 N N . ALA A 1 391 ? 4.422 -15.334 -27.574 1.00 88.94 391 ALA A N 1
ATOM 3057 C CA . ALA A 1 391 ? 3.538 -14.196 -27.336 1.00 88.94 391 ALA A CA 1
ATOM 3058 C C . ALA A 1 391 ? 3.521 -13.810 -25.847 1.00 88.94 391 ALA A C 1
ATOM 3060 O O . ALA A 1 391 ? 3.801 -12.659 -25.529 1.00 88.94 391 ALA A O 1
ATOM 3061 N N . GLN A 1 392 ? 3.306 -14.768 -24.940 1.00 86.94 392 GLN A N 1
ATOM 3062 C CA . GLN A 1 392 ? 3.318 -14.540 -23.488 1.00 86.94 392 GLN A CA 1
ATOM 3063 C C . GLN A 1 392 ? 4.665 -13.988 -22.999 1.00 86.94 392 GLN A C 1
ATOM 3065 O O . GLN A 1 392 ? 4.695 -12.994 -22.277 1.00 86.94 392 GLN A O 1
ATOM 3070 N N . LEU A 1 393 ? 5.792 -14.551 -23.451 1.00 88.94 393 LEU A N 1
ATOM 3071 C CA . LEU A 1 393 ? 7.125 -14.040 -23.114 1.00 88.94 393 LEU A CA 1
ATOM 3072 C C . LEU A 1 393 ? 7.329 -12.598 -23.602 1.00 88.94 393 LEU A C 1
ATOM 3074 O O . LEU A 1 393 ? 7.832 -11.771 -22.848 1.00 88.94 393 LEU A O 1
ATOM 3078 N N . ARG A 1 394 ? 6.902 -12.259 -24.825 1.00 88.69 394 ARG A N 1
ATOM 3079 C CA . ARG A 1 394 ? 6.945 -10.875 -25.339 1.00 88.69 394 ARG A CA 1
ATOM 3080 C C . ARG A 1 394 ? 6.021 -9.918 -24.588 1.00 88.69 394 ARG A C 1
ATOM 3082 O O . ARG A 1 394 ? 6.303 -8.729 -24.533 1.00 88.69 394 ARG A O 1
ATOM 3089 N N . GLU A 1 395 ? 4.919 -10.417 -24.043 1.00 87.50 395 GLU A N 1
ATOM 3090 C CA . GLU A 1 395 ? 3.865 -9.598 -23.441 1.00 87.50 395 GLU A CA 1
ATOM 3091 C C . GLU A 1 395 ? 4.047 -9.391 -21.927 1.00 87.50 395 GLU A C 1
ATOM 3093 O O . GLU A 1 395 ? 3.608 -8.358 -21.419 1.00 87.50 395 GLU A O 1
ATOM 3098 N N . LYS A 1 396 ? 4.723 -10.324 -21.232 1.00 86.00 396 LYS A N 1
ATOM 3099 C CA . LYS A 1 396 ? 4.942 -10.308 -19.770 1.00 86.00 396 LYS A CA 1
ATOM 3100 C C . LYS A 1 396 ? 6.410 -10.209 -19.320 1.00 86.00 396 LYS A C 1
ATOM 3102 O O . LYS A 1 396 ? 6.654 -9.739 -18.220 1.00 86.00 396 LYS A O 1
ATOM 3107 N N . VAL A 1 397 ? 7.385 -10.654 -20.123 1.00 85.75 397 VAL A N 1
ATOM 3108 C CA . VAL A 1 397 ? 8.818 -10.672 -19.729 1.00 85.75 397 VAL A CA 1
ATOM 3109 C C . VAL A 1 397 ? 9.625 -9.663 -20.542 1.00 85.75 397 VAL A C 1
ATOM 3111 O O . VAL A 1 397 ? 10.340 -8.832 -19.995 1.00 85.75 397 VAL A O 1
ATOM 3114 N N . PHE A 1 398 ? 9.465 -9.685 -21.863 1.00 86.94 398 PHE A N 1
ATOM 3115 C CA . PHE A 1 398 ? 10.191 -8.826 -22.800 1.00 86.94 398 PHE A CA 1
ATOM 3116 C C . PHE A 1 398 ? 9.347 -7.639 -23.288 1.00 86.94 398 PHE A C 1
ATOM 3118 O O . PHE A 1 398 ? 9.616 -7.100 -24.358 1.00 86.94 398 PHE A O 1
ATOM 3125 N N . ARG A 1 399 ? 8.333 -7.209 -22.518 1.00 88.38 399 ARG A N 1
ATOM 3126 C CA . ARG A 1 399 ? 7.454 -6.081 -22.893 1.00 88.38 399 ARG A CA 1
ATOM 3127 C C . ARG A 1 399 ? 8.228 -4.769 -23.072 1.00 88.38 399 ARG A C 1
ATOM 3129 O O . ARG A 1 399 ? 7.819 -3.941 -23.882 1.00 88.38 399 ARG A O 1
ATOM 3136 N N . TRP A 1 400 ? 9.330 -4.600 -22.336 1.00 81.75 400 TRP A N 1
ATOM 3137 C CA . TRP A 1 400 ? 10.215 -3.439 -22.448 1.00 81.75 400 TRP A CA 1
ATOM 3138 C C . TRP A 1 400 ? 11.018 -3.395 -23.759 1.00 81.75 400 TRP A C 1
ATOM 3140 O O . TRP A 1 400 ? 11.401 -2.313 -24.194 1.00 81.75 400 TRP A O 1
ATOM 3150 N N . PHE A 1 401 ? 11.270 -4.543 -24.405 1.00 81.38 401 PHE A N 1
ATOM 3151 C CA . PHE A 1 401 ? 12.198 -4.603 -25.539 1.00 81.38 401 PHE A CA 1
ATOM 3152 C C . PHE A 1 401 ? 11.750 -3.671 -26.682 1.00 81.38 401 PHE A C 1
ATOM 3154 O O . PHE A 1 401 ? 10.572 -3.707 -27.066 1.00 81.38 401 PHE A O 1
ATOM 3161 N N . PRO A 1 402 ? 12.669 -2.876 -27.269 1.00 74.00 402 PRO A N 1
ATOM 3162 C CA . PRO A 1 402 ? 12.352 -1.976 -28.369 1.00 74.00 402 PRO A CA 1
ATOM 3163 C C . PRO A 1 402 ? 11.601 -2.675 -29.506 1.00 74.00 402 PRO A C 1
ATOM 3165 O O . PRO A 1 402 ? 12.036 -3.696 -30.041 1.00 74.00 402 PRO A O 1
ATOM 3168 N N . ARG A 1 403 ? 10.456 -2.102 -29.894 1.00 76.00 403 ARG A N 1
ATOM 3169 C CA . ARG A 1 403 ? 9.662 -2.578 -31.043 1.00 76.00 403 ARG A CA 1
ATOM 3170 C C . ARG A 1 403 ? 10.333 -2.276 -32.381 1.00 76.00 403 ARG A C 1
ATOM 3172 O O . ARG A 1 403 ? 10.062 -2.958 -33.365 1.00 76.00 403 ARG A O 1
ATOM 3179 N N . GLU A 1 404 ? 11.185 -1.258 -32.399 1.00 77.69 404 GLU A N 1
ATOM 3180 C CA . GLU A 1 404 ? 11.968 -0.823 -33.548 1.00 77.69 404 GLU A CA 1
ATOM 3181 C C . GLU A 1 404 ? 13.434 -1.200 -33.323 1.00 77.69 404 GLU A C 1
ATOM 3183 O O . GLU A 1 404 ? 14.000 -0.952 -32.258 1.00 77.69 404 GLU A O 1
ATOM 3188 N N . SER A 1 405 ? 14.052 -1.817 -34.329 1.00 75.12 405 SER A N 1
ATOM 3189 C CA . SER A 1 405 ? 15.473 -2.151 -34.302 1.00 75.12 405 SER A CA 1
ATOM 3190 C C . SER A 1 405 ? 16.314 -0.905 -34.570 1.00 75.12 405 SER A C 1
ATOM 3192 O O . SER A 1 405 ? 16.262 -0.351 -35.670 1.00 75.12 405 SER A O 1
ATOM 3194 N N . LEU A 1 406 ? 17.132 -0.509 -33.598 1.00 75.81 406 LEU A N 1
ATOM 3195 C CA . LEU A 1 406 ? 18.188 0.477 -33.817 1.00 75.81 406 LEU A CA 1
ATOM 3196 C C . LEU A 1 406 ? 19.275 -0.091 -34.753 1.00 75.81 406 LEU A C 1
ATOM 3198 O O . LEU A 1 406 ? 19.434 -1.314 -34.836 1.00 75.81 406 LEU A O 1
ATOM 3202 N N . PRO A 1 407 ? 20.058 0.766 -35.436 1.00 80.44 407 PRO A N 1
ATOM 3203 C CA . PRO A 1 407 ? 21.261 0.329 -36.133 1.00 80.44 407 PRO A CA 1
ATOM 3204 C C . PRO A 1 407 ? 22.195 -0.424 -35.176 1.00 80.44 407 PRO A C 1
ATOM 3206 O O . PRO A 1 407 ? 22.531 0.078 -34.104 1.00 80.44 407 PRO A O 1
ATOM 3209 N N . PHE A 1 408 ? 22.630 -1.626 -35.561 1.00 78.69 408 PHE A N 1
ATOM 3210 C CA . PHE A 1 408 ? 23.513 -2.467 -34.745 1.00 78.69 408 PHE A CA 1
ATOM 3211 C C . PHE A 1 408 ? 24.977 -2.001 -34.854 1.00 78.69 408 PHE A C 1
ATOM 3213 O O . PHE A 1 408 ? 25.854 -2.702 -35.363 1.00 78.69 408 PHE A O 1
ATOM 3220 N N . GLU A 1 409 ? 25.224 -0.763 -34.422 1.00 79.12 409 GLU A N 1
ATOM 3221 C CA . GLU A 1 409 ? 26.529 -0.099 -34.419 1.00 79.12 409 GLU A CA 1
ATOM 3222 C C . GLU A 1 409 ? 27.552 -0.948 -33.663 1.00 79.12 409 GLU A C 1
ATOM 3224 O O . GLU A 1 409 ? 27.544 -0.991 -32.433 1.00 79.12 409 GLU A O 1
ATOM 3229 N N . THR A 1 410 ? 28.440 -1.628 -34.386 1.00 82.56 410 THR A N 1
ATOM 3230 C CA . THR A 1 410 ? 29.381 -2.579 -33.789 1.00 82.56 410 THR A CA 1
ATOM 3231 C C . THR A 1 410 ? 30.818 -2.138 -34.013 1.00 82.56 410 THR A C 1
ATOM 3233 O O . THR A 1 410 ? 31.263 -1.977 -35.147 1.00 82.56 410 THR A O 1
ATOM 3236 N N . THR A 1 411 ? 31.562 -2.004 -32.922 1.00 84.25 411 THR A N 1
ATOM 3237 C CA . THR A 1 411 ? 33.020 -1.874 -32.921 1.00 84.25 411 THR A CA 1
ATOM 3238 C C . THR A 1 411 ? 33.607 -3.250 -32.628 1.00 84.25 411 THR A C 1
ATOM 3240 O O . THR A 1 411 ? 33.163 -3.911 -31.691 1.00 84.25 411 THR A O 1
ATOM 3243 N N . VAL A 1 412 ? 34.584 -3.699 -33.418 1.00 85.56 412 VAL A N 1
ATOM 3244 C CA . VAL A 1 412 ? 35.263 -4.990 -33.222 1.00 85.56 412 VAL A CA 1
ATOM 3245 C C . VAL A 1 412 ? 36.759 -4.747 -33.101 1.00 85.56 412 VAL A C 1
ATOM 3247 O O . VAL A 1 412 ? 37.398 -4.354 -34.075 1.00 85.56 412 VAL A O 1
ATOM 3250 N N . SER A 1 413 ? 37.314 -5.037 -31.931 1.00 81.12 413 SER A N 1
ATOM 3251 C CA . SER A 1 413 ? 38.755 -5.100 -31.712 1.00 81.12 413 SER A CA 1
ATOM 3252 C C . SER A 1 413 ? 39.200 -6.556 -31.796 1.00 81.12 413 SER A C 1
ATOM 3254 O O . SER A 1 413 ? 38.772 -7.405 -31.010 1.00 81.12 413 SER A O 1
ATOM 3256 N N . LEU A 1 414 ? 40.065 -6.858 -32.765 1.00 71.69 414 LEU A N 1
ATOM 3257 C CA . LEU A 1 414 ? 40.858 -8.085 -32.718 1.00 71.69 414 LEU A CA 1
ATOM 3258 C C . LEU A 1 414 ? 41.859 -7.962 -31.568 1.00 71.69 414 LEU A C 1
ATOM 3260 O O . LEU A 1 414 ? 42.401 -6.883 -31.339 1.00 71.69 414 LEU A O 1
ATOM 3264 N N . ASN A 1 415 ? 42.073 -9.055 -30.843 1.00 67.38 415 ASN A N 1
ATOM 3265 C CA . ASN A 1 415 ? 42.942 -9.079 -29.678 1.00 67.38 415 ASN A CA 1
ATOM 3266 C C . ASN A 1 415 ? 43.718 -10.403 -29.705 1.00 67.38 415 ASN A C 1
ATOM 3268 O O . ASN A 1 415 ? 43.140 -11.483 -29.606 1.00 67.38 415 ASN A O 1
ATOM 3272 N N . ASP A 1 416 ? 45.015 -10.308 -29.978 1.00 67.38 416 ASP A N 1
ATOM 3273 C CA . ASP A 1 416 ? 45.911 -11.410 -30.352 1.00 67.38 416 ASP A CA 1
ATOM 3274 C C . ASP A 1 416 ? 46.927 -11.772 -29.253 1.00 67.38 416 ASP A C 1
ATOM 3276 O O . ASP A 1 416 ? 47.630 -12.781 -29.355 1.00 67.38 416 ASP A O 1
ATOM 3280 N N . GLY A 1 417 ? 46.975 -10.974 -28.185 1.00 66.38 417 GLY A N 1
ATOM 3281 C CA . GLY A 1 417 ? 47.834 -11.174 -27.023 1.00 66.38 417 GLY A CA 1
ATOM 3282 C C . GLY A 1 417 ? 47.187 -11.953 -25.871 1.00 66.38 417 GLY A C 1
ATOM 3283 O O . GLY A 1 417 ? 46.121 -12.558 -25.972 1.00 66.38 417 GLY A O 1
ATOM 3284 N N . GLY A 1 418 ? 47.854 -11.917 -24.716 1.00 69.88 418 GLY A N 1
ATOM 3285 C CA . GLY A 1 418 ? 47.343 -12.502 -23.476 1.00 69.88 418 GLY A CA 1
ATOM 3286 C C . GLY A 1 418 ? 47.298 -14.036 -23.453 1.00 69.88 418 GLY A C 1
ATOM 3287 O O . GLY A 1 418 ? 47.887 -14.734 -24.278 1.00 69.88 418 GLY A O 1
ATOM 3288 N N . TRP A 1 419 ? 46.626 -14.575 -22.434 1.00 69.62 419 TRP A N 1
ATOM 3289 C CA . TRP A 1 419 ? 46.527 -16.021 -22.207 1.00 69.62 419 TRP A CA 1
ATOM 3290 C C . TRP A 1 419 ? 45.420 -16.669 -23.055 1.00 69.62 419 TRP A C 1
ATOM 3292 O O . TRP A 1 419 ? 45.643 -17.729 -23.640 1.00 69.62 419 TRP A O 1
ATOM 3302 N N . ALA A 1 420 ? 44.273 -15.998 -23.227 1.00 70.31 420 ALA A N 1
ATOM 3303 C CA . ALA A 1 420 ? 43.146 -16.515 -24.008 1.00 70.31 420 ALA A CA 1
ATOM 3304 C C . ALA A 1 420 ? 43.492 -16.773 -25.490 1.00 70.31 420 ALA A C 1
ATOM 3306 O O . ALA A 1 420 ? 43.056 -17.788 -26.033 1.00 70.31 420 ALA A O 1
ATOM 3307 N N . ALA A 1 421 ? 44.357 -15.955 -26.113 1.00 78.06 421 ALA A N 1
ATOM 3308 C CA . ALA A 1 421 ? 44.819 -16.148 -27.498 1.00 78.06 421 ALA A CA 1
ATOM 3309 C C . ALA A 1 421 ? 45.571 -17.470 -27.738 1.00 78.06 421 ALA A C 1
ATOM 3311 O O . ALA A 1 421 ? 45.835 -17.829 -28.888 1.00 78.06 421 ALA A O 1
ATOM 3312 N N . ARG A 1 422 ? 45.943 -18.210 -26.685 1.00 77.25 422 ARG A N 1
ATOM 3313 C CA . ARG A 1 422 ? 46.536 -19.552 -26.805 1.00 77.25 422 ARG A CA 1
ATOM 3314 C C . ARG A 1 422 ? 45.491 -20.621 -27.132 1.00 77.25 422 ARG A C 1
ATOM 3316 O O . ARG A 1 422 ? 45.805 -21.552 -27.865 1.00 77.25 422 ARG A O 1
ATOM 3323 N N . TYR A 1 423 ? 44.266 -20.463 -26.629 1.00 78.31 423 TYR A N 1
ATOM 3324 C CA . TYR A 1 423 ? 43.211 -21.485 -26.663 1.00 78.31 423 TYR A CA 1
ATOM 3325 C C . TYR A 1 423 ? 41.996 -21.082 -27.504 1.00 78.31 423 TYR A C 1
ATOM 3327 O O . TYR A 1 423 ? 41.290 -21.951 -28.015 1.00 78.31 423 TYR A O 1
ATOM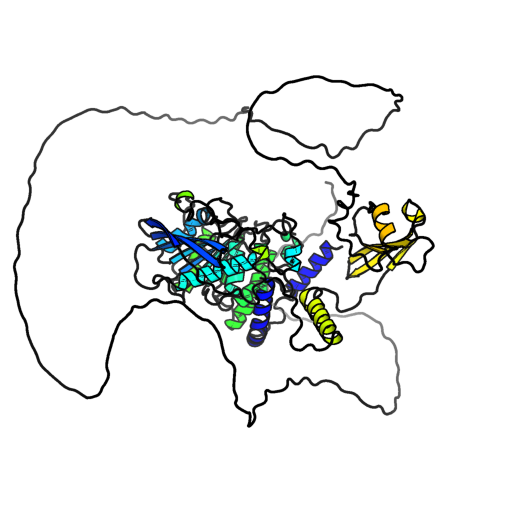 3335 N N . ALA A 1 424 ? 41.762 -19.779 -27.677 1.00 81.19 424 ALA A N 1
ATOM 3336 C CA . ALA A 1 424 ? 40.652 -19.240 -28.446 1.00 81.19 424 ALA A CA 1
ATOM 3337 C C . ALA A 1 424 ? 41.100 -18.135 -29.412 1.00 81.19 424 ALA A C 1
ATOM 3339 O O . ALA A 1 424 ? 41.909 -17.274 -29.070 1.00 81.19 424 ALA A O 1
ATOM 3340 N N . ASP A 1 425 ? 40.498 -18.126 -30.598 1.00 83.06 425 ASP A N 1
ATOM 3341 C CA . ASP A 1 425 ? 40.396 -16.930 -31.424 1.00 83.06 425 ASP A CA 1
ATOM 3342 C C . ASP A 1 425 ? 39.364 -16.016 -30.743 1.00 83.06 425 ASP A C 1
ATOM 3344 O O . ASP A 1 425 ? 38.167 -16.333 -30.737 1.00 83.06 425 ASP A O 1
ATOM 3348 N N . TYR A 1 426 ? 39.815 -14.922 -30.116 1.00 81.94 426 TYR A N 1
ATOM 3349 C CA . TYR A 1 426 ? 38.940 -14.017 -29.365 1.00 81.94 426 TYR A CA 1
ATOM 3350 C C . TYR A 1 426 ? 38.895 -12.593 -29.929 1.00 81.94 426 TYR A C 1
ATOM 3352 O O . TYR A 1 426 ? 39.817 -12.122 -30.596 1.00 81.94 426 TYR A O 1
ATOM 3360 N N . LYS A 1 427 ? 37.758 -11.925 -29.715 1.00 84.00 427 LYS A N 1
ATOM 3361 C CA . LYS A 1 427 ? 37.495 -10.554 -30.167 1.00 84.00 427 LYS A CA 1
ATOM 3362 C C . LYS A 1 427 ? 36.733 -9.803 -29.092 1.00 84.00 427 LYS A C 1
ATOM 3364 O O . LYS A 1 427 ? 35.713 -10.300 -28.614 1.00 84.00 427 LYS A O 1
ATOM 3369 N N . ASP A 1 428 ? 37.176 -8.599 -28.767 1.00 82.62 428 ASP A N 1
ATOM 3370 C CA . ASP A 1 428 ? 36.377 -7.674 -27.972 1.00 82.62 428 ASP A CA 1
ATOM 3371 C C . ASP A 1 428 ? 35.410 -6.953 -28.917 1.00 82.62 428 ASP A C 1
ATOM 3373 O O . ASP A 1 428 ? 35.818 -6.392 -29.937 1.00 82.62 428 ASP A O 1
ATOM 3377 N N . VAL A 1 429 ? 34.116 -6.988 -28.607 1.00 84.06 429 VAL A N 1
ATOM 3378 C CA . VAL A 1 429 ? 33.080 -6.290 -29.372 1.00 84.06 429 VAL A CA 1
ATOM 3379 C C . VAL A 1 429 ? 32.314 -5.327 -28.487 1.00 84.06 429 VAL A C 1
ATOM 3381 O O . VAL A 1 429 ? 31.976 -5.633 -27.344 1.00 84.06 429 VAL A O 1
ATOM 3384 N N . GLU A 1 430 ? 31.991 -4.168 -29.040 1.00 84.94 430 GLU A N 1
ATOM 3385 C CA . GLU A 1 430 ? 31.044 -3.242 -28.440 1.00 84.94 430 GLU A CA 1
ATOM 3386 C C . GLU A 1 430 ? 29.901 -2.977 -29.402 1.00 84.94 430 GLU A C 1
ATOM 3388 O O . GLU A 1 430 ? 30.135 -2.549 -30.533 1.00 84.94 430 GLU A O 1
ATOM 3393 N N . PHE A 1 431 ? 28.673 -3.192 -28.944 1.00 83.25 431 PHE A N 1
ATOM 3394 C CA . PHE A 1 431 ? 27.476 -2.982 -29.745 1.00 83.25 431 PHE A CA 1
ATOM 3395 C C . PHE A 1 431 ? 26.441 -2.134 -29.007 1.00 83.25 431 PHE A C 1
ATOM 3397 O O . PHE A 1 431 ? 26.319 -2.180 -27.780 1.00 83.25 431 PHE A O 1
ATOM 3404 N N . THR A 1 432 ? 25.690 -1.346 -29.770 1.00 81.19 432 THR A N 1
ATOM 3405 C CA . THR A 1 432 ? 24.524 -0.611 -29.270 1.00 81.19 432 THR A CA 1
ATOM 3406 C C . THR A 1 432 ? 23.345 -1.587 -29.189 1.00 81.19 432 THR A C 1
ATOM 3408 O O . THR A 1 432 ? 22.937 -2.141 -30.208 1.00 81.19 432 THR A O 1
ATOM 3411 N N . SER A 1 433 ? 22.827 -1.849 -27.983 1.00 77.69 433 SER A N 1
ATOM 3412 C CA . SER A 1 433 ? 21.676 -2.748 -27.774 1.00 77.69 433 SER A CA 1
ATOM 3413 C C . SER A 1 433 ? 20.350 -1.992 -27.724 1.00 77.69 433 SER A C 1
ATOM 3415 O O . SER A 1 433 ? 19.350 -2.448 -28.268 1.00 77.69 433 SER A O 1
ATOM 3417 N N . GLU A 1 434 ? 20.358 -0.828 -27.076 1.00 79.06 434 GLU A N 1
ATOM 3418 C CA . GLU A 1 434 ? 19.222 0.078 -26.895 1.00 79.06 434 GLU A CA 1
ATOM 3419 C C . GLU A 1 434 ? 19.739 1.528 -26.944 1.00 79.06 434 GLU A C 1
ATOM 3421 O O . GLU A 1 434 ? 20.949 1.771 -26.897 1.00 79.06 434 GLU A O 1
ATOM 3426 N N . ALA A 1 435 ? 18.846 2.517 -27.034 1.00 76.88 435 ALA A N 1
ATOM 3427 C CA . ALA A 1 435 ? 19.245 3.918 -27.166 1.00 76.88 435 ALA A CA 1
ATOM 3428 C C . ALA A 1 435 ? 20.048 4.384 -25.933 1.00 76.88 435 ALA A C 1
ATOM 3430 O O . ALA A 1 435 ? 19.545 4.381 -24.808 1.00 76.88 435 ALA A O 1
ATOM 3431 N N . GLY A 1 436 ? 21.314 4.764 -26.142 1.00 76.31 436 GLY A N 1
ATOM 3432 C CA . GLY A 1 436 ? 22.246 5.134 -25.067 1.00 76.31 436 GLY A CA 1
ATOM 3433 C C . GLY A 1 436 ? 22.840 3.958 -24.272 1.00 76.31 436 GLY A C 1
ATOM 3434 O O . GLY A 1 436 ? 23.552 4.190 -23.290 1.00 76.31 436 GLY A O 1
ATOM 3435 N N . VAL A 1 437 ? 22.583 2.709 -24.683 1.00 79.06 437 VAL A N 1
ATOM 3436 C CA . VAL A 1 437 ? 23.079 1.487 -24.029 1.00 79.06 437 VAL A CA 1
ATOM 3437 C C . VAL A 1 437 ? 24.085 0.779 -24.939 1.00 79.06 437 VAL A C 1
ATOM 3439 O O . VAL A 1 437 ? 23.732 0.030 -25.850 1.00 79.06 437 VAL A O 1
ATOM 3442 N N . ARG A 1 438 ? 25.371 1.024 -24.666 1.00 79.44 438 ARG A N 1
ATOM 3443 C CA . ARG A 1 438 ? 26.504 0.282 -25.235 1.00 79.44 438 ARG A CA 1
ATOM 3444 C C . ARG A 1 438 ? 26.823 -0.917 -24.345 1.00 79.44 438 ARG A C 1
ATOM 3446 O O . ARG A 1 438 ? 27.112 -0.739 -23.160 1.00 79.44 438 ARG A O 1
ATOM 3453 N N . ILE A 1 439 ? 26.805 -2.118 -24.916 1.00 79.00 439 ILE A N 1
ATOM 3454 C CA . ILE A 1 439 ? 27.261 -3.352 -24.267 1.00 79.00 439 ILE A CA 1
ATOM 3455 C C . ILE A 1 439 ? 28.653 -3.690 -24.798 1.00 79.00 439 ILE A C 1
ATOM 3457 O O . ILE A 1 439 ? 28.867 -3.674 -26.010 1.00 79.00 439 ILE A O 1
ATOM 3461 N N . ARG A 1 440 ? 29.582 -4.042 -23.900 1.00 80.81 440 ARG A N 1
ATOM 3462 C CA . ARG A 1 440 ? 30.847 -4.694 -24.263 1.00 80.81 440 ARG A CA 1
ATOM 3463 C C . ARG A 1 440 ? 30.723 -6.195 -24.015 1.00 80.81 440 ARG A C 1
ATOM 3465 O O . ARG A 1 440 ? 30.279 -6.623 -22.948 1.00 80.81 440 ARG A O 1
ATOM 3472 N N . ALA A 1 441 ? 31.133 -6.991 -24.992 1.00 80.94 441 ALA A N 1
ATOM 3473 C CA . ALA A 1 441 ? 31.200 -8.438 -24.887 1.00 80.94 441 ALA A CA 1
ATOM 3474 C C . ALA A 1 441 ? 32.498 -8.972 -25.491 1.00 80.94 441 ALA A C 1
ATOM 3476 O O . ALA A 1 441 ? 33.110 -8.338 -26.346 1.00 80.94 441 ALA A O 1
ATOM 3477 N N . GLN A 1 442 ? 32.895 -10.164 -25.069 1.00 79.50 442 GLN A N 1
ATOM 3478 C CA . GLN A 1 442 ? 33.966 -10.924 -25.695 1.00 79.50 442 GLN A CA 1
ATOM 3479 C C . GLN A 1 442 ? 33.348 -12.057 -26.512 1.00 79.50 442 GLN A C 1
ATOM 3481 O O . GLN A 1 442 ? 32.468 -12.773 -26.031 1.00 79.50 442 GLN A O 1
ATOM 3486 N N . LEU A 1 443 ? 33.792 -12.206 -27.756 1.00 83.44 443 LEU A N 1
ATOM 3487 C CA . LEU A 1 443 ? 33.451 -13.325 -28.627 1.00 83.44 443 LEU A CA 1
ATOM 3488 C C . LEU A 1 443 ? 34.635 -14.288 -28.621 1.00 83.44 443 LEU A C 1
ATOM 3490 O O . LEU A 1 443 ? 35.710 -13.906 -29.075 1.00 83.44 443 LEU A O 1
ATOM 3494 N N . LEU A 1 444 ? 34.453 -15.507 -28.114 1.00 82.62 444 LEU A N 1
ATOM 3495 C CA . LEU A 1 444 ? 35.503 -16.526 -28.041 1.00 82.62 444 LEU A CA 1
ATOM 3496 C C . LEU A 1 444 ? 35.104 -17.760 -28.855 1.00 82.62 444 LEU A C 1
ATOM 3498 O O . LEU A 1 444 ? 33.997 -18.282 -28.706 1.00 82.62 444 LEU A O 1
ATOM 3502 N N . ARG A 1 445 ? 36.022 -18.259 -29.684 1.00 85.62 445 ARG A N 1
ATOM 3503 C CA . ARG A 1 445 ? 35.892 -19.535 -30.401 1.00 85.62 445 ARG A CA 1
ATOM 3504 C C . ARG A 1 445 ? 37.175 -20.353 -30.224 1.00 85.62 445 ARG A C 1
ATOM 3506 O O . ARG A 1 445 ? 38.242 -19.767 -30.373 1.00 85.62 445 ARG A O 1
ATOM 3513 N N . PRO A 1 446 ? 37.117 -21.670 -29.948 1.00 82.62 446 PRO A N 1
ATOM 3514 C CA . PRO A 1 446 ? 38.306 -22.520 -29.869 1.00 82.62 446 PRO A CA 1
ATOM 3515 C C . PRO A 1 446 ? 39.246 -22.350 -31.071 1.00 82.62 446 PRO A C 1
ATOM 3517 O O . PRO A 1 446 ? 38.810 -22.378 -32.226 1.00 82.62 446 PRO A O 1
ATOM 3520 N N . LYS A 1 447 ? 40.535 -22.141 -30.788 1.00 82.25 447 LYS A N 1
ATOM 3521 C CA . LYS A 1 447 ? 41.518 -21.666 -31.767 1.00 82.25 447 LYS A CA 1
ATOM 3522 C C . LYS A 1 447 ? 41.680 -22.636 -32.933 1.00 82.25 447 LYS A C 1
ATOM 3524 O O . LYS A 1 447 ? 41.892 -23.830 -32.730 1.00 82.25 447 LYS A O 1
ATOM 3529 N N . GLY A 1 448 ? 41.577 -22.121 -34.158 1.00 81.50 448 GLY A N 1
ATOM 3530 C CA . GLY A 1 448 ? 41.687 -22.936 -35.372 1.00 81.50 448 GLY A CA 1
ATOM 3531 C C . GLY A 1 448 ? 40.493 -23.866 -35.635 1.00 81.50 448 GLY A C 1
ATOM 3532 O O . GLY A 1 448 ? 40.546 -24.662 -36.569 1.00 81.50 448 GLY A O 1
ATOM 3533 N N . GLN A 1 449 ? 39.402 -23.761 -34.865 1.00 83.12 449 GLN A N 1
ATOM 3534 C CA . GLN A 1 449 ? 38.166 -24.523 -35.074 1.00 83.12 449 GLN A CA 1
ATOM 3535 C C . GLN A 1 449 ? 37.043 -23.590 -35.567 1.00 83.12 449 GLN A C 1
ATOM 3537 O O . GLN A 1 449 ? 36.133 -23.265 -34.803 1.00 83.12 449 GLN A O 1
ATOM 3542 N N . PRO A 1 450 ? 37.051 -23.130 -36.837 1.00 77.31 450 PRO A N 1
ATOM 3543 C CA . PRO A 1 450 ? 36.131 -22.093 -37.325 1.00 77.31 450 PRO A CA 1
ATOM 3544 C C . PRO A 1 450 ? 34.640 -22.465 -37.234 1.00 77.31 450 PRO A C 1
ATOM 3546 O O . PRO A 1 450 ? 33.801 -21.566 -37.198 1.00 77.31 450 PRO A O 1
ATOM 3549 N N . GLN A 1 451 ? 34.324 -23.764 -37.169 1.00 81.88 451 GLN A N 1
ATOM 3550 C CA . GLN A 1 451 ? 32.966 -24.308 -37.030 1.00 81.88 451 GLN A CA 1
ATOM 3551 C C . GLN A 1 451 ? 32.525 -24.523 -35.568 1.00 81.88 451 GLN A C 1
ATOM 3553 O O . GLN A 1 451 ? 31.379 -24.895 -35.329 1.00 81.88 451 GLN A O 1
ATOM 3558 N N . ALA A 1 452 ? 33.404 -24.312 -34.582 1.00 79.19 452 ALA A N 1
ATOM 3559 C CA . ALA A 1 452 ? 33.057 -24.504 -33.177 1.00 79.19 452 ALA A CA 1
ATOM 3560 C C . ALA A 1 452 ? 32.058 -23.432 -32.678 1.00 79.19 452 ALA A C 1
ATOM 3562 O O . ALA A 1 452 ? 32.095 -22.284 -33.159 1.00 79.19 452 ALA A O 1
ATOM 3563 N N . PRO A 1 453 ? 31.189 -23.776 -31.698 1.00 77.38 453 PRO A N 1
ATOM 3564 C CA . PRO A 1 453 ? 30.251 -22.838 -31.088 1.00 77.38 453 PRO A CA 1
ATOM 3565 C C . PRO A 1 453 ? 30.933 -21.550 -30.620 1.00 77.38 453 PRO A C 1
ATOM 3567 O O . PRO A 1 453 ? 32.026 -21.575 -30.053 1.00 77.38 453 PRO A O 1
ATOM 3570 N N . LEU A 1 454 ? 30.278 -20.414 -30.864 1.00 81.31 454 LEU A N 1
ATOM 3571 C CA . LEU A 1 454 ? 30.767 -19.110 -30.431 1.00 81.31 454 LEU A CA 1
ATOM 3572 C C . LEU A 1 454 ? 30.280 -18.826 -29.008 1.00 81.31 454 LEU A C 1
ATOM 3574 O O . LEU A 1 454 ? 29.077 -18.680 -28.784 1.00 81.31 454 LEU A O 1
ATOM 3578 N N . LEU A 1 455 ? 31.206 -18.703 -28.061 1.00 79.44 455 LEU A N 1
ATOM 3579 C CA . LEU A 1 455 ? 30.904 -18.187 -26.732 1.00 79.44 455 LEU A CA 1
ATOM 3580 C C . LEU A 1 455 ? 30.798 -16.659 -26.805 1.00 79.44 455 LEU A C 1
ATOM 3582 O O . LEU A 1 455 ? 31.723 -15.990 -27.265 1.00 79.44 455 LEU A O 1
ATOM 3586 N N . ILE A 1 456 ? 29.679 -16.113 -26.327 1.00 80.44 456 ILE A N 1
ATOM 3587 C CA . ILE A 1 456 ? 29.466 -14.671 -26.167 1.00 80.44 456 ILE A CA 1
ATOM 3588 C C . ILE A 1 456 ? 29.453 -14.364 -24.671 1.00 80.44 456 ILE A C 1
ATOM 3590 O O . ILE A 1 456 ? 28.571 -14.828 -23.952 1.00 80.44 456 ILE A O 1
ATOM 3594 N N . TYR A 1 457 ? 30.419 -13.576 -24.207 1.00 76.38 457 TYR A N 1
ATOM 3595 C CA . TYR A 1 457 ? 30.566 -13.195 -22.805 1.00 76.38 457 TYR A CA 1
ATOM 3596 C C . TYR A 1 457 ? 30.386 -11.683 -22.639 1.00 76.38 457 TYR A C 1
ATOM 3598 O O . TYR A 1 457 ? 31.320 -10.912 -22.846 1.00 76.38 457 TYR A O 1
ATOM 3606 N N . ALA A 1 458 ? 29.165 -11.251 -22.317 1.00 73.25 458 ALA A N 1
ATOM 3607 C CA . ALA A 1 458 ? 28.824 -9.842 -22.113 1.00 73.25 458 ALA A CA 1
ATOM 3608 C C . ALA A 1 458 ? 29.025 -9.403 -20.651 1.00 73.25 458 ALA A C 1
ATOM 3610 O O . ALA A 1 458 ? 28.691 -10.147 -19.728 1.00 73.25 458 ALA A O 1
ATOM 3611 N N . LYS A 1 459 ? 29.521 -8.176 -20.450 1.00 64.00 459 LYS A N 1
ATOM 3612 C CA . LYS A 1 459 ? 29.654 -7.513 -19.139 1.00 64.00 459 LYS A CA 1
ATOM 3613 C C . LYS A 1 459 ? 29.038 -6.108 -19.167 1.00 64.00 459 LYS A C 1
ATOM 3615 O O . LYS A 1 459 ? 28.721 -5.577 -20.235 1.00 64.00 459 LYS A O 1
ATOM 3620 N N . ARG A 1 460 ? 28.858 -5.488 -17.997 1.00 56.22 460 ARG A N 1
ATOM 3621 C CA . ARG A 1 460 ? 28.416 -4.089 -17.889 1.00 56.22 460 ARG A CA 1
ATOM 3622 C C . ARG A 1 460 ? 29.546 -3.154 -18.321 1.00 56.22 460 ARG A C 1
ATOM 3624 O O . ARG A 1 460 ? 30.728 -3.443 -18.132 1.00 56.22 460 ARG A O 1
ATOM 3631 N N . ALA A 1 461 ? 29.184 -1.995 -18.867 1.00 50.38 461 ALA A N 1
ATOM 3632 C CA . ALA A 1 461 ? 30.144 -0.945 -19.191 1.00 50.38 461 ALA A CA 1
ATOM 3633 C C . ALA A 1 461 ? 30.764 -0.372 -17.900 1.00 50.38 461 ALA A C 1
ATOM 3635 O O . ALA A 1 461 ? 30.142 0.445 -17.224 1.00 50.38 461 ALA A O 1
ATOM 3636 N N . GLY A 1 462 ? 31.975 -0.829 -17.568 1.00 49.78 462 GLY A N 1
ATOM 3637 C CA . GLY A 1 462 ? 32.706 -0.473 -16.347 1.00 49.78 462 GLY A CA 1
ATOM 3638 C C . GLY A 1 462 ? 33.217 -1.673 -15.541 1.00 49.78 462 GLY A C 1
ATOM 3639 O O . GLY A 1 462 ? 34.103 -1.492 -14.711 1.00 49.78 462 GLY A O 1
ATOM 3640 N N . ASP A 1 463 ? 32.724 -2.891 -15.796 1.00 54.31 463 ASP A N 1
ATOM 3641 C CA . ASP A 1 463 ? 33.226 -4.089 -15.114 1.00 54.31 463 ASP A CA 1
ATOM 3642 C C . ASP A 1 463 ? 34.673 -4.394 -15.540 1.00 54.31 463 ASP A C 1
ATOM 3644 O O . ASP A 1 463 ? 34.972 -4.512 -16.734 1.00 54.31 463 ASP A O 1
ATOM 3648 N N . SER A 1 464 ? 35.569 -4.623 -14.576 1.00 48.56 464 SER A N 1
ATOM 3649 C CA . SER A 1 464 ? 36.927 -5.097 -14.867 1.00 48.56 464 SER A CA 1
ATOM 3650 C C . SER A 1 464 ? 36.902 -6.444 -15.597 1.00 48.56 464 SER A C 1
ATOM 3652 O O . SER A 1 464 ? 36.232 -7.398 -15.180 1.00 48.56 464 SER A O 1
ATOM 3654 N N . ILE A 1 465 ? 37.695 -6.568 -16.666 1.00 49.56 465 ILE A N 1
ATOM 3655 C CA . ILE A 1 465 ? 37.904 -7.835 -17.384 1.00 49.56 465 ILE A CA 1
ATOM 3656 C C . ILE A 1 465 ? 38.925 -8.695 -16.621 1.00 49.56 465 ILE A C 1
ATOM 3658 O O . ILE A 1 465 ? 40.003 -9.018 -17.109 1.00 49.56 465 ILE A O 1
ATOM 3662 N N . TYR A 1 466 ? 38.564 -9.080 -15.397 1.00 48.91 466 TYR A N 1
ATOM 3663 C CA . TYR A 1 466 ? 39.057 -10.327 -14.830 1.00 48.91 466 TYR A CA 1
ATOM 3664 C C . TYR A 1 466 ? 38.362 -11.479 -15.561 1.00 48.91 466 TYR A C 1
ATOM 3666 O O . TYR A 1 466 ? 37.141 -11.436 -15.781 1.00 48.91 466 TYR A O 1
ATOM 3674 N N . PHE A 1 467 ? 39.166 -12.451 -15.987 1.00 51.97 467 PHE A N 1
ATOM 3675 C CA . PHE A 1 467 ? 38.717 -13.644 -16.693 1.00 51.97 467 PHE A CA 1
ATOM 3676 C C . PHE A 1 467 ? 37.842 -14.513 -15.775 1.00 51.97 467 PHE A C 1
ATOM 3678 O O . PHE A 1 467 ? 38.118 -14.637 -14.583 1.00 51.97 467 PHE A O 1
ATOM 3685 N N . LEU A 1 468 ? 36.812 -15.143 -16.348 1.00 54.38 468 LEU A N 1
ATOM 3686 C CA . LEU A 1 468 ? 36.343 -16.434 -15.837 1.00 54.38 468 LEU A CA 1
ATOM 3687 C C . LEU A 1 468 ? 37.487 -17.439 -15.976 1.00 54.38 468 LEU A C 1
ATOM 3689 O O . LEU A 1 468 ? 38.239 -17.347 -16.947 1.00 54.38 468 LEU A O 1
ATOM 3693 N N . ASP A 1 469 ? 37.585 -18.414 -15.077 1.00 55.44 469 ASP A N 1
ATOM 3694 C CA . ASP A 1 469 ? 38.517 -19.515 -15.296 1.00 55.44 469 ASP A CA 1
ATOM 3695 C C . ASP A 1 469 ? 38.078 -20.310 -16.539 1.00 55.44 469 ASP A C 1
ATOM 3697 O O . ASP A 1 469 ? 37.016 -20.941 -16.574 1.00 55.44 469 ASP A O 1
ATOM 3701 N N . LEU A 1 470 ? 38.859 -20.192 -17.614 1.00 58.84 470 LEU A N 1
ATOM 3702 C CA . LEU A 1 470 ? 38.541 -20.827 -18.887 1.00 58.84 470 LEU A CA 1
ATOM 3703 C C . LEU A 1 470 ? 39.002 -22.290 -18.923 1.00 58.84 470 LEU A C 1
ATOM 3705 O O . LEU A 1 470 ? 38.537 -23.019 -19.801 1.00 58.84 470 LEU A O 1
ATOM 3709 N N . ASP A 1 471 ? 39.836 -22.738 -17.976 1.00 55.03 471 ASP A N 1
ATOM 3710 C CA . ASP A 1 471 ? 40.271 -24.136 -17.896 1.00 55.03 471 ASP A CA 1
ATOM 3711 C C . ASP A 1 471 ? 39.109 -25.058 -17.484 1.00 55.03 471 ASP A C 1
ATOM 3713 O O . ASP A 1 471 ? 39.045 -26.202 -17.933 1.00 55.03 471 ASP A O 1
ATOM 3717 N N . GLU A 1 472 ? 38.120 -24.553 -16.735 1.00 54.59 472 GLU A N 1
ATOM 3718 C CA . GLU A 1 472 ? 36.856 -25.268 -16.497 1.00 54.59 472 GLU A CA 1
ATOM 3719 C C . GLU A 1 472 ? 35.853 -25.125 -17.656 1.00 54.59 472 GLU A C 1
ATOM 3721 O O . GLU A 1 472 ? 35.101 -26.058 -17.946 1.00 54.59 472 GLU A O 1
ATOM 3726 N N . LEU A 1 473 ? 35.815 -23.970 -18.334 1.00 59.25 473 LEU A N 1
ATOM 3727 C CA . LEU A 1 473 ? 34.750 -23.645 -19.293 1.00 59.25 473 LEU A CA 1
ATOM 3728 C C . LEU A 1 473 ? 35.009 -24.181 -20.715 1.00 59.25 473 LEU A C 1
ATOM 3730 O O . LEU A 1 473 ? 34.099 -24.709 -21.363 1.00 59.25 473 LEU A O 1
ATOM 3734 N N . LEU A 1 474 ? 36.240 -24.055 -21.223 1.00 59.50 474 LEU A N 1
ATOM 3735 C CA . LEU A 1 474 ? 36.593 -24.436 -22.597 1.00 59.50 474 LEU A CA 1
ATOM 3736 C C . LEU A 1 474 ? 36.447 -25.947 -22.878 1.00 59.50 474 LEU A C 1
ATOM 3738 O O . LEU A 1 474 ? 35.927 -26.278 -23.948 1.00 59.50 474 LEU A O 1
ATOM 3742 N N . PRO A 1 475 ? 36.791 -26.880 -21.960 1.00 61.19 475 PRO A N 1
ATOM 3743 C CA . PRO A 1 475 ? 36.591 -28.318 -22.186 1.00 61.19 475 PRO A CA 1
ATOM 3744 C C . PRO A 1 475 ? 35.122 -28.737 -22.357 1.00 61.19 475 PRO A C 1
ATOM 3746 O O . PRO A 1 475 ? 34.844 -29.826 -22.866 1.00 61.19 475 PRO A O 1
ATOM 3749 N N . VAL A 1 476 ? 34.173 -27.894 -21.936 1.00 55.97 476 VAL A N 1
ATOM 3750 C CA . VAL A 1 476 ? 32.729 -28.164 -22.015 1.00 55.97 476 VAL A CA 1
ATOM 3751 C C . VAL A 1 476 ? 32.149 -27.720 -23.366 1.00 55.97 476 VAL A C 1
ATOM 3753 O O . VAL A 1 476 ? 31.263 -28.393 -23.896 1.00 55.97 476 VAL A O 1
ATOM 3756 N N . LEU A 1 477 ? 32.689 -26.659 -23.983 1.00 51.94 477 LEU A N 1
ATOM 3757 C CA . LEU A 1 477 ? 32.245 -26.146 -25.295 1.00 51.94 477 LEU A CA 1
ATOM 3758 C C . LEU A 1 477 ? 32.419 -27.159 -26.439 1.00 51.94 477 LEU A C 1
ATOM 3760 O O . LEU A 1 477 ? 31.670 -27.120 -27.410 1.00 51.94 477 LEU A O 1
ATOM 3764 N N . GLY A 1 478 ? 33.370 -28.091 -26.316 1.00 52.38 478 GLY A N 1
ATOM 3765 C CA . GLY A 1 478 ? 33.551 -29.198 -27.263 1.00 52.38 478 GLY A CA 1
ATOM 3766 C C . GLY A 1 478 ? 32.598 -30.386 -27.063 1.00 52.38 478 GLY A C 1
ATOM 3767 O O . GLY A 1 478 ? 32.701 -31.364 -27.799 1.00 52.38 478 GLY A O 1
ATOM 3768 N N . ARG A 1 479 ? 31.710 -30.351 -26.056 1.00 52.28 479 ARG A N 1
ATOM 3769 C CA . ARG A 1 479 ? 30.822 -31.474 -25.685 1.00 52.28 479 ARG A CA 1
ATOM 3770 C C . ARG A 1 479 ? 29.326 -31.157 -25.750 1.00 52.28 479 ARG A C 1
ATOM 3772 O O . ARG A 1 479 ? 28.528 -32.088 -25.786 1.00 52.28 479 ARG A O 1
ATOM 3779 N N . TYR A 1 480 ? 28.939 -29.881 -25.756 1.00 48.06 480 TYR A N 1
ATOM 3780 C CA . TYR A 1 480 ? 27.537 -29.458 -25.713 1.00 48.06 480 TYR A CA 1
ATOM 3781 C C . TYR A 1 480 ? 27.299 -28.256 -26.633 1.00 48.06 480 TYR A C 1
ATOM 3783 O O . TYR A 1 480 ? 27.949 -27.226 -26.481 1.00 48.06 480 TYR A O 1
ATOM 3791 N N . GLU A 1 481 ? 26.312 -28.340 -27.532 1.00 48.62 481 GLU A N 1
ATOM 3792 C CA . GLU A 1 481 ? 25.954 -27.228 -28.436 1.00 48.62 481 GLU A CA 1
ATOM 3793 C C . GLU A 1 481 ? 25.466 -25.964 -27.703 1.00 48.62 481 GLU A C 1
ATOM 3795 O O . GLU A 1 481 ? 25.458 -24.874 -28.277 1.00 48.62 481 GLU A O 1
ATOM 3800 N N . ARG A 1 482 ? 24.976 -26.106 -26.463 1.00 45.53 482 ARG A N 1
ATOM 3801 C CA . ARG A 1 482 ? 24.380 -25.026 -25.663 1.00 45.53 482 ARG A CA 1
ATOM 3802 C C . ARG A 1 482 ? 24.707 -25.229 -24.188 1.00 45.53 482 ARG A C 1
ATOM 3804 O O . ARG A 1 482 ? 24.352 -26.260 -23.623 1.00 45.53 482 ARG A O 1
ATOM 3811 N N . ILE A 1 483 ? 25.321 -24.226 -23.562 1.00 48.97 483 ILE A N 1
ATOM 3812 C CA . ILE A 1 483 ? 25.656 -24.226 -22.132 1.00 48.97 483 ILE A CA 1
ATOM 3813 C C . ILE A 1 483 ? 25.006 -22.997 -21.476 1.00 48.97 483 ILE A C 1
ATOM 3815 O O . ILE A 1 483 ? 25.463 -21.877 -21.711 1.00 48.97 483 ILE A O 1
ATOM 3819 N N . PRO A 1 484 ? 23.949 -23.157 -20.659 1.00 42.28 484 PRO A N 1
ATOM 3820 C CA . PRO A 1 484 ? 23.413 -22.065 -19.856 1.00 42.28 484 PRO A CA 1
ATOM 3821 C C . PRO A 1 484 ? 24.302 -21.844 -18.623 1.00 42.28 484 PRO A C 1
ATOM 3823 O O . PRO A 1 484 ? 24.182 -22.548 -17.620 1.00 42.28 484 PRO A O 1
ATOM 3826 N N . VAL A 1 485 ? 25.206 -20.866 -18.695 1.00 43.16 485 VAL A N 1
ATOM 3827 C CA . VAL A 1 485 ? 26.065 -20.480 -17.563 1.00 43.16 485 VAL A CA 1
ATOM 3828 C C . VAL A 1 485 ? 25.302 -19.531 -16.637 1.00 43.16 485 VAL A C 1
ATOM 3830 O O . VAL A 1 485 ? 24.849 -18.470 -17.064 1.00 43.16 485 VAL A O 1
ATOM 3833 N N . ARG A 1 486 ? 25.186 -19.899 -15.357 1.00 37.75 486 ARG A N 1
ATOM 3834 C CA . ARG A 1 486 ? 24.658 -19.049 -14.278 1.00 37.75 486 ARG A CA 1
ATOM 3835 C C . ARG A 1 486 ? 25.830 -18.661 -13.368 1.00 37.75 486 ARG A C 1
ATOM 3837 O O . ARG A 1 486 ? 26.581 -19.543 -12.950 1.00 37.75 486 ARG A O 1
ATOM 3844 N N . GLY A 1 487 ? 26.031 -17.364 -13.121 1.00 36.69 487 GLY A N 1
ATOM 3845 C CA . GLY A 1 487 ? 27.246 -16.850 -12.460 1.00 36.69 487 GLY A CA 1
ATOM 3846 C C . GLY A 1 487 ? 27.477 -17.409 -11.050 1.00 36.69 487 GLY A C 1
ATOM 3847 O O . GLY A 1 487 ? 28.613 -17.637 -10.653 1.00 36.69 487 GLY A O 1
ATOM 3848 N N . ASP A 1 488 ? 26.392 -17.746 -10.357 1.00 37.03 488 ASP A N 1
ATOM 3849 C CA . ASP A 1 488 ? 26.313 -18.375 -9.033 1.00 37.03 488 ASP A CA 1
ATOM 3850 C C . ASP A 1 488 ? 26.819 -19.833 -8.960 1.00 37.03 488 ASP A C 1
ATOM 3852 O O . ASP A 1 488 ? 26.768 -20.447 -7.893 1.00 37.03 488 ASP A O 1
ATOM 3856 N N . ARG A 1 489 ? 27.317 -20.417 -10.062 1.00 34.41 489 ARG A N 1
ATOM 3857 C CA . ARG A 1 489 ? 27.916 -21.770 -10.072 1.00 34.41 489 ARG A CA 1
ATOM 3858 C C . ARG A 1 489 ? 29.398 -21.844 -10.437 1.00 34.41 489 ARG A C 1
ATOM 3860 O O . ARG A 1 489 ? 29.967 -22.923 -10.291 1.00 34.41 489 ARG A O 1
ATOM 3867 N N . ALA A 1 490 ? 30.034 -20.738 -10.829 1.00 38.56 490 ALA A N 1
ATOM 3868 C CA . ALA A 1 490 ? 31.472 -20.724 -11.131 1.00 38.56 490 ALA A CA 1
ATOM 3869 C C . ALA A 1 490 ? 32.352 -21.049 -9.901 1.00 38.56 490 ALA A C 1
ATOM 3871 O O . ALA A 1 490 ? 33.472 -21.512 -10.049 1.00 38.56 490 ALA A O 1
ATOM 3872 N N . GLU A 1 491 ? 31.835 -20.878 -8.680 1.00 37.16 491 GLU A N 1
ATOM 3873 C CA . GLU A 1 491 ? 32.569 -21.149 -7.432 1.00 37.16 491 GLU A CA 1
ATOM 3874 C C . GLU A 1 491 ? 32.400 -22.590 -6.896 1.00 37.16 491 GLU A C 1
ATOM 3876 O O . GLU A 1 491 ? 32.840 -22.888 -5.786 1.00 37.16 491 GLU A O 1
ATOM 3881 N N . ARG A 1 492 ? 31.721 -23.498 -7.622 1.00 34.41 492 ARG A N 1
ATOM 3882 C CA . ARG A 1 492 ? 31.369 -24.849 -7.114 1.00 34.41 492 ARG A CA 1
ATOM 3883 C C . ARG A 1 492 ? 31.680 -26.029 -8.046 1.00 34.41 492 ARG A C 1
ATOM 3885 O O . ARG A 1 492 ? 31.129 -27.111 -7.849 1.00 34.41 492 ARG A O 1
ATOM 3892 N N . LEU A 1 493 ? 32.565 -25.859 -9.027 1.00 31.55 493 LEU A N 1
ATOM 3893 C CA . LEU A 1 493 ? 33.081 -26.971 -9.843 1.00 31.55 493 LEU A CA 1
ATOM 3894 C C . LEU A 1 493 ? 34.353 -27.623 -9.259 1.00 31.55 493 LEU A C 1
ATOM 3896 O O . LEU A 1 493 ? 34.644 -28.783 -9.561 1.00 31.55 493 LEU A O 1
ATOM 3900 N N . VAL A 1 494 ? 35.024 -26.956 -8.311 1.00 38.75 494 VAL A N 1
ATOM 3901 C CA . VAL A 1 494 ? 36.152 -27.494 -7.528 1.00 38.75 494 VAL A CA 1
ATOM 3902 C C . VAL A 1 494 ? 35.680 -28.608 -6.574 1.00 38.75 494 VAL A C 1
ATOM 3904 O O . VAL A 1 494 ? 35.388 -28.369 -5.402 1.00 38.75 494 VAL A O 1
ATOM 3907 N N . GLY A 1 495 ? 35.574 -29.845 -7.076 1.00 30.92 495 GLY A N 1
ATOM 3908 C CA . GLY A 1 495 ? 35.022 -30.967 -6.301 1.00 30.92 495 GLY A CA 1
ATOM 3909 C C . GLY A 1 495 ? 35.040 -32.342 -6.983 1.00 30.92 495 GLY A C 1
ATOM 3910 O O . GLY A 1 495 ? 34.055 -33.076 -6.904 1.00 30.92 495 GLY A O 1
ATOM 3911 N N . GLY A 1 496 ? 36.131 -32.705 -7.668 1.00 27.83 496 GLY A N 1
ATOM 3912 C CA . GLY A 1 496 ? 36.283 -34.029 -8.296 1.00 27.83 496 GLY A CA 1
ATOM 3913 C C . GLY A 1 496 ? 36.246 -35.202 -7.286 1.00 27.83 496 GLY A C 1
ATOM 3914 O O . GLY A 1 496 ? 36.769 -35.068 -6.178 1.00 27.83 496 GLY A O 1
ATOM 3915 N N . PRO A 1 497 ? 35.647 -36.363 -7.624 1.00 31.86 497 PRO A N 1
ATOM 3916 C CA . PRO A 1 497 ? 35.334 -37.398 -6.636 1.00 31.86 497 PRO A CA 1
ATOM 3917 C C . PRO A 1 497 ? 36.483 -38.386 -6.370 1.00 31.86 497 PRO A C 1
ATOM 3919 O O . PRO A 1 497 ? 36.766 -39.261 -7.190 1.00 31.86 497 PRO A O 1
ATOM 3922 N N . HIS A 1 498 ? 37.040 -38.364 -5.156 1.00 30.30 498 HIS A N 1
ATOM 3923 C CA . HIS A 1 498 ? 37.775 -39.508 -4.599 1.00 30.30 498 HIS A CA 1
ATOM 3924 C C . HIS A 1 498 ? 36.856 -40.352 -3.702 1.00 30.30 498 HIS A C 1
ATOM 3926 O O . HIS A 1 498 ? 36.193 -39.842 -2.802 1.00 30.30 498 HIS A O 1
ATOM 3932 N N . ARG A 1 499 ? 36.781 -41.661 -3.980 1.00 28.30 499 ARG A N 1
ATOM 3933 C CA . ARG A 1 499 ? 35.891 -42.617 -3.298 1.00 28.30 499 ARG A CA 1
ATOM 3934 C C . ARG A 1 499 ? 36.553 -43.294 -2.092 1.00 28.30 499 ARG A C 1
ATOM 3936 O O . ARG A 1 499 ? 37.693 -43.736 -2.195 1.00 28.30 499 ARG A O 1
ATOM 3943 N N . CYS A 1 500 ? 35.722 -43.568 -1.078 1.00 23.86 500 CYS A N 1
ATOM 3944 C CA . CYS A 1 500 ? 35.930 -44.532 0.018 1.00 23.86 500 CYS A CA 1
ATOM 3945 C C . CYS A 1 500 ? 37.009 -44.140 1.062 1.00 23.86 500 CYS A C 1
ATOM 3947 O O . CYS A 1 500 ? 37.940 -43.408 0.765 1.00 23.86 500 CYS A O 1
ATOM 3949 N N . ARG A 1 501 ? 36.930 -44.595 2.324 1.00 24.80 501 ARG A N 1
ATOM 3950 C CA . ARG A 1 501 ? 36.169 -45.734 2.893 1.00 24.80 501 ARG A CA 1
ATOM 3951 C C . ARG A 1 501 ? 35.253 -45.360 4.076 1.00 24.80 501 ARG A C 1
ATOM 3953 O O . ARG A 1 501 ? 35.345 -44.276 4.633 1.00 24.80 501 ARG A O 1
ATOM 3960 N N . HIS A 1 502 ? 34.377 -46.308 4.412 1.00 26.23 502 HIS A N 1
ATOM 3961 C CA . HIS A 1 502 ? 33.419 -46.308 5.522 1.00 26.23 502 HIS A CA 1
ATOM 3962 C C . HIS A 1 502 ? 34.065 -46.161 6.910 1.00 26.23 502 HIS A C 1
ATOM 3964 O O . HIS A 1 502 ? 35.134 -46.726 7.135 1.00 26.23 502 HIS A O 1
ATOM 3970 N N . ALA A 1 503 ? 33.316 -45.587 7.856 1.00 26.55 503 ALA A N 1
ATOM 3971 C CA . ALA A 1 503 ? 32.799 -46.325 9.019 1.00 26.55 503 ALA A CA 1
ATOM 3972 C C . ALA A 1 503 ? 31.620 -45.562 9.660 1.00 26.55 503 ALA A C 1
ATOM 3974 O O . ALA A 1 503 ? 31.584 -44.333 9.619 1.00 26.55 503 ALA A O 1
ATOM 3975 N N . ASP A 1 504 ? 30.663 -46.290 10.234 1.00 27.67 504 ASP A N 1
ATOM 3976 C CA . ASP A 1 504 ? 29.533 -45.745 10.997 1.00 27.67 504 ASP A CA 1
ATOM 3977 C C . ASP A 1 504 ? 29.902 -45.413 12.456 1.00 27.67 504 ASP A C 1
ATOM 3979 O O . ASP A 1 504 ? 30.924 -45.876 12.961 1.00 27.67 504 ASP A O 1
ATOM 3983 N N . VAL A 1 505 ? 29.002 -44.671 13.124 1.00 27.50 505 VAL A N 1
ATOM 3984 C CA . VAL A 1 505 ? 28.564 -44.733 14.547 1.00 27.50 505 VAL A CA 1
ATOM 3985 C C . VAL A 1 505 ? 28.221 -43.319 15.052 1.00 27.50 505 VAL A C 1
ATOM 3987 O O . VAL A 1 505 ? 28.922 -42.354 14.762 1.00 27.50 505 VAL A O 1
ATOM 3990 N N . GLY A 1 506 ? 27.110 -43.186 15.789 1.00 24.08 506 GLY A N 1
ATOM 3991 C CA . GLY A 1 506 ? 26.621 -41.914 16.350 1.00 24.08 506 GLY A CA 1
ATOM 3992 C C . GLY A 1 506 ? 26.574 -41.883 17.886 1.00 24.08 506 GLY A C 1
ATOM 3993 O O . GLY A 1 506 ? 27.303 -42.620 18.542 1.00 24.08 506 GLY A O 1
ATOM 3994 N N . TYR A 1 507 ? 25.637 -41.090 18.432 1.00 24.48 507 TYR A N 1
ATOM 3995 C CA . TYR A 1 507 ? 25.344 -40.884 19.871 1.00 24.48 507 TYR A CA 1
ATOM 3996 C C . TYR A 1 507 ? 26.316 -39.927 20.634 1.00 24.48 507 TYR A C 1
ATOM 3998 O O . TYR A 1 507 ? 27.391 -39.633 20.118 1.00 24.48 507 TYR A O 1
ATOM 4006 N N . PRO A 1 508 ? 25.863 -39.209 21.702 1.00 29.66 508 PRO A N 1
ATOM 4007 C CA . PRO A 1 508 ? 25.628 -37.769 21.510 1.00 29.66 508 PRO A CA 1
ATOM 4008 C C . PRO A 1 508 ? 26.269 -36.873 22.629 1.00 29.66 508 PRO A C 1
ATOM 4010 O O . PRO A 1 508 ? 27.459 -37.065 22.868 1.00 29.66 508 PRO A O 1
ATOM 4013 N N . PRO A 1 509 ? 25.663 -35.814 23.240 1.00 37.66 509 PRO A N 1
ATOM 4014 C CA . PRO A 1 509 ? 26.457 -34.649 23.646 1.00 37.66 509 PRO A CA 1
ATOM 4015 C C . PRO A 1 509 ? 26.965 -34.654 25.098 1.00 37.66 509 PRO A C 1
ATOM 4017 O O . PRO A 1 509 ? 26.294 -35.127 26.014 1.00 37.66 509 PRO A O 1
ATOM 4020 N N . GLY A 1 510 ? 28.050 -33.902 25.317 1.00 25.14 510 GLY A N 1
ATOM 4021 C CA . GLY A 1 510 ? 28.252 -33.137 26.552 1.00 25.14 510 GLY A CA 1
ATOM 4022 C C . GLY A 1 510 ? 29.545 -33.412 27.319 1.00 25.14 510 GLY A C 1
ATOM 4023 O O . GLY A 1 510 ? 29.673 -34.437 27.974 1.00 25.14 510 GLY A O 1
ATOM 4024 N N . CYS A 1 511 ? 30.445 -32.422 27.346 1.00 24.83 511 CYS A N 1
ATOM 4025 C CA . CYS A 1 511 ? 31.260 -32.102 28.524 1.00 24.83 511 CYS A CA 1
ATOM 4026 C C . CYS A 1 511 ? 31.905 -30.707 28.399 1.00 24.83 511 CYS A C 1
ATOM 4028 O O . CYS A 1 511 ? 32.063 -30.179 27.300 1.00 24.83 511 CYS A O 1
ATOM 4030 N N . ARG A 1 512 ? 32.267 -30.093 29.533 1.00 27.88 512 ARG A N 1
ATOM 4031 C CA . ARG A 1 512 ? 33.069 -28.850 29.604 1.00 27.88 512 ARG A CA 1
ATOM 4032 C C . ARG A 1 512 ? 34.550 -29.207 29.803 1.00 27.88 512 ARG A C 1
ATOM 4034 O O . ARG A 1 512 ? 34.803 -30.263 30.367 1.00 27.88 512 ARG A O 1
ATOM 4041 N N . VAL A 1 513 ? 35.482 -28.293 29.478 1.00 27.33 513 VAL A N 1
ATOM 4042 C CA . VAL A 1 513 ? 36.618 -27.836 30.338 1.00 27.33 513 VAL A CA 1
ATOM 4043 C C . VAL A 1 513 ? 37.687 -27.052 29.543 1.00 27.33 513 VAL A C 1
ATOM 4045 O O . VAL A 1 513 ? 38.156 -27.517 28.516 1.00 27.33 513 VAL A O 1
ATOM 4048 N N . GLY A 1 514 ? 38.125 -25.911 30.102 1.00 24.14 514 GLY A N 1
ATOM 4049 C CA . GLY A 1 514 ? 39.550 -25.541 30.278 1.00 24.14 514 GLY A CA 1
ATOM 4050 C C . GLY A 1 514 ? 40.430 -25.112 29.078 1.00 24.14 514 GLY A C 1
ATOM 4051 O O . GLY A 1 514 ? 40.657 -25.903 28.171 1.00 24.14 514 GLY A O 1
ATOM 4052 N N . PRO A 1 515 ? 41.068 -23.919 29.118 1.00 38.38 515 PRO A N 1
ATOM 4053 C CA . PRO A 1 515 ? 42.032 -23.474 28.101 1.00 38.38 515 PRO A CA 1
ATOM 4054 C C . PRO A 1 515 ? 43.520 -23.665 28.485 1.00 38.38 515 PRO A C 1
ATOM 4056 O O . PRO A 1 515 ? 43.914 -23.443 29.631 1.00 38.38 515 PRO A O 1
ATOM 4059 N N . ARG A 1 516 ? 44.376 -23.943 27.486 1.00 25.55 516 ARG A N 1
ATOM 4060 C CA . ARG A 1 516 ? 45.847 -23.712 27.455 1.00 25.55 516 ARG A CA 1
ATOM 4061 C C . ARG A 1 516 ? 46.202 -23.284 26.012 1.00 25.55 516 ARG A C 1
ATOM 4063 O O . ARG A 1 516 ? 45.612 -23.830 25.090 1.00 25.55 516 ARG A O 1
ATOM 4070 N N . ARG A 1 517 ? 46.927 -22.190 25.718 1.00 25.91 517 ARG A N 1
ATOM 4071 C CA . ARG A 1 517 ? 48.353 -21.847 25.978 1.00 25.91 517 ARG A CA 1
ATOM 4072 C C . ARG A 1 517 ? 49.342 -22.885 25.411 1.00 25.91 517 ARG A C 1
ATOM 4074 O O . ARG A 1 517 ? 49.338 -24.008 25.897 1.00 25.91 517 ARG A O 1
ATOM 4081 N N . GLY A 1 518 ? 50.221 -22.486 24.474 1.00 24.42 518 GLY A N 1
ATOM 4082 C CA . GLY A 1 518 ? 51.329 -23.340 23.992 1.00 24.42 518 GLY A CA 1
ATOM 4083 C C . GLY A 1 518 ? 51.986 -22.961 22.647 1.00 24.42 518 GLY A C 1
ATOM 4084 O O . GLY A 1 518 ? 51.758 -23.622 21.648 1.00 24.42 518 GLY A O 1
ATOM 4085 N N . GLU A 1 519 ? 52.787 -21.894 22.641 1.00 26.00 519 GLU A N 1
ATOM 4086 C CA . GLU A 1 519 ? 54.053 -21.696 21.890 1.00 26.00 519 GLU A CA 1
ATOM 4087 C C . GLU A 1 519 ? 54.379 -22.393 20.532 1.00 26.00 519 GLU A C 1
ATOM 4089 O O . GLU A 1 519 ? 54.768 -23.551 20.474 1.00 26.00 519 GLU A O 1
ATOM 4094 N N . THR A 1 520 ? 54.496 -21.552 19.489 1.00 26.61 520 THR A N 1
ATOM 4095 C CA . THR A 1 520 ? 55.628 -21.420 18.520 1.00 26.61 520 THR A CA 1
ATOM 4096 C C . THR A 1 520 ? 56.214 -22.607 17.720 1.00 26.61 520 THR A C 1
ATOM 4098 O O . THR A 1 520 ? 56.667 -23.598 18.282 1.00 26.61 520 THR A O 1
ATOM 4101 N N . ARG A 1 521 ? 56.483 -22.359 16.418 1.00 25.44 521 ARG A N 1
ATOM 4102 C CA . ARG A 1 521 ? 57.844 -22.406 15.805 1.00 25.44 521 ARG A CA 1
ATOM 4103 C C . ARG A 1 521 ? 57.875 -21.877 14.354 1.00 25.44 521 ARG A C 1
ATOM 4105 O O . ARG A 1 521 ? 56.972 -22.147 13.576 1.00 25.44 521 ARG A O 1
ATOM 4112 N N . HIS A 1 522 ? 58.957 -21.177 13.994 1.00 27.05 522 HIS A N 1
ATOM 4113 C CA . HIS A 1 522 ? 59.347 -20.804 12.618 1.00 27.05 522 HIS A CA 1
ATOM 4114 C C . HIS A 1 522 ? 60.663 -21.509 12.230 1.00 27.05 522 HIS A C 1
ATOM 4116 O O . HIS A 1 522 ? 61.522 -21.714 13.091 1.00 27.05 522 HIS A O 1
ATOM 4122 N N . PRO A 1 523 ? 60.870 -21.777 10.930 1.00 33.78 523 PRO A N 1
ATOM 4123 C CA . PRO A 1 523 ? 62.090 -21.353 10.208 1.00 33.78 523 PRO A CA 1
ATOM 4124 C C . PRO A 1 523 ? 61.708 -20.401 9.040 1.00 33.78 523 PRO A C 1
ATOM 4126 O O . PRO A 1 523 ? 60.628 -20.561 8.486 1.00 33.78 523 PRO A O 1
ATOM 4129 N N . ARG A 1 524 ? 62.394 -19.290 8.704 1.00 26.20 524 ARG A N 1
ATOM 4130 C CA . ARG A 1 524 ? 63.819 -18.959 8.393 1.00 26.20 524 ARG A CA 1
ATOM 4131 C C . ARG A 1 524 ? 64.186 -19.102 6.894 1.00 26.20 524 ARG A C 1
ATOM 4133 O O . ARG A 1 524 ? 64.051 -20.185 6.347 1.00 26.20 524 ARG A O 1
ATOM 4140 N N . GLY A 1 525 ? 64.731 -18.023 6.297 1.00 24.30 525 GLY A N 1
ATOM 4141 C CA . GLY A 1 525 ? 65.245 -17.935 4.907 1.00 24.30 525 GLY A CA 1
ATOM 4142 C C . GLY A 1 525 ? 64.882 -16.605 4.201 1.00 24.30 525 GLY A C 1
ATOM 4143 O O . GLY A 1 525 ? 63.877 -16.558 3.511 1.00 24.30 525 GLY A O 1
ATOM 4144 N N . ILE A 1 526 ? 65.488 -15.451 4.542 1.00 25.16 526 ILE A N 1
ATOM 4145 C CA . ILE A 1 526 ? 66.682 -14.848 3.876 1.00 25.16 526 ILE A CA 1
ATOM 4146 C C . ILE A 1 526 ? 66.368 -14.464 2.401 1.00 25.16 526 ILE A C 1
ATOM 4148 O O . ILE A 1 526 ? 66.287 -15.356 1.570 1.00 25.16 526 ILE A O 1
ATOM 4152 N N . ALA A 1 527 ? 65.975 -13.219 2.061 1.00 25.94 527 ALA A N 1
ATOM 4153 C CA . ALA A 1 527 ? 66.766 -11.964 1.894 1.00 25.94 527 ALA A CA 1
ATOM 4154 C C . ALA A 1 527 ? 67.631 -11.941 0.592 1.00 25.94 527 ALA A C 1
ATOM 4156 O O . ALA A 1 527 ? 67.981 -13.004 0.102 1.00 25.94 527 ALA A O 1
ATOM 4157 N N . VAL A 1 528 ? 67.997 -10.828 -0.080 1.00 24.58 528 VAL A N 1
ATOM 4158 C CA . VAL A 1 528 ? 68.225 -9.406 0.296 1.00 24.58 528 VAL A CA 1
ATOM 4159 C C . VAL A 1 528 ? 68.001 -8.463 -0.920 1.00 24.58 528 VAL A C 1
ATOM 4161 O O . VAL A 1 528 ? 68.469 -8.808 -2.002 1.00 24.58 528 VAL A O 1
ATOM 4164 N N . ARG A 1 529 ? 67.427 -7.250 -0.742 1.00 24.77 529 ARG A N 1
ATOM 4165 C CA . ARG A 1 529 ? 67.950 -5.931 -1.230 1.00 24.77 529 ARG A CA 1
ATOM 4166 C C . ARG A 1 529 ? 66.962 -4.769 -1.030 1.00 24.77 529 ARG A C 1
ATOM 4168 O O . ARG A 1 529 ? 65.772 -4.912 -1.277 1.00 24.77 529 ARG A O 1
ATOM 4175 N N . GLU A 1 530 ? 67.493 -3.609 -0.640 1.00 27.44 530 GLU A N 1
ATOM 4176 C CA . GLU A 1 530 ? 66.781 -2.323 -0.574 1.00 27.44 530 GLU A CA 1
ATOM 4177 C C . GLU A 1 530 ? 67.098 -1.448 -1.803 1.00 27.44 530 GLU A C 1
ATOM 4179 O O . GLU A 1 530 ? 68.172 -1.567 -2.397 1.00 27.44 530 GLU A O 1
ATOM 4184 N N . GLY A 1 531 ? 66.184 -0.539 -2.158 1.00 25.73 531 GLY A N 1
ATOM 4185 C CA . GLY A 1 531 ? 66.338 0.462 -3.222 1.00 25.73 531 GLY A CA 1
ATOM 4186 C C . GLY A 1 531 ? 65.389 1.639 -2.971 1.00 25.73 531 GLY A C 1
ATOM 4187 O O . GLY A 1 531 ? 64.203 1.424 -2.744 1.00 25.73 531 GLY A O 1
ATOM 4188 N N . ARG A 1 532 ? 65.933 2.858 -2.902 1.00 27.77 532 ARG A N 1
ATOM 4189 C CA . ARG A 1 532 ? 65.310 4.036 -2.269 1.00 27.77 532 ARG A CA 1
ATOM 4190 C C . ARG A 1 532 ? 64.172 4.724 -3.053 1.00 27.77 532 ARG A C 1
ATOM 4192 O O . ARG A 1 532 ? 64.106 4.637 -4.271 1.00 27.77 532 ARG A O 1
ATOM 4199 N N . ASP A 1 533 ? 63.431 5.529 -2.281 1.00 28.77 533 ASP A N 1
ATOM 4200 C CA . ASP A 1 533 ? 62.666 6.746 -2.622 1.00 28.77 533 ASP A CA 1
ATOM 4201 C C . ASP A 1 533 ? 61.354 6.630 -3.436 1.00 28.77 533 ASP A C 1
ATOM 4203 O O . ASP A 1 533 ? 61.281 6.002 -4.485 1.00 28.77 533 ASP A O 1
ATOM 4207 N N . GLY A 1 534 ? 60.296 7.300 -2.939 1.00 27.25 534 GLY A N 1
ATOM 4208 C CA . GLY A 1 534 ? 58.984 7.418 -3.605 1.00 27.25 534 GLY A CA 1
ATOM 4209 C C . GLY A 1 534 ? 57.755 7.194 -2.704 1.00 27.25 534 GLY A C 1
ATOM 4210 O O . GLY A 1 534 ? 57.142 6.131 -2.727 1.00 27.25 534 GLY A O 1
ATOM 4211 N N . ARG A 1 535 ? 57.341 8.210 -1.933 1.00 27.19 535 ARG A N 1
ATOM 4212 C CA . ARG A 1 535 ? 56.033 8.286 -1.232 1.00 27.19 535 ARG A CA 1
ATOM 4213 C C . ARG A 1 535 ? 55.184 9.423 -1.840 1.00 27.19 535 ARG A C 1
ATOM 4215 O O . ARG A 1 535 ? 55.792 10.365 -2.341 1.00 27.19 535 ARG A O 1
ATOM 4222 N N . PRO A 1 536 ? 53.849 9.481 -1.633 1.00 37.59 536 PRO A N 1
ATOM 4223 C CA . PRO A 1 536 ? 52.898 8.408 -1.300 1.00 37.59 536 PRO A CA 1
ATOM 4224 C C . PRO A 1 536 ? 51.591 8.458 -2.133 1.00 37.59 536 PRO A C 1
ATOM 4226 O O . PRO A 1 536 ? 51.211 9.495 -2.669 1.00 37.59 536 PRO A O 1
ATOM 4229 N N . CYS A 1 537 ? 50.783 7.398 -2.071 1.00 25.22 537 CYS A N 1
ATOM 4230 C CA . CYS A 1 537 ? 49.329 7.561 -1.931 1.00 25.22 537 CYS A CA 1
ATOM 4231 C C . CYS A 1 537 ? 48.747 6.360 -1.170 1.00 25.22 537 CYS A C 1
ATOM 4233 O O . CYS A 1 537 ? 49.288 5.260 -1.266 1.00 25.22 537 CYS A O 1
ATOM 4235 N N . ALA A 1 538 ? 47.696 6.565 -0.374 1.00 26.64 538 ALA A N 1
ATOM 4236 C CA . ALA A 1 538 ? 47.160 5.545 0.527 1.00 26.64 538 ALA A CA 1
ATOM 4237 C C . ALA A 1 538 ? 45.628 5.541 0.531 1.00 26.64 538 ALA A C 1
ATOM 4239 O O . ALA A 1 538 ? 45.003 6.582 0.717 1.00 26.64 538 ALA A O 1
ATOM 4240 N N . LEU A 1 539 ? 45.039 4.351 0.396 1.00 24.72 539 LEU A N 1
ATOM 4241 C CA . LEU A 1 539 ? 43.617 4.085 0.601 1.00 24.72 539 LEU A CA 1
ATOM 4242 C C . LEU A 1 539 ? 43.435 2.731 1.308 1.00 24.72 539 LEU A C 1
ATOM 4244 O O . LEU A 1 539 ? 44.257 1.832 1.160 1.00 24.72 539 LEU A O 1
ATOM 4248 N N . CYS A 1 540 ? 42.325 2.608 2.042 1.00 26.25 540 CYS A N 1
ATOM 4249 C CA . CYS A 1 540 ? 41.775 1.365 2.602 1.00 26.25 540 CYS A CA 1
ATOM 4250 C C . CYS A 1 540 ? 42.634 0.608 3.645 1.00 26.25 540 CYS A C 1
ATOM 4252 O O . CYS A 1 540 ? 43.212 -0.439 3.366 1.00 26.25 540 CYS A O 1
ATOM 4254 N N . GLY A 1 541 ? 42.582 1.065 4.904 1.00 24.20 541 GLY A N 1
ATOM 4255 C CA . GLY A 1 541 ? 42.833 0.230 6.091 1.00 24.20 541 GLY A CA 1
ATOM 4256 C C . GLY A 1 541 ? 41.516 -0.080 6.836 1.00 24.20 541 GLY A C 1
ATOM 4257 O O . GLY A 1 541 ? 40.723 0.845 7.017 1.00 24.20 541 GLY A O 1
ATOM 4258 N N . PRO A 1 542 ? 41.232 -1.334 7.252 1.00 32.59 542 PRO A N 1
ATOM 4259 C CA . PRO A 1 542 ? 39.954 -1.710 7.870 1.00 32.59 542 PRO A CA 1
ATOM 4260 C C . PRO A 1 542 ? 39.889 -1.486 9.397 1.00 32.59 542 PRO A C 1
ATOM 4262 O O . PRO A 1 542 ? 40.899 -1.344 10.083 1.00 32.59 542 PRO A O 1
ATOM 4265 N N . ALA A 1 543 ? 38.667 -1.474 9.938 1.00 29.17 543 ALA A N 1
ATOM 4266 C CA . ALA A 1 543 ? 38.345 -1.050 11.307 1.00 29.17 543 ALA A CA 1
ATOM 4267 C C . ALA A 1 543 ? 38.610 -2.086 12.423 1.00 29.17 543 ALA A C 1
ATOM 4269 O O . ALA A 1 543 ? 38.577 -3.292 12.170 1.00 29.17 543 ALA A O 1
ATOM 4270 N N . ARG A 1 544 ? 38.686 -1.614 13.691 1.00 28.11 544 ARG A N 1
ATOM 4271 C CA . ARG A 1 544 ? 38.048 -2.255 14.877 1.00 28.11 544 ARG A CA 1
ATOM 4272 C C . ARG A 1 544 ? 38.097 -1.430 16.190 1.00 28.11 544 ARG A C 1
ATOM 4274 O O . ARG A 1 544 ? 39.157 -1.009 16.620 1.00 28.11 544 ARG A O 1
ATOM 4281 N N . ARG A 1 545 ? 36.943 -1.410 16.885 1.00 28.81 545 ARG A N 1
ATOM 4282 C CA . ARG A 1 545 ? 36.716 -1.413 18.361 1.00 28.81 545 ARG A CA 1
ATOM 4283 C C . ARG A 1 545 ? 37.102 -0.213 19.274 1.00 28.81 545 ARG A C 1
ATOM 4285 O O . ARG A 1 545 ? 38.187 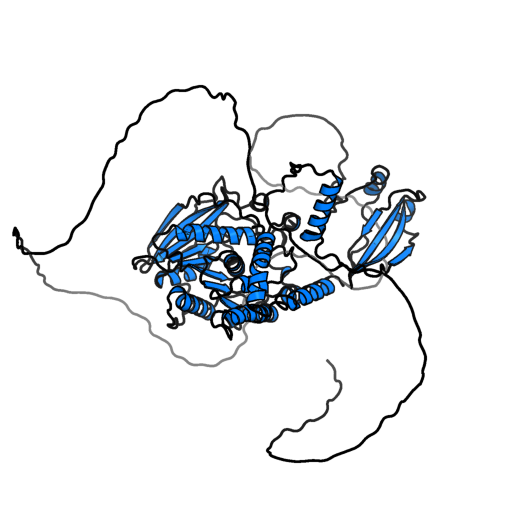-0.181 19.830 1.00 28.81 545 ARG A O 1
ATOM 4292 N N . ALA A 1 546 ? 36.047 0.519 19.665 1.00 27.91 546 ALA A N 1
ATOM 4293 C CA . ALA A 1 546 ? 35.456 0.555 21.027 1.00 27.91 546 ALA A CA 1
ATOM 4294 C C . ALA A 1 546 ? 36.046 1.395 22.202 1.00 27.91 546 ALA A C 1
ATOM 4296 O O . ALA A 1 546 ? 37.242 1.590 22.347 1.00 27.91 546 ALA A O 1
ATOM 4297 N N . HIS A 1 547 ? 35.113 1.720 23.120 1.00 27.91 547 HIS A N 1
ATOM 4298 C CA . HIS A 1 547 ? 35.222 2.151 24.534 1.00 27.91 547 HIS A CA 1
ATOM 4299 C C . HIS A 1 547 ? 35.346 3.641 24.957 1.00 27.91 547 HIS A C 1
ATOM 4301 O O . HIS A 1 547 ? 36.423 4.137 25.252 1.00 27.91 547 HIS A O 1
ATOM 4307 N N . ARG A 1 548 ? 34.157 4.183 25.296 1.00 26.62 548 ARG A N 1
ATOM 4308 C CA . ARG A 1 548 ? 33.803 5.036 26.466 1.00 26.62 548 ARG A CA 1
ATOM 4309 C C . ARG A 1 548 ? 34.288 6.511 26.536 1.00 26.62 548 ARG A C 1
ATOM 4311 O O . ARG A 1 548 ? 35.242 6.883 25.869 1.00 26.62 548 ARG A O 1
ATOM 4318 N N . PRO A 1 549 ? 33.570 7.374 27.300 1.00 39.47 549 PRO A N 1
ATOM 4319 C CA . PRO A 1 549 ? 33.692 8.833 27.190 1.00 39.47 549 PRO A CA 1
ATOM 4320 C C . PRO A 1 549 ? 34.636 9.485 28.216 1.00 39.47 549 PRO A C 1
ATOM 4322 O O . PRO A 1 549 ? 34.697 9.068 29.373 1.00 39.47 549 PRO A O 1
ATOM 4325 N N . GLY A 1 550 ? 35.276 10.584 27.804 1.00 24.58 550 GLY A N 1
ATOM 4326 C CA . GLY A 1 550 ? 35.888 11.589 28.686 1.00 24.58 550 GLY A CA 1
ATOM 4327 C C . GLY A 1 550 ? 34.954 12.785 28.937 1.00 24.58 550 GLY A C 1
ATOM 4328 O O . GLY A 1 550 ? 33.982 12.983 28.209 1.00 24.58 550 GLY A O 1
ATOM 4329 N N . ARG A 1 551 ? 35.229 13.584 29.978 1.00 26.52 551 ARG A N 1
ATOM 4330 C CA . ARG A 1 551 ? 34.420 14.744 30.414 1.00 26.52 551 ARG A CA 1
ATOM 4331 C C . ARG A 1 551 ? 35.344 15.878 30.889 1.00 26.52 551 ARG A C 1
ATOM 4333 O O . ARG A 1 551 ? 36.373 15.559 31.470 1.00 26.52 551 ARG A O 1
ATOM 4340 N N . LEU A 1 552 ? 34.886 17.139 30.774 1.00 25.86 552 LEU A N 1
ATOM 4341 C CA . LEU A 1 552 ? 35.587 18.408 31.118 1.00 25.86 552 LEU A CA 1
ATOM 4342 C C . LEU A 1 552 ? 36.694 18.749 30.096 1.00 25.86 552 LEU A C 1
ATOM 4344 O O . LEU A 1 552 ? 37.426 17.861 29.695 1.00 25.86 552 LEU A O 1
ATOM 4348 N N . GLU A 1 553 ? 36.826 19.963 29.551 1.00 26.11 553 GLU A N 1
ATOM 4349 C CA . GLU A 1 553 ? 36.814 21.322 30.139 1.00 26.11 553 GLU A CA 1
ATOM 4350 C C . GLU A 1 553 ? 35.743 22.234 29.481 1.00 26.11 553 GLU A C 1
ATOM 4352 O O . GLU A 1 553 ? 35.306 21.960 28.372 1.00 26.11 553 GLU A O 1
ATOM 4357 N N . ARG A 1 554 ? 35.115 23.245 30.108 1.00 27.11 554 ARG A N 1
ATOM 4358 C CA . ARG A 1 554 ? 35.555 24.378 30.963 1.00 27.11 554 ARG A CA 1
ATOM 4359 C C . ARG A 1 554 ? 36.308 25.511 30.237 1.00 27.11 554 ARG A C 1
ATOM 4361 O O . ARG A 1 554 ? 37.512 25.660 30.379 1.00 27.11 554 ARG A O 1
ATOM 4368 N N . SER A 1 555 ? 35.542 26.431 29.650 1.00 26.58 555 SER A N 1
ATOM 4369 C CA . SER A 1 555 ? 35.856 27.872 29.640 1.00 26.58 555 SER A CA 1
ATOM 4370 C C . SER A 1 555 ? 34.597 28.678 30.024 1.00 26.58 555 SER A C 1
ATOM 4372 O O . SER A 1 555 ? 33.529 28.090 30.212 1.00 26.58 555 SER A O 1
ATOM 4374 N N . SER A 1 556 ? 34.726 29.982 30.297 1.00 27.31 556 SER A N 1
ATOM 4375 C CA . SER A 1 556 ? 33.822 30.702 31.218 1.00 27.31 556 SER A CA 1
ATOM 4376 C C . SER A 1 556 ? 33.205 31.995 30.674 1.00 27.31 556 SER A C 1
ATOM 4378 O O . SER A 1 556 ? 33.908 32.811 30.086 1.00 27.31 556 SER A O 1
ATOM 4380 N N . GLY A 1 557 ? 31.939 32.251 31.029 1.00 25.56 557 GLY A N 1
ATOM 4381 C CA . GLY A 1 557 ? 31.282 33.562 30.937 1.00 25.56 557 GLY A CA 1
ATOM 4382 C C . GLY A 1 557 ? 30.358 33.794 32.142 1.00 25.56 557 GLY A C 1
ATOM 4383 O O . GLY A 1 557 ? 29.613 32.894 32.522 1.00 25.56 557 GLY A O 1
ATOM 4384 N N . PHE A 1 558 ? 30.446 34.966 32.780 1.00 25.28 558 PHE A N 1
ATOM 4385 C CA . PHE A 1 558 ? 29.778 35.291 34.052 1.00 25.28 558 PHE A CA 1
ATOM 4386 C C . PHE A 1 558 ? 28.624 36.292 33.866 1.00 25.28 558 PHE A C 1
ATOM 4388 O O . PHE A 1 558 ? 28.817 37.336 33.251 1.00 25.28 558 PHE A O 1
ATOM 4395 N N . ALA A 1 559 ? 27.480 36.035 34.508 1.00 25.84 559 ALA A N 1
ATOM 4396 C CA . ALA A 1 559 ? 26.480 37.034 34.911 1.00 25.84 559 ALA A CA 1
ATOM 4397 C C . ALA A 1 559 ? 25.669 36.490 36.112 1.00 25.84 559 ALA A C 1
ATOM 4399 O O . ALA A 1 559 ? 25.581 35.274 36.285 1.00 25.84 559 ALA A O 1
ATOM 4400 N N . LEU A 1 560 ? 25.128 37.357 36.981 1.00 26.55 560 LEU A N 1
ATOM 4401 C CA . LEU A 1 560 ? 24.665 36.987 38.334 1.00 26.55 560 LEU A CA 1
ATOM 4402 C C . LEU A 1 560 ? 23.304 37.587 38.739 1.00 26.55 560 LEU A C 1
ATOM 4404 O O . LEU A 1 560 ? 23.177 38.803 38.825 1.00 26.55 560 LEU A O 1
ATOM 4408 N N . ALA A 1 561 ? 22.375 36.722 39.164 1.00 26.42 561 ALA A N 1
ATOM 4409 C CA . ALA A 1 561 ? 21.367 36.934 40.223 1.00 26.42 561 ALA A CA 1
ATOM 4410 C C . ALA A 1 561 ? 20.843 35.531 40.630 1.00 26.42 561 ALA A C 1
ATOM 4412 O O . ALA A 1 561 ? 20.445 34.770 39.758 1.00 26.42 561 ALA A O 1
ATOM 4413 N N . ARG A 1 562 ? 21.031 35.000 41.853 1.00 26.67 562 ARG A N 1
ATOM 4414 C CA . ARG A 1 562 ? 20.367 35.336 43.141 1.00 26.67 562 ARG A CA 1
ATOM 4415 C C . ARG A 1 562 ? 18.833 35.337 42.990 1.00 26.67 562 ARG A C 1
ATOM 4417 O O . ARG A 1 562 ? 18.327 36.105 42.189 1.00 26.67 562 ARG A O 1
ATOM 4424 N N . THR A 1 563 ? 18.060 34.527 43.723 1.00 27.75 563 THR A N 1
ATOM 4425 C CA . THR A 1 563 ? 18.119 34.252 45.183 1.00 27.75 563 THR A CA 1
ATOM 4426 C C . THR A 1 563 ? 18.008 32.752 45.580 1.00 27.75 563 THR A C 1
ATOM 4428 O O . THR A 1 563 ? 18.196 31.872 44.745 1.00 27.75 563 THR A O 1
ATOM 4431 N N . ARG A 1 564 ? 17.819 32.446 46.882 1.00 27.03 564 ARG A N 1
ATOM 4432 C CA . ARG A 1 564 ? 17.767 31.094 47.503 1.00 27.03 564 ARG A CA 1
ATOM 4433 C C . ARG A 1 564 ? 16.374 30.773 48.105 1.00 27.03 564 ARG A C 1
ATOM 4435 O O . ARG A 1 564 ? 15.648 31.718 48.404 1.00 27.03 564 ARG A O 1
ATOM 4442 N N . PRO A 1 565 ? 16.041 29.486 48.356 1.00 41.59 565 PRO A N 1
ATOM 4443 C CA . PRO A 1 565 ? 14.768 29.038 48.946 1.00 41.59 565 PRO A CA 1
ATOM 4444 C C . PRO A 1 565 ? 14.854 28.644 50.445 1.00 41.59 565 PRO A C 1
ATOM 4446 O O . PRO A 1 565 ? 15.953 28.389 50.943 1.00 41.59 565 PRO A O 1
ATOM 4449 N N . PRO A 1 566 ? 13.705 28.461 51.127 1.00 34.53 566 PRO A N 1
ATOM 4450 C CA . PRO A 1 566 ? 13.461 27.429 52.151 1.00 34.53 566 PRO A CA 1
ATOM 4451 C C . PRO A 1 566 ? 12.751 26.208 51.504 1.00 34.53 566 PRO A C 1
ATOM 4453 O O . PRO A 1 566 ? 11.997 26.384 50.553 1.00 34.53 566 PRO A O 1
ATOM 4456 N N . GLN A 1 567 ? 12.990 24.927 51.808 1.00 29.25 567 GLN A N 1
ATOM 4457 C CA . GLN A 1 567 ? 13.169 24.176 53.068 1.00 29.25 567 GLN A CA 1
ATOM 4458 C C . GLN A 1 567 ? 11.892 23.986 53.916 1.00 29.25 567 GLN A C 1
ATOM 4460 O O . GLN A 1 567 ? 11.257 24.942 54.347 1.00 29.25 567 GLN A O 1
ATOM 4465 N N . HIS A 1 568 ? 11.561 22.706 54.144 1.00 33.22 568 HIS A N 1
ATOM 4466 C CA . HIS A 1 568 ? 10.500 22.185 55.020 1.00 33.22 568 HIS A CA 1
ATOM 4467 C C . HIS A 1 568 ? 10.839 22.330 56.515 1.00 33.22 568 HIS A C 1
ATOM 4469 O O . HIS A 1 568 ? 12.011 22.449 56.878 1.00 33.22 568 HIS A O 1
ATOM 4475 N N . PRO A 1 569 ? 9.821 22.194 57.382 1.00 42.97 569 PRO A N 1
ATOM 4476 C CA . PRO A 1 569 ? 9.905 21.218 58.479 1.00 42.97 569 PRO A CA 1
ATOM 4477 C C . PRO A 1 569 ? 8.675 20.278 58.560 1.00 42.97 569 PRO A C 1
ATOM 4479 O O . PRO A 1 569 ? 7.800 20.305 57.691 1.00 42.97 569 PRO A O 1
ATOM 4482 N N . GLU A 1 570 ? 8.640 19.418 59.587 1.00 30.95 570 GLU A N 1
ATOM 4483 C CA . GLU A 1 570 ? 7.708 18.286 59.749 1.00 30.95 570 GLU A CA 1
ATOM 4484 C C . GLU A 1 570 ? 6.657 18.455 60.879 1.00 30.95 570 GLU A C 1
ATOM 4486 O O . GLU A 1 570 ? 6.870 19.168 61.856 1.00 30.95 570 GLU A O 1
ATOM 4491 N N . ASP A 1 571 ? 5.528 17.753 60.707 1.00 31.53 571 ASP A N 1
ATOM 4492 C CA . ASP A 1 571 ? 4.718 16.984 61.684 1.00 31.53 571 ASP A CA 1
ATOM 4493 C C . ASP A 1 571 ? 4.689 17.353 63.200 1.00 31.53 571 ASP A C 1
ATOM 4495 O O . ASP A 1 571 ? 5.682 17.170 63.899 1.00 31.53 571 ASP A O 1
ATOM 4499 N N . HIS A 1 572 ? 3.494 17.671 63.759 1.00 30.88 572 HIS A N 1
ATOM 4500 C CA . HIS A 1 572 ? 2.882 16.866 64.855 1.00 30.88 572 HIS A CA 1
ATOM 4501 C C . HIS A 1 572 ? 1.459 17.260 65.359 1.00 30.88 572 HIS A C 1
ATOM 4503 O O . HIS A 1 572 ? 1.239 18.307 65.956 1.00 30.88 572 HIS A O 1
ATOM 4509 N N . ARG A 1 573 ? 0.557 16.256 65.325 1.00 30.03 573 ARG A N 1
ATOM 4510 C CA . ARG A 1 573 ? -0.380 15.807 66.403 1.00 30.03 573 ARG A CA 1
ATOM 4511 C C . ARG A 1 573 ? -1.605 16.644 66.891 1.00 30.03 573 ARG A C 1
ATOM 4513 O O . ARG A 1 573 ? -1.477 17.505 67.751 1.00 30.03 573 ARG A O 1
ATOM 4520 N N . ARG A 1 574 ? -2.787 16.009 66.688 1.00 30.72 574 ARG A N 1
ATOM 4521 C CA . ARG A 1 574 ? -3.776 15.487 67.701 1.00 30.72 574 ARG A CA 1
ATOM 4522 C C . ARG A 1 574 ? -5.115 16.218 68.016 1.00 30.72 574 ARG A C 1
ATOM 4524 O O . ARG A 1 574 ? -5.134 17.387 68.358 1.00 30.72 574 ARG A O 1
ATOM 4531 N N . ARG A 1 575 ? -6.154 15.359 68.203 1.00 28.70 575 ARG A N 1
ATOM 4532 C CA . ARG A 1 575 ? -7.482 15.520 68.889 1.00 28.70 575 ARG A CA 1
ATOM 4533 C C . ARG A 1 575 ? -8.560 16.356 68.154 1.00 28.70 575 ARG A C 1
ATOM 4535 O O . ARG A 1 575 ? -8.208 17.300 67.476 1.00 28.70 575 ARG A O 1
ATOM 4542 N N . ARG A 1 576 ? -9.883 16.124 68.327 1.00 30.23 576 ARG A N 1
ATOM 4543 C CA . ARG A 1 576 ? -10.724 14.900 68.559 1.00 30.23 576 ARG A CA 1
ATOM 4544 C C . ARG A 1 576 ? -12.235 15.283 68.464 1.00 30.23 576 ARG A C 1
ATOM 4546 O O . ARG A 1 576 ? -12.542 16.451 68.653 1.00 30.23 576 ARG A O 1
ATOM 4553 N N . SER A 1 577 ? -13.142 14.291 68.353 1.00 31.05 577 SER A N 1
ATOM 4554 C CA . SER A 1 577 ? -14.642 14.369 68.332 1.00 31.05 577 SER A CA 1
ATOM 4555 C C . SER A 1 577 ? -15.304 14.764 66.990 1.00 31.05 577 SER A C 1
ATOM 4557 O O . SER A 1 577 ? -14.664 15.446 66.201 1.00 31.05 577 SER A O 1
ATOM 4559 N N . GLY A 1 578 ? -16.541 14.335 66.656 1.00 27.30 578 GLY A N 1
ATOM 4560 C CA . GLY A 1 578 ? -17.399 13.292 67.274 1.00 27.30 578 GLY A CA 1
ATOM 4561 C C . GLY A 1 578 ? -18.867 13.250 66.756 1.00 27.30 578 GLY A C 1
ATOM 4562 O O . GLY A 1 578 ? -19.444 14.304 66.533 1.00 27.30 578 GLY A O 1
ATOM 4563 N N . GLY A 1 579 ? -19.473 12.050 66.630 1.00 26.11 579 GLY A N 1
ATOM 4564 C CA . GLY A 1 579 ? -20.866 11.796 66.149 1.00 26.11 579 GLY A CA 1
ATOM 4565 C C . GLY A 1 579 ? -20.963 11.574 64.620 1.00 26.11 579 GLY A C 1
ATOM 4566 O O . GLY A 1 579 ? -20.272 12.282 63.899 1.00 26.11 579 GLY A O 1
ATOM 4567 N N . SER A 1 580 ? -21.647 10.597 63.985 1.00 29.27 580 SER A N 1
ATOM 4568 C CA . SER A 1 580 ? -22.798 9.684 64.263 1.00 29.27 580 SER A CA 1
ATOM 4569 C C . SER A 1 580 ? -24.175 10.384 64.326 1.00 29.27 580 SER A C 1
ATOM 4571 O O . SER A 1 580 ? -24.257 11.470 64.880 1.00 29.27 580 SER A O 1
ATOM 4573 N N . LEU A 1 581 ? -25.281 9.898 63.719 1.00 29.34 581 LEU A N 1
ATOM 4574 C CA . LEU A 1 581 ? -25.844 8.532 63.536 1.00 29.34 581 LEU A CA 1
ATOM 4575 C C . LEU A 1 581 ? -26.602 8.366 62.175 1.00 29.34 581 LEU A C 1
ATOM 4577 O O . LEU A 1 581 ? -27.129 9.341 61.663 1.00 29.34 581 LEU A O 1
ATOM 4581 N N . ARG A 1 582 ? -26.502 7.218 61.468 1.00 30.00 582 ARG A N 1
ATOM 4582 C CA . ARG A 1 582 ? -27.475 6.086 61.274 1.00 30.00 582 ARG A CA 1
ATOM 4583 C C . ARG A 1 582 ? -28.835 6.343 60.562 1.00 30.00 582 ARG A C 1
ATOM 4585 O O . ARG A 1 582 ? -29.533 7.300 60.849 1.00 30.00 582 ARG A O 1
ATOM 4592 N N . ALA A 1 583 ? -29.220 5.376 59.709 1.00 33.59 583 ALA A N 1
ATOM 4593 C CA . ALA A 1 583 ? -30.555 5.143 59.100 1.00 33.59 583 ALA A CA 1
ATOM 4594 C C . ALA A 1 583 ? -31.417 4.176 59.997 1.00 33.59 583 ALA A C 1
ATOM 4596 O O . ALA A 1 583 ? -30.929 3.956 61.114 1.00 33.59 583 ALA A O 1
ATOM 4597 N N . PRO A 1 584 ? -32.594 3.555 59.634 1.00 48.69 584 PRO A N 1
ATOM 4598 C CA . PRO A 1 584 ? -32.931 2.927 58.322 1.00 48.69 584 PRO A CA 1
ATOM 4599 C C . PRO A 1 584 ? -34.437 2.764 57.875 1.00 48.69 584 PRO A C 1
ATOM 4601 O O . PRO A 1 584 ? -35.365 3.037 58.623 1.00 48.69 584 PRO A O 1
ATOM 4604 N N . ALA A 1 585 ? -34.621 2.143 56.689 1.00 31.23 585 ALA A N 1
ATOM 4605 C CA . ALA A 1 585 ? -35.619 1.096 56.320 1.00 31.23 585 ALA A CA 1
ATOM 4606 C C . ALA A 1 585 ? -37.112 1.363 55.931 1.00 31.23 585 ALA A C 1
ATOM 4608 O O . ALA A 1 585 ? -37.783 2.245 56.448 1.00 31.23 585 ALA A O 1
ATOM 4609 N N . ALA A 1 586 ? -37.603 0.399 55.114 1.00 31.23 586 ALA A N 1
ATOM 4610 C CA . ALA A 1 586 ? -38.980 -0.110 54.881 1.00 31.23 586 ALA A CA 1
ATOM 4611 C C . ALA A 1 586 ? -39.886 0.496 53.769 1.00 31.23 586 ALA A C 1
ATOM 4613 O O . ALA A 1 586 ? -40.016 1.708 53.648 1.00 31.23 586 ALA A O 1
ATOM 4614 N N . GLY A 1 587 ? -40.569 -0.383 52.998 1.00 26.28 587 GLY A N 1
ATOM 4615 C CA . GLY A 1 587 ? -41.676 -0.028 52.077 1.00 26.28 587 GLY A CA 1
ATOM 4616 C C . GLY A 1 587 ? -41.889 -0.928 50.832 1.00 26.28 587 GLY A C 1
ATOM 4617 O O . GLY A 1 587 ? -41.314 -0.662 49.783 1.00 26.28 587 GLY A O 1
ATOM 4618 N N . LEU A 1 588 ? -42.771 -1.934 50.923 1.00 32.25 588 LEU A N 1
ATOM 4619 C CA . LEU A 1 588 ? -43.458 -2.668 49.825 1.00 32.25 588 LEU A CA 1
ATOM 4620 C C . LEU A 1 588 ? -44.914 -2.914 50.298 1.00 32.25 588 LEU A C 1
ATOM 4622 O O . LEU A 1 588 ? -45.077 -3.052 51.516 1.00 32.25 588 LEU A O 1
ATOM 4626 N N . PRO A 1 589 ? -45.962 -2.918 49.432 1.00 45.56 589 PRO A N 1
ATOM 4627 C CA . PRO A 1 589 ? -46.359 -4.161 48.728 1.00 45.56 589 PRO A CA 1
ATOM 4628 C C . PRO A 1 589 ? -47.147 -4.020 47.384 1.00 45.56 589 PRO A C 1
ATOM 4630 O O . PRO A 1 589 ? -47.515 -2.930 46.963 1.00 45.56 589 PRO A O 1
ATOM 4633 N N . ASP A 1 590 ? -47.379 -5.178 46.748 1.00 30.62 590 ASP A N 1
ATOM 4634 C CA . ASP A 1 590 ? -48.486 -5.687 45.890 1.00 30.62 590 ASP A CA 1
ATOM 4635 C C . ASP A 1 590 ? -49.597 -4.779 45.284 1.00 30.62 590 ASP A C 1
ATOM 4637 O O . ASP A 1 590 ? -50.122 -3.872 45.921 1.00 30.62 590 ASP A O 1
ATOM 4641 N N . GLY A 1 591 ? -50.105 -5.155 44.089 1.00 27.69 591 GLY A N 1
ATOM 4642 C CA . GLY A 1 591 ? -51.379 -4.637 43.532 1.00 27.69 591 GLY A CA 1
ATOM 4643 C C . GLY A 1 591 ? -51.750 -5.124 42.110 1.00 27.69 591 GLY A C 1
ATOM 4644 O O . GLY A 1 591 ? -51.103 -4.760 41.135 1.00 27.69 591 GLY A O 1
ATOM 4645 N N . ALA A 1 592 ? -52.798 -5.947 41.972 1.00 25.78 592 ALA A N 1
ATOM 4646 C CA . ALA A 1 592 ? -53.152 -6.699 40.752 1.00 25.78 592 ALA A CA 1
ATOM 4647 C C . ALA A 1 592 ? -54.033 -5.983 39.682 1.00 25.78 592 ALA A C 1
ATOM 4649 O O . ALA A 1 592 ? -54.728 -5.015 39.961 1.00 25.78 592 ALA A O 1
ATOM 4650 N N . SER A 1 593 ? -54.086 -6.600 38.483 1.00 25.14 593 SER A N 1
ATOM 4651 C CA . SER A 1 593 ? -55.219 -6.682 37.514 1.00 25.14 593 SER A CA 1
ATOM 4652 C C . SER A 1 593 ? -55.854 -5.429 36.850 1.00 25.14 593 SER A C 1
ATOM 4654 O O . SER A 1 593 ? -56.593 -4.690 37.482 1.00 25.14 593 SER A O 1
ATOM 4656 N N . ALA A 1 594 ? -55.657 -5.310 35.520 1.00 25.39 594 ALA A N 1
ATOM 4657 C CA . ALA A 1 594 ? -56.638 -5.377 34.396 1.00 25.39 594 ALA A CA 1
ATOM 4658 C C . ALA A 1 594 ? -58.144 -4.990 34.572 1.00 25.39 594 ALA A C 1
ATOM 4660 O O . ALA A 1 594 ? -58.677 -5.150 35.663 1.00 25.39 594 ALA A O 1
ATOM 4661 N N . PRO A 1 595 ? -58.930 -4.736 33.482 1.00 46.25 595 PRO A N 1
ATOM 4662 C CA . PRO A 1 595 ? -58.615 -4.342 32.087 1.00 46.25 595 PRO A CA 1
ATOM 4663 C C . PRO A 1 595 ? -59.481 -3.156 31.556 1.00 46.25 595 PRO A C 1
ATOM 4665 O O . PRO A 1 595 ? -60.406 -2.701 32.220 1.00 46.25 595 PRO A O 1
ATOM 4668 N N . LEU A 1 596 ? -59.306 -2.742 30.287 1.00 26.05 596 LEU A N 1
ATOM 4669 C CA . LEU A 1 596 ? -60.362 -2.032 29.532 1.00 26.05 596 LEU A CA 1
ATOM 4670 C C . LEU A 1 596 ? -60.300 -2.310 28.013 1.00 26.05 596 LEU A C 1
ATOM 4672 O O . LEU A 1 596 ? -59.228 -2.516 27.447 1.00 26.05 596 LEU A O 1
ATOM 4676 N N . ARG A 1 597 ? -61.470 -2.365 27.360 1.00 26.45 597 ARG A N 1
ATOM 4677 C CA . ARG A 1 597 ? -61.681 -2.604 25.913 1.00 26.45 597 ARG A CA 1
ATOM 4678 C C . ARG A 1 597 ? -62.391 -1.404 25.274 1.00 26.45 597 ARG A C 1
ATOM 4680 O O . ARG A 1 597 ? -63.134 -0.739 25.982 1.00 26.45 597 ARG A O 1
ATOM 4687 N N . LEU A 1 598 ? -62.259 -1.254 23.946 1.00 25.56 598 LEU A N 1
ATOM 4688 C CA . LEU A 1 598 ? -63.302 -0.979 22.916 1.00 25.56 598 LEU A CA 1
ATOM 4689 C C . LEU A 1 598 ? -62.578 -0.566 21.603 1.00 25.56 598 LEU A C 1
ATOM 4691 O O . LEU A 1 598 ? -61.738 0.319 21.630 1.00 25.56 598 LEU A O 1
ATOM 4695 N N . HIS A 1 599 ? -62.634 -1.367 20.525 1.00 28.06 599 HIS A N 1
ATOM 4696 C CA . HIS A 1 599 ? -63.520 -1.221 19.339 1.00 28.06 599 HIS A CA 1
ATOM 4697 C C . HIS A 1 599 ? -63.149 -0.076 18.356 1.00 28.06 599 HIS A C 1
ATOM 4699 O O . HIS A 1 599 ? -62.844 1.020 18.794 1.00 28.06 599 HIS A O 1
ATOM 4705 N N . ALA A 1 600 ? -63.217 -0.224 17.018 1.00 27.44 600 ALA A N 1
ATOM 4706 C CA . ALA A 1 600 ? -63.436 -1.397 16.141 1.00 27.44 600 ALA A CA 1
ATOM 4707 C C . ALA A 1 600 ? -63.120 -1.061 14.649 1.00 27.44 600 ALA A C 1
ATOM 4709 O O . ALA A 1 600 ? -62.880 0.098 14.327 1.00 27.44 600 ALA A O 1
ATOM 4710 N N . LYS A 1 601 ? -63.260 -2.062 13.747 1.00 27.67 601 LYS A N 1
ATOM 4711 C CA . LYS A 1 601 ? -63.001 -2.065 12.273 1.00 27.67 601 LYS A CA 1
ATOM 4712 C C . LYS A 1 601 ? -61.496 -2.111 11.918 1.00 27.67 601 LYS A C 1
ATOM 4714 O O . LYS A 1 601 ? -60.709 -1.431 12.553 1.00 27.67 601 LYS A O 1
ATOM 4719 N N . GLY A 1 602 ? -60.996 -2.899 10.955 1.00 26.89 602 GLY A N 1
ATOM 4720 C CA . GLY A 1 602 ? -61.609 -3.798 9.953 1.00 26.89 602 GLY A CA 1
ATOM 4721 C C . GLY A 1 602 ? -61.115 -3.403 8.549 1.00 26.89 602 GLY A C 1
ATOM 4722 O O . GLY A 1 602 ? -61.372 -2.279 8.146 1.00 26.89 602 GLY A O 1
ATOM 4723 N N . VAL A 1 603 ? -60.344 -4.220 7.815 1.00 28.34 603 VAL A N 1
ATOM 4724 C CA . VAL A 1 603 ? -60.825 -5.312 6.936 1.00 28.34 603 VAL A CA 1
ATOM 4725 C C . VAL A 1 603 ? -59.736 -6.397 6.702 1.00 28.34 603 VAL A C 1
ATOM 4727 O O . VAL A 1 603 ? -58.546 -6.112 6.659 1.00 28.34 603 VAL A O 1
ATOM 4730 N N . ARG A 1 604 ? -60.226 -7.641 6.569 1.00 29.30 604 ARG A N 1
ATOM 4731 C CA . ARG A 1 604 ? -59.696 -8.921 6.015 1.00 29.30 604 ARG A CA 1
ATOM 4732 C C . ARG A 1 604 ? -58.716 -8.810 4.816 1.00 29.30 604 ARG A C 1
ATOM 4734 O O . ARG A 1 604 ? -58.776 -7.819 4.110 1.00 29.30 604 ARG A O 1
ATOM 4741 N N . ALA A 1 605 ? -57.927 -9.815 4.398 1.00 29.91 605 ALA A N 1
ATOM 4742 C CA . ALA A 1 605 ? -57.456 -11.141 4.886 1.00 29.91 605 ALA A CA 1
ATOM 4743 C C . ALA A 1 605 ? -56.371 -11.642 3.869 1.00 29.91 605 ALA A C 1
ATOM 4745 O O . ALA A 1 605 ? -56.178 -10.976 2.857 1.00 29.91 605 ALA A O 1
ATOM 4746 N N . ALA A 1 606 ? -55.636 -12.760 3.986 1.00 29.62 606 ALA A N 1
ATOM 4747 C CA . ALA A 1 606 ? -55.601 -13.888 4.939 1.00 29.62 606 ALA A CA 1
ATOM 4748 C C . ALA A 1 606 ? -54.143 -14.066 5.484 1.00 29.62 606 ALA A C 1
ATOM 4750 O O . ALA A 1 606 ? -53.522 -13.043 5.743 1.00 29.62 606 ALA A O 1
ATOM 4751 N N . GLY A 1 607 ? -53.491 -15.210 5.772 1.00 26.94 607 GLY A N 1
ATOM 4752 C CA . GLY A 1 607 ? -53.759 -16.661 5.650 1.00 26.94 607 GLY A CA 1
ATOM 4753 C C . GLY A 1 607 ? -52.920 -17.342 4.543 1.00 26.94 607 GLY A C 1
ATOM 4754 O O . GLY A 1 607 ? -53.021 -16.924 3.399 1.00 26.94 607 GLY A O 1
ATOM 4755 N N . GLY A 1 608 ? -52.102 -18.378 4.800 1.00 26.03 608 GLY A N 1
ATOM 4756 C CA . GLY A 1 608 ? -51.773 -19.029 6.084 1.00 26.03 608 GLY A CA 1
ATOM 4757 C C . GLY A 1 608 ? -50.554 -19.982 6.012 1.00 26.03 608 GLY A C 1
ATOM 4758 O O . GLY A 1 608 ? -49.996 -20.192 4.941 1.00 26.03 608 GLY A O 1
ATOM 4759 N N . GLY A 1 609 ? -50.132 -20.537 7.160 1.00 23.53 609 GLY A N 1
ATOM 4760 C CA . GLY A 1 609 ? -49.116 -21.613 7.284 1.00 23.53 609 GLY A CA 1
ATOM 4761 C C . GLY A 1 609 ? -49.751 -22.924 7.797 1.00 23.53 609 GLY A C 1
ATOM 4762 O O . GLY A 1 609 ? -50.929 -23.124 7.500 1.00 23.53 609 GLY A O 1
ATOM 4763 N N . PRO A 1 610 ? -49.097 -23.754 8.655 1.00 49.72 610 PRO A N 1
ATOM 4764 C CA . PRO A 1 610 ? -47.712 -23.686 9.168 1.00 49.72 610 PRO A CA 1
ATOM 4765 C C . PRO A 1 610 ? -47.015 -25.081 9.360 1.00 49.72 610 PRO A C 1
ATOM 4767 O O . PRO A 1 610 ? -47.531 -26.110 8.935 1.00 49.72 610 PRO A O 1
ATOM 4770 N N . SER A 1 611 ? -45.925 -25.122 10.157 1.00 30.19 611 SER A N 1
ATOM 4771 C CA . SER A 1 611 ? -45.371 -26.303 10.888 1.00 30.19 611 SER A CA 1
ATOM 4772 C C . SER A 1 611 ? -44.515 -27.323 10.084 1.00 30.19 611 SER A C 1
ATOM 4774 O O . SER A 1 611 ? -44.579 -27.336 8.864 1.00 30.19 611 SER A O 1
ATOM 4776 N N . ALA A 1 612 ? -43.648 -28.173 10.673 1.00 29.39 612 ALA A N 1
ATOM 4777 C CA . ALA A 1 612 ? -43.204 -28.328 12.076 1.00 29.39 612 ALA A CA 1
ATOM 4778 C C . ALA A 1 612 ? -41.775 -28.947 12.192 1.00 29.39 612 ALA A C 1
ATOM 4780 O O . ALA A 1 612 ? -41.162 -29.324 11.198 1.00 29.39 612 ALA A O 1
ATOM 4781 N N . ARG A 1 613 ? -41.241 -29.067 13.423 1.00 30.20 613 ARG A N 1
ATOM 4782 C CA . ARG A 1 613 ? -39.923 -29.671 13.749 1.00 30.20 613 ARG A CA 1
ATOM 4783 C C . ARG A 1 613 ? -39.990 -31.193 13.974 1.00 30.20 613 ARG A C 1
ATOM 4785 O O . ARG A 1 613 ? -40.945 -31.656 14.585 1.00 30.20 613 ARG A O 1
ATOM 4792 N N . ALA A 1 614 ? -38.878 -31.901 13.735 1.00 27.08 614 ALA A N 1
ATOM 4793 C CA . ALA A 1 614 ? -38.488 -33.104 14.493 1.00 27.08 614 ALA A CA 1
ATOM 4794 C C . ALA A 1 614 ? -36.949 -33.299 14.518 1.00 27.08 614 ALA A C 1
ATOM 4796 O O . ALA A 1 614 ? -36.238 -32.755 13.675 1.00 27.08 614 ALA A O 1
ATOM 4797 N N . ARG A 1 615 ? -36.426 -34.067 15.488 1.00 29.50 615 ARG A N 1
ATOM 4798 C CA . ARG A 1 615 ? -35.013 -34.501 15.605 1.00 29.50 615 ARG A CA 1
ATOM 4799 C C . ARG A 1 615 ? -34.961 -36.019 15.810 1.00 29.50 615 ARG A C 1
ATOM 4801 O O . ARG A 1 615 ? -35.697 -36.497 16.666 1.00 29.50 615 ARG A O 1
ATOM 4808 N N . ALA A 1 616 ? -34.007 -36.723 15.190 1.00 26.33 616 ALA A N 1
ATOM 4809 C CA . ALA A 1 616 ? -33.467 -37.984 15.721 1.00 26.33 616 ALA A CA 1
ATOM 4810 C C . ALA A 1 616 ? -32.084 -38.357 15.133 1.00 26.33 616 ALA A C 1
ATOM 4812 O O . ALA A 1 616 ? -31.787 -38.104 13.969 1.00 26.33 616 ALA A O 1
ATOM 4813 N N . LYS A 1 617 ? -31.265 -38.996 15.974 1.00 27.30 617 LYS A N 1
ATOM 4814 C CA . LYS A 1 617 ? -30.092 -39.867 15.722 1.00 27.30 617 LYS A CA 1
ATOM 4815 C C . LYS A 1 617 ? -30.224 -40.993 16.778 1.00 27.30 617 LYS A C 1
ATOM 4817 O O . LYS A 1 617 ? -30.786 -40.675 17.830 1.00 27.30 617 LYS A O 1
ATOM 4822 N N . PRO A 1 618 ? -29.750 -42.246 16.580 1.00 41.44 618 PRO A N 1
ATOM 4823 C CA . PRO A 1 618 ? -28.347 -42.555 16.257 1.00 41.44 618 PRO A CA 1
ATOM 4824 C C . PRO A 1 618 ? -28.118 -43.816 15.379 1.00 41.44 618 PRO A C 1
ATOM 4826 O O . PRO A 1 618 ? -29.057 -44.452 14.921 1.00 41.44 618 PRO A O 1
ATOM 4829 N N . GLY A 1 619 ? -26.848 -44.196 15.175 1.00 26.41 619 GLY A N 1
ATOM 4830 C CA . GLY A 1 619 ? -26.432 -45.464 14.549 1.00 26.41 619 GLY A CA 1
ATOM 4831 C C . GLY A 1 619 ? -24.937 -45.477 14.189 1.00 26.41 619 GLY A C 1
ATOM 4832 O O . GLY A 1 619 ? -24.358 -44.417 13.955 1.00 26.41 619 GLY A O 1
ATOM 4833 N N . ARG A 1 620 ? -24.295 -46.655 14.166 1.00 28.70 620 ARG A N 1
ATOM 4834 C CA . ARG A 1 620 ? -22.892 -46.884 13.742 1.00 28.70 620 ARG A CA 1
ATOM 4835 C C . ARG A 1 620 ? -22.840 -48.076 12.775 1.00 28.70 620 ARG A C 1
ATOM 4837 O O . ARG A 1 620 ? -23.603 -49.009 12.991 1.00 28.70 620 ARG A O 1
ATOM 4844 N N . GLY A 1 621 ? -21.872 -48.121 11.849 1.00 25.12 621 GLY A N 1
ATOM 4845 C CA . GLY A 1 621 ? -21.433 -49.404 11.264 1.00 25.12 621 GLY A CA 1
ATOM 4846 C C . GLY A 1 621 ? -20.904 -49.395 9.823 1.00 25.12 621 GLY A C 1
ATOM 4847 O O . GLY A 1 621 ? -21.664 -49.660 8.911 1.00 25.12 621 GLY A O 1
ATOM 4848 N N . ILE A 1 622 ? -19.600 -49.132 9.665 1.00 27.23 622 ILE A N 1
ATOM 4849 C CA . ILE A 1 622 ? -18.629 -49.794 8.754 1.00 27.23 622 ILE A CA 1
ATOM 4850 C C . ILE A 1 622 ? -19.123 -50.358 7.393 1.00 27.23 622 ILE A C 1
ATOM 4852 O O . ILE A 1 622 ? -19.848 -51.346 7.364 1.00 27.23 622 ILE A O 1
ATOM 4856 N N . GLY A 1 623 ? -18.477 -49.922 6.298 1.00 24.88 623 GLY A N 1
ATOM 4857 C CA . GLY A 1 623 ? -18.076 -50.833 5.206 1.00 24.88 623 GLY A CA 1
ATOM 4858 C C . GLY A 1 623 ? -18.422 -50.416 3.769 1.00 24.88 623 GLY A C 1
ATOM 4859 O O . GLY A 1 623 ? -19.520 -49.945 3.509 1.00 24.88 623 GLY A O 1
ATOM 4860 N N . GLY A 1 624 ? -17.488 -50.677 2.841 1.00 24.19 624 GLY A N 1
ATOM 4861 C CA . GLY A 1 624 ? -17.729 -50.754 1.390 1.00 24.19 624 GLY A CA 1
ATOM 4862 C C . GLY A 1 624 ? -17.845 -49.422 0.635 1.00 24.19 624 GLY A C 1
ATOM 4863 O O . GLY A 1 624 ? -18.854 -48.733 0.728 1.00 24.19 624 GLY A O 1
ATOM 4864 N N . LEU A 1 625 ? -16.844 -49.103 -0.192 1.00 24.05 625 LEU A N 1
ATOM 4865 C CA . LEU A 1 625 ? -16.931 -48.058 -1.217 1.00 24.05 625 LEU A CA 1
ATOM 4866 C C . LEU A 1 625 ? -16.670 -48.690 -2.589 1.00 24.05 625 LEU A C 1
ATOM 4868 O O . LEU A 1 625 ? -15.539 -49.074 -2.865 1.00 24.05 625 LEU A O 1
ATOM 4872 N N . GLU A 1 626 ? -17.685 -48.758 -3.448 1.00 23.61 626 GLU A N 1
ATOM 4873 C CA . GLU A 1 626 ? -17.520 -49.088 -4.868 1.00 23.61 626 GLU A CA 1
ATOM 4874 C C . GLU A 1 626 ? -18.663 -48.477 -5.699 1.00 23.61 626 GLU A C 1
ATOM 4876 O O . GLU A 1 626 ? -19.761 -48.260 -5.184 1.00 23.61 626 GLU A O 1
ATOM 4881 N N . ILE A 1 627 ? -18.390 -48.124 -6.961 1.00 24.81 627 ILE A N 1
ATOM 4882 C CA . ILE A 1 627 ? -19.277 -47.310 -7.814 1.00 24.81 627 ILE A CA 1
ATOM 4883 C C . ILE A 1 627 ? -19.488 -48.008 -9.169 1.00 24.81 627 ILE A C 1
ATOM 4885 O O . ILE A 1 627 ? -18.507 -48.199 -9.889 1.00 24.81 627 ILE A O 1
ATOM 4889 N N . PRO A 1 628 ? -20.737 -48.319 -9.569 1.00 23.56 628 PRO A N 1
ATOM 4890 C CA . PRO A 1 628 ? -21.058 -48.781 -10.916 1.00 23.56 628 PRO A CA 1
ATOM 4891 C C . PRO A 1 628 ? -21.569 -47.661 -11.848 1.00 23.56 628 PRO A C 1
ATOM 4893 O O . PRO A 1 628 ? -22.309 -46.760 -11.460 1.00 23.56 628 PRO A O 1
ATOM 4896 N N . SER A 1 629 ? -21.152 -47.768 -13.107 1.00 21.73 629 SER A N 1
ATOM 4897 C CA . SER A 1 629 ? -21.290 -46.834 -14.234 1.00 21.73 629 SER A CA 1
ATOM 4898 C C . SER A 1 629 ? -22.696 -46.628 -14.843 1.00 21.73 629 SER A C 1
ATOM 4900 O O . SER A 1 629 ? -23.551 -47.504 -14.764 1.00 21.73 629 SER A O 1
ATOM 4902 N N . ALA A 1 630 ? -22.799 -45.570 -15.674 1.00 21.59 630 ALA A N 1
ATOM 4903 C CA . ALA A 1 630 ? -23.746 -45.370 -16.799 1.00 21.59 630 ALA A CA 1
ATOM 4904 C C . ALA A 1 630 ? -25.216 -44.979 -16.443 1.00 21.59 630 ALA A C 1
ATOM 4906 O O . ALA A 1 630 ? -25.624 -45.099 -15.298 1.00 21.59 630 ALA A O 1
ATOM 4907 N N . CYS A 1 631 ? -26.060 -44.449 -17.353 1.00 20.97 631 CYS A N 1
ATOM 4908 C CA . CYS A 1 631 ? -25.951 -44.261 -18.817 1.00 20.97 631 CYS A CA 1
ATOM 4909 C C . CYS A 1 631 ? -26.858 -43.115 -19.367 1.00 20.97 631 CYS A C 1
ATOM 4911 O O . CYS A 1 631 ? -27.839 -42.767 -18.717 1.00 20.97 631 CYS A O 1
ATOM 4913 N N . ALA A 1 632 ? -26.613 -42.668 -20.618 1.00 21.22 632 ALA A N 1
ATOM 4914 C CA . ALA A 1 632 ? -27.501 -41.854 -21.494 1.00 21.22 632 ALA A CA 1
ATOM 4915 C C . ALA A 1 632 ? -27.811 -40.397 -21.016 1.00 21.22 632 ALA A C 1
ATOM 4917 O O . ALA A 1 632 ? -27.497 -40.048 -19.887 1.00 21.22 632 ALA A O 1
ATOM 4918 N N . ILE A 1 633 ? -28.321 -39.432 -21.811 1.00 22.86 633 ILE A N 1
ATOM 4919 C CA . ILE A 1 633 ? -29.198 -39.422 -23.016 1.00 22.86 633 ILE A CA 1
ATOM 4920 C C . ILE A 1 633 ? -28.661 -38.480 -24.142 1.00 22.86 633 ILE A C 1
ATOM 4922 O O . ILE A 1 633 ? -27.646 -37.811 -23.972 1.00 22.86 633 ILE A O 1
ATOM 4926 N N . ARG A 1 634 ? -29.293 -38.517 -25.332 1.00 20.62 634 ARG A N 1
ATOM 4927 C CA . ARG A 1 634 ? -28.914 -37.866 -26.614 1.00 20.62 634 ARG A CA 1
ATOM 4928 C C . ARG A 1 634 ? -29.243 -36.357 -26.739 1.00 20.62 634 ARG A C 1
ATOM 4930 O O . ARG A 1 634 ? -29.899 -35.776 -25.883 1.00 20.62 634 ARG A O 1
ATOM 4937 N N . CYS A 1 635 ? -28.767 -35.780 -27.849 1.00 21.08 635 CYS A N 1
ATOM 4938 C CA . CYS A 1 635 ? -28.821 -34.375 -28.277 1.00 21.08 635 CYS A CA 1
ATOM 4939 C C . CYS A 1 635 ? -30.159 -33.906 -28.908 1.00 21.08 635 CYS A C 1
ATOM 4941 O O . CYS A 1 635 ? -31.111 -34.674 -29.012 1.00 21.08 635 CYS A O 1
ATOM 4943 N N . ASP A 1 636 ? -30.104 -32.664 -29.422 1.00 22.41 636 ASP A N 1
ATOM 4944 C CA . ASP A 1 636 ? -31.005 -31.958 -30.355 1.00 22.41 636 ASP A CA 1
ATOM 4945 C C . ASP A 1 636 ? -32.205 -31.214 -29.717 1.00 22.41 636 ASP A C 1
ATOM 4947 O O . ASP A 1 636 ? -32.930 -31.772 -28.906 1.00 22.41 636 ASP A O 1
ATOM 4951 N N . THR A 1 637 ? -32.486 -29.928 -30.016 1.00 23.16 637 THR A N 1
ATOM 4952 C CA . THR A 1 637 ? -32.043 -29.066 -31.147 1.00 23.16 637 THR A CA 1
ATOM 4953 C C . THR A 1 637 ? -31.893 -27.560 -30.801 1.00 23.16 637 THR A C 1
ATOM 4955 O O . THR A 1 637 ? -32.488 -27.069 -29.852 1.00 23.16 637 THR A O 1
ATOM 4958 N N . LEU A 1 638 ? -31.195 -26.828 -31.692 1.00 22.59 638 LEU A N 1
ATOM 4959 C CA . LEU A 1 638 ? -31.339 -25.392 -32.051 1.00 22.59 638 LEU A CA 1
ATOM 4960 C C . LEU A 1 638 ? -30.854 -24.235 -31.125 1.00 22.59 638 LEU A C 1
ATOM 4962 O O . LEU A 1 638 ? -31.574 -23.705 -30.290 1.00 22.59 638 LEU A O 1
ATOM 4966 N N . SER A 1 639 ? -29.716 -23.661 -31.550 1.00 22.39 639 SER A N 1
ATOM 4967 C CA . SER A 1 639 ? -29.572 -22.248 -31.980 1.00 22.39 639 SER A CA 1
ATOM 4968 C C . SER A 1 639 ? -29.573 -21.077 -30.969 1.00 22.39 639 SER A C 1
ATOM 4970 O O . SER A 1 639 ? -30.562 -20.359 -30.833 1.00 22.39 639 SER A O 1
ATOM 4972 N N . ALA A 1 640 ? -28.371 -20.697 -30.514 1.00 24.48 640 ALA A N 1
ATOM 4973 C CA . ALA A 1 640 ? -27.941 -19.289 -30.433 1.00 24.48 640 ALA A CA 1
ATOM 4974 C C . ALA A 1 640 ? -26.403 -19.194 -30.543 1.00 24.48 640 ALA A C 1
ATOM 4976 O O . ALA A 1 640 ? -25.697 -19.896 -29.821 1.00 24.48 640 ALA A O 1
ATOM 4977 N N . ALA A 1 641 ? -25.870 -18.346 -31.432 1.00 26.58 641 ALA A N 1
ATOM 4978 C CA . ALA A 1 641 ? -24.424 -18.162 -31.625 1.00 26.58 641 ALA A CA 1
ATOM 4979 C C . ALA A 1 641 ? -23.957 -16.766 -31.151 1.00 26.58 641 ALA A C 1
ATOM 4981 O O . ALA A 1 641 ? -24.668 -15.788 -31.391 1.00 26.58 641 ALA A O 1
ATOM 4982 N N . PRO A 1 642 ? -22.781 -16.641 -30.501 1.00 27.69 642 PRO A N 1
ATOM 4983 C CA . PRO A 1 642 ? -22.235 -15.351 -30.073 1.00 27.69 642 PRO A CA 1
ATOM 4984 C C . PRO A 1 642 ? -21.640 -14.543 -31.250 1.00 27.69 642 PRO A C 1
ATOM 4986 O O . PRO A 1 642 ? -21.257 -15.127 -32.267 1.00 27.69 642 PRO A O 1
ATOM 4989 N N . PRO A 1 643 ? -21.543 -13.203 -31.134 1.00 27.72 643 PRO A N 1
ATOM 4990 C CA . PRO A 1 643 ? -21.185 -12.327 -32.251 1.00 27.72 643 PRO A CA 1
ATOM 4991 C C . PRO A 1 643 ? -19.676 -12.316 -32.582 1.00 27.72 643 PRO A C 1
ATOM 4993 O O . PRO A 1 643 ? -18.843 -12.442 -31.681 1.00 27.72 643 PRO A O 1
ATOM 4996 N N . PRO A 1 644 ? -19.296 -12.097 -33.857 1.00 29.38 644 PRO A N 1
ATOM 4997 C CA . PRO A 1 644 ? -17.902 -11.951 -34.269 1.00 29.38 644 PRO A CA 1
ATOM 4998 C C . PRO A 1 644 ? -17.358 -10.534 -34.010 1.00 29.38 644 PRO A C 1
ATOM 5000 O O . PRO A 1 644 ? -18.027 -9.537 -34.279 1.00 29.38 644 PRO A O 1
ATOM 5003 N N . PHE A 1 645 ? -16.099 -10.436 -33.575 1.00 27.70 645 PHE A N 1
ATOM 5004 C CA . PHE A 1 645 ? -15.361 -9.168 -33.543 1.00 27.70 645 PHE A CA 1
ATOM 5005 C C . PHE A 1 645 ? -14.926 -8.757 -34.956 1.00 27.70 645 PHE A C 1
ATOM 5007 O O . PHE A 1 645 ? -14.232 -9.514 -35.637 1.00 27.70 645 PHE A O 1
ATOM 5014 N N . SER A 1 646 ? -15.281 -7.544 -35.382 1.00 26.34 646 SER A N 1
ATOM 5015 C CA . SER A 1 646 ? -14.932 -6.997 -36.695 1.00 26.34 646 SER A CA 1
ATOM 5016 C C . SER A 1 646 ? -13.890 -5.873 -36.609 1.00 26.34 646 SER A C 1
ATOM 5018 O O . SER A 1 646 ? -14.140 -4.787 -36.093 1.00 26.34 646 SER A O 1
ATOM 5020 N N . HIS A 1 647 ? -12.721 -6.113 -37.207 1.00 28.08 647 HIS A N 1
ATOM 5021 C CA . HIS A 1 647 ? -11.825 -5.060 -37.686 1.00 28.08 647 HIS A CA 1
ATOM 5022 C C . HIS A 1 647 ? -11.893 -5.013 -39.217 1.00 28.08 647 HIS A C 1
ATOM 5024 O O . HIS A 1 647 ? -11.684 -6.047 -39.854 1.00 28.08 647 HIS A O 1
ATOM 5030 N N . PRO A 1 648 ? -12.083 -3.827 -39.813 1.00 29.94 648 PRO A N 1
ATOM 5031 C CA . PRO A 1 648 ? -11.733 -3.607 -41.208 1.00 29.94 648 PRO A CA 1
ATOM 5032 C C . PRO A 1 648 ? -10.807 -2.394 -41.374 1.00 29.94 648 PRO A C 1
ATOM 5034 O O . PRO A 1 648 ? -11.210 -1.264 -41.119 1.00 29.94 648 PRO A O 1
ATOM 5037 N N . CYS A 1 649 ? -9.588 -2.622 -41.873 1.00 22.38 649 CYS A N 1
ATOM 5038 C CA . CYS A 1 649 ? -8.957 -1.694 -42.818 1.00 22.38 649 CYS A CA 1
ATOM 5039 C C . CYS A 1 649 ? -7.773 -2.363 -43.534 1.00 22.38 649 CYS A C 1
ATOM 5041 O O . CYS A 1 649 ? -6.632 -2.326 -43.077 1.00 22.38 649 CYS A O 1
ATOM 5043 N N . SER A 1 650 ? -8.053 -2.976 -44.680 1.00 22.62 650 SER A N 1
ATOM 5044 C CA . SER A 1 650 ? -7.056 -3.330 -45.687 1.00 22.62 650 SER A CA 1
ATOM 5045 C C . SER A 1 650 ? -7.593 -2.896 -47.048 1.00 22.62 650 SER A C 1
ATOM 5047 O O . SER A 1 650 ? -8.755 -3.131 -47.370 1.00 22.62 650 SER A O 1
ATOM 5049 N N . LEU A 1 651 ? -6.761 -2.210 -47.831 1.00 23.88 651 LEU A N 1
ATOM 5050 C CA . LEU A 1 651 ? -7.119 -1.716 -49.157 1.00 23.88 651 LEU A CA 1
ATOM 5051 C C . LEU A 1 651 ? -5.954 -1.917 -50.120 1.00 23.88 651 LEU A C 1
ATOM 5053 O O . LEU A 1 651 ? -4.838 -1.459 -49.880 1.00 23.88 651 LEU A O 1
ATOM 5057 N N . SER A 1 652 ? -6.244 -2.572 -51.236 1.00 20.30 652 SER A N 1
ATOM 5058 C CA . SER A 1 652 ? -5.370 -2.672 -52.396 1.00 20.30 652 SER A CA 1
ATOM 5059 C C . SER A 1 652 ? -6.230 -2.865 -53.645 1.00 20.30 652 SER A C 1
ATOM 5061 O O . SER A 1 652 ? -7.126 -3.702 -53.640 1.00 20.30 652 SER A O 1
ATOM 5063 N N . PHE A 1 653 ? -5.989 -2.079 -54.702 1.00 21.89 653 PHE A N 1
ATOM 5064 C CA . PHE A 1 653 ? -5.501 -2.585 -55.997 1.00 21.89 653 PHE A CA 1
ATOM 5065 C C . PHE A 1 653 ? -5.406 -1.504 -57.098 1.00 21.89 653 PHE A C 1
ATOM 5067 O O . PHE A 1 653 ? -6.143 -0.529 -57.124 1.00 21.89 653 PHE A O 1
ATOM 5074 N N . SER A 1 654 ? -4.517 -1.787 -58.058 1.00 21.53 654 SER A N 1
ATOM 5075 C CA . SER A 1 654 ? -4.525 -1.383 -59.477 1.00 21.53 654 SER A CA 1
ATOM 5076 C C . SER A 1 654 ? -4.415 0.095 -59.914 1.00 21.53 654 SER A C 1
ATOM 5078 O O . SER A 1 654 ? -5.382 0.836 -60.040 1.00 21.53 654 SER A O 1
ATOM 5080 N N . LEU A 1 655 ? -3.210 0.400 -60.404 1.00 22.34 655 LEU A N 1
ATOM 5081 C CA . LEU A 1 655 ? -2.857 1.288 -61.527 1.00 22.34 655 LEU A CA 1
ATOM 5082 C C . LEU A 1 655 ? -3.945 1.574 -62.594 1.00 22.34 655 LEU A C 1
ATOM 5084 O O . LEU A 1 655 ? -4.517 0.631 -63.145 1.00 22.34 655 LEU A O 1
ATOM 5088 N N . ARG A 1 656 ? -3.988 2.826 -63.096 1.00 21.91 656 ARG A N 1
ATOM 5089 C CA . ARG A 1 656 ? -3.492 3.232 -64.448 1.00 21.91 656 ARG A CA 1
ATOM 5090 C C . ARG A 1 656 ? -3.604 4.757 -64.701 1.00 21.91 656 ARG A C 1
ATOM 5092 O O . ARG A 1 656 ? -4.641 5.311 -64.397 1.00 21.91 656 ARG A O 1
ATOM 5099 N N . ARG A 1 657 ? -2.552 5.340 -65.325 1.00 23.80 657 ARG A N 1
ATOM 5100 C CA . ARG A 1 657 ? -2.458 6.481 -66.304 1.00 23.80 657 ARG A CA 1
ATOM 5101 C C . ARG A 1 657 ? -3.370 7.737 -66.126 1.00 23.80 657 ARG A C 1
ATOM 5103 O O . ARG A 1 657 ? -4.536 7.604 -65.818 1.00 23.80 657 ARG A O 1
ATOM 5110 N N . SER A 1 658 ? -2.954 8.985 -66.405 1.00 22.83 658 SER A N 1
ATOM 5111 C CA . SER A 1 658 ? -1.843 9.516 -67.236 1.00 22.83 658 SER A CA 1
ATOM 5112 C C . SER A 1 658 ? -1.406 10.962 -66.872 1.00 22.83 658 SER A C 1
ATOM 5114 O O . SER A 1 658 ? -2.028 11.621 -66.050 1.00 22.83 658 SER A O 1
ATOM 5116 N N . SER A 1 659 ? -0.400 11.469 -67.612 1.00 24.58 659 SER A N 1
ATOM 5117 C CA . SER A 1 659 ? -0.152 12.887 -67.986 1.00 24.58 659 SER A CA 1
ATOM 5118 C C . SER A 1 659 ? 0.221 13.932 -66.911 1.00 24.58 659 SER A C 1
ATOM 5120 O O . SER A 1 659 ? -0.616 14.426 -66.168 1.00 24.58 659 SER A O 1
ATOM 5122 N N . SER A 1 660 ? 1.484 14.378 -66.970 1.00 25.30 660 SER A N 1
ATOM 5123 C CA . SER A 1 660 ? 1.975 15.685 -66.480 1.00 25.30 660 SER A CA 1
ATOM 5124 C C . SER A 1 660 ? 1.878 16.737 -67.609 1.00 25.30 660 SER A C 1
ATOM 5126 O O . SER A 1 660 ? 1.793 16.335 -68.775 1.00 25.30 660 SER A O 1
ATOM 5128 N N . PRO A 1 661 ? 1.922 18.057 -67.320 1.00 38.16 661 PRO A N 1
ATOM 5129 C CA . PRO A 1 661 ? 3.207 18.772 -67.462 1.00 38.16 661 PRO A CA 1
ATOM 5130 C C . PRO A 1 661 ? 3.469 19.931 -66.458 1.00 38.16 661 PRO A C 1
ATOM 5132 O O . PRO A 1 661 ? 2.530 20.588 -66.041 1.00 38.16 661 PRO A O 1
ATOM 5135 N N . ARG A 1 662 ? 4.769 20.197 -66.180 1.00 27.59 662 ARG A N 1
ATOM 5136 C CA . ARG A 1 662 ? 5.512 21.501 -66.028 1.00 27.59 662 ARG A CA 1
ATOM 5137 C C . ARG A 1 662 ? 4.842 22.678 -65.251 1.00 27.59 662 ARG A C 1
ATOM 5139 O O . ARG A 1 662 ? 3.678 22.956 -65.451 1.00 27.59 662 ARG A O 1
ATOM 5146 N N . THR A 1 663 ? 5.513 23.506 -64.432 1.00 26.78 663 THR A N 1
ATOM 5147 C CA . THR A 1 663 ? 6.875 24.121 -64.459 1.00 26.78 663 THR A CA 1
ATOM 5148 C C . THR A 1 663 ? 7.489 24.238 -63.033 1.00 26.78 663 THR A C 1
ATOM 5150 O O . THR A 1 663 ? 6.785 24.031 -62.056 1.00 26.78 663 THR A O 1
ATOM 5153 N N . ARG A 1 664 ? 8.812 24.395 -62.795 1.00 26.73 664 ARG A N 1
ATOM 5154 C CA . ARG A 1 664 ? 9.625 25.658 -62.755 1.00 26.73 664 ARG A CA 1
ATOM 5155 C C . ARG A 1 664 ? 8.884 26.871 -62.113 1.00 26.73 664 ARG A C 1
ATOM 5157 O O . ARG A 1 664 ? 7.725 27.078 -62.445 1.00 26.73 664 ARG A O 1
ATOM 5164 N N . THR A 1 665 ? 9.469 27.693 -61.215 1.00 26.95 665 THR A N 1
ATOM 5165 C CA . THR A 1 665 ? 10.897 28.116 -61.101 1.00 26.95 665 THR A CA 1
ATOM 5166 C C . THR A 1 665 ? 11.345 28.632 -59.701 1.00 26.95 665 THR A C 1
ATOM 5168 O O . THR A 1 665 ? 10.594 29.305 -59.015 1.00 26.95 665 THR A O 1
ATOM 5171 N N . THR A 1 666 ? 12.609 28.346 -59.343 1.00 27.00 666 THR A N 1
ATOM 5172 C CA . THR A 1 666 ? 13.629 29.094 -58.537 1.00 27.00 666 THR A CA 1
ATOM 5173 C C . THR A 1 666 ? 13.332 30.271 -57.568 1.00 27.00 666 THR A C 1
ATOM 5175 O O . THR A 1 666 ? 12.805 31.289 -57.989 1.00 27.00 666 THR A O 1
ATOM 5178 N N . ARG A 1 667 ? 14.038 30.212 -56.411 1.00 27.56 667 ARG A N 1
ATOM 5179 C CA . ARG A 1 667 ? 14.817 31.266 -55.678 1.00 27.56 667 ARG A CA 1
ATOM 5180 C C . ARG A 1 667 ? 14.139 32.570 -55.187 1.00 27.56 667 ARG A C 1
ATOM 5182 O O . ARG A 1 667 ? 13.555 33.307 -55.964 1.00 27.56 667 ARG A O 1
ATOM 5189 N N . GLY A 1 668 ? 14.468 32.967 -53.946 1.00 25.30 668 GLY A N 1
ATOM 5190 C CA . GLY A 1 668 ? 14.337 34.354 -53.459 1.00 25.30 668 GLY A CA 1
ATOM 5191 C C . GLY A 1 668 ? 14.761 34.567 -51.992 1.00 25.30 668 GLY A C 1
ATOM 5192 O O . GLY A 1 668 ? 13.985 34.290 -51.088 1.00 25.30 668 GLY A O 1
ATOM 5193 N N . TYR A 1 669 ? 15.974 35.082 -51.752 1.00 26.42 669 TYR A N 1
ATOM 5194 C CA . TYR A 1 669 ? 16.385 35.687 -50.468 1.00 26.42 669 TYR A CA 1
ATOM 5195 C C . TYR A 1 669 ? 16.181 37.209 -50.556 1.00 26.42 669 TYR A C 1
ATOM 5197 O O . TYR A 1 669 ? 16.697 37.785 -51.509 1.00 26.42 669 TYR A O 1
ATOM 5205 N N . SER A 1 670 ? 15.590 37.856 -49.541 1.00 25.53 670 SER A N 1
ATOM 5206 C CA . SER A 1 670 ? 16.122 39.113 -48.955 1.00 25.53 670 SER A CA 1
ATOM 5207 C C . SER A 1 670 ? 15.266 39.662 -47.804 1.00 25.53 670 SER A C 1
ATOM 5209 O O . SER A 1 670 ? 14.041 39.607 -47.824 1.00 25.53 670 SER A O 1
ATOM 5211 N N . THR A 1 671 ? 15.949 40.227 -46.814 1.00 27.17 671 THR A N 1
ATOM 5212 C CA . THR A 1 671 ? 15.461 40.845 -45.570 1.00 27.17 671 THR A CA 1
ATOM 5213 C C . THR A 1 671 ? 15.051 42.332 -45.723 1.00 27.17 671 THR A C 1
ATOM 5215 O O . THR A 1 671 ? 15.287 42.921 -46.770 1.00 27.17 671 THR A O 1
ATOM 5218 N N . ILE A 1 672 ? 14.558 42.941 -44.617 1.00 25.69 672 ILE A N 1
ATOM 5219 C CA . ILE A 1 672 ? 14.592 44.390 -44.234 1.00 25.69 672 ILE A CA 1
ATOM 5220 C C . ILE A 1 672 ? 13.280 45.231 -44.306 1.00 25.69 672 ILE A C 1
ATOM 5222 O O . ILE A 1 672 ? 13.021 45.942 -45.266 1.00 25.69 672 ILE A O 1
ATOM 5226 N N . SER A 1 673 ? 12.610 45.345 -43.138 1.00 24.25 673 SER A N 1
ATOM 5227 C CA . SER A 1 673 ? 11.937 46.562 -42.585 1.00 24.25 673 SER A CA 1
ATOM 5228 C C . SER A 1 673 ? 10.682 47.154 -43.308 1.00 24.25 673 SER A C 1
ATOM 5230 O O . SER A 1 673 ? 10.346 46.721 -44.395 1.00 24.25 673 SER A O 1
ATOM 5232 N N . SER A 1 674 ? 9.888 48.109 -42.768 1.00 26.23 674 SER A N 1
ATOM 5233 C CA . SER A 1 674 ? 9.971 48.875 -41.502 1.00 26.23 674 SER A CA 1
ATOM 5234 C C . SER A 1 674 ? 8.607 49.413 -40.970 1.00 26.23 674 SER A C 1
ATOM 5236 O O . SER A 1 674 ? 7.725 49.738 -41.751 1.00 26.23 674 SER A O 1
ATOM 5238 N N . ARG A 1 675 ? 8.528 49.629 -39.640 1.00 27.39 675 ARG A N 1
ATOM 5239 C CA . ARG A 1 675 ? 7.840 50.726 -38.886 1.00 27.39 675 ARG A CA 1
ATOM 5240 C C . ARG A 1 675 ? 6.320 51.054 -39.030 1.00 27.39 675 ARG A C 1
ATOM 5242 O O . ARG A 1 675 ? 5.922 51.713 -39.978 1.00 27.39 675 ARG A O 1
ATOM 5249 N N . ARG A 1 676 ? 5.654 51.009 -37.849 1.00 30.64 676 ARG A N 1
ATOM 5250 C CA . ARG A 1 676 ? 4.644 51.976 -37.290 1.00 30.64 676 ARG A CA 1
ATOM 5251 C C . ARG A 1 676 ? 3.222 51.944 -37.911 1.00 30.64 676 ARG A C 1
ATOM 5253 O O . ARG A 1 676 ? 3.067 51.462 -39.016 1.00 30.64 676 ARG A O 1
ATOM 5260 N N . ASN A 1 677 ? 2.124 52.376 -37.256 1.00 27.78 677 ASN A N 1
ATOM 5261 C CA . ASN A 1 677 ? 1.863 53.263 -36.087 1.00 27.78 677 ASN A CA 1
ATOM 5262 C C . ASN A 1 677 ? 0.661 52.720 -35.238 1.00 27.78 677 ASN A C 1
ATOM 5264 O O . ASN A 1 677 ? -0.258 52.164 -35.816 1.00 27.78 677 ASN A O 1
ATOM 5268 N N . ARG A 1 678 ? 0.682 52.697 -33.887 1.00 30.92 678 ARG A N 1
ATOM 5269 C CA . ARG A 1 678 ? 0.220 53.707 -32.875 1.00 30.92 678 ARG A CA 1
ATOM 5270 C C . ARG A 1 678 ? -1.306 53.888 -32.610 1.00 30.92 678 ARG A C 1
ATOM 5272 O O . ARG A 1 678 ? -1.938 54.676 -33.302 1.00 30.92 678 ARG A O 1
ATOM 5279 N N . SER A 1 679 ? -1.760 53.437 -31.428 1.00 28.70 679 SER A N 1
ATOM 5280 C CA . SER A 1 679 ? -2.584 54.166 -30.411 1.00 28.70 679 SER A CA 1
ATOM 5281 C C . SER A 1 679 ? -2.683 53.289 -29.132 1.00 28.70 679 SER A C 1
ATOM 5283 O O . SER A 1 679 ? -2.912 52.096 -29.251 1.00 28.70 679 SER A O 1
ATOM 5285 N N . ARG A 1 680 ? -2.187 53.691 -27.942 1.00 31.39 680 ARG A N 1
ATOM 5286 C CA . ARG A 1 680 ? -2.724 54.611 -26.892 1.00 31.39 680 ARG A CA 1
ATOM 5287 C C . ARG A 1 680 ? -3.954 54.060 -26.123 1.00 31.39 680 ARG A C 1
ATOM 5289 O O . ARG A 1 680 ? -4.869 53.599 -26.781 1.00 31.39 680 ARG A O 1
ATOM 5296 N N . ALA A 1 681 ? -4.078 54.171 -24.785 1.00 31.23 681 ALA A N 1
ATOM 5297 C CA . ALA A 1 681 ? -3.149 54.606 -23.710 1.00 31.23 681 ALA A CA 1
ATOM 5298 C C . ALA A 1 681 ? -3.684 54.260 -22.283 1.00 31.23 681 ALA A C 1
ATOM 5300 O O . ALA A 1 681 ? -4.862 53.955 -22.147 1.00 31.23 681 ALA A O 1
ATOM 5301 N N . GLY A 1 682 ? -2.838 54.397 -21.240 1.00 26.91 682 GLY A N 1
ATOM 5302 C CA . GLY A 1 682 ? -3.160 54.239 -19.797 1.00 26.91 682 GLY A CA 1
ATOM 5303 C C . GLY A 1 682 ? -2.338 53.106 -19.148 1.00 26.91 682 GLY A C 1
ATOM 5304 O O . GLY A 1 682 ? -2.587 51.958 -19.483 1.00 26.91 682 GLY A O 1
ATOM 5305 N N . ALA A 1 683 ? -1.243 53.281 -18.387 1.00 30.77 683 ALA A N 1
ATOM 5306 C CA . ALA A 1 683 ? -0.813 54.242 -17.343 1.00 30.77 683 ALA A CA 1
ATOM 5307 C C . ALA A 1 683 ? -1.383 53.915 -15.938 1.00 30.77 683 ALA A C 1
ATOM 5309 O O . ALA A 1 683 ? -2.586 53.726 -15.828 1.00 30.77 683 ALA A O 1
ATOM 5310 N N . GLY A 1 684 ? -0.603 53.847 -14.844 1.00 26.56 684 GLY A N 1
ATOM 5311 C CA . GLY A 1 684 ? 0.849 54.074 -14.636 1.00 26.56 684 GLY A CA 1
ATOM 5312 C C . GLY A 1 684 ? 1.576 52.880 -13.963 1.00 26.56 684 GLY A C 1
ATOM 5313 O O . GLY A 1 684 ? 0.936 51.897 -13.617 1.00 26.56 684 GLY A O 1
ATOM 5314 N N . SER A 1 685 ? 2.918 52.788 -13.981 1.00 29.16 685 SER A N 1
ATOM 5315 C CA . SER A 1 685 ? 3.903 53.450 -13.078 1.00 29.16 685 SER A CA 1
ATOM 5316 C C . SER A 1 685 ? 3.927 52.838 -11.664 1.00 29.16 685 SER A C 1
ATOM 5318 O O . SER A 1 685 ? 2.870 52.730 -11.059 1.00 29.16 685 SER A O 1
ATOM 5320 N N . SER A 1 686 ? 5.049 52.475 -11.031 1.00 28.17 686 SER A N 1
ATOM 5321 C CA . SER A 1 686 ? 6.502 52.647 -11.280 1.00 28.17 686 SER A CA 1
ATOM 5322 C C . SER A 1 686 ? 7.241 51.732 -10.266 1.00 28.17 686 SER A C 1
ATOM 5324 O O . SER A 1 686 ? 6.692 51.519 -9.194 1.00 28.17 686 SER A O 1
ATOM 5326 N N . SER A 1 687 ? 8.462 51.200 -10.362 1.00 26.92 687 SER A N 1
ATOM 5327 C CA . SER A 1 687 ? 9.583 51.148 -11.315 1.00 26.92 687 SER A CA 1
ATOM 5328 C C . SER A 1 687 ? 10.813 50.702 -10.487 1.00 26.92 687 SER A C 1
ATOM 5330 O O . SER A 1 687 ? 11.024 51.272 -9.418 1.00 26.92 687 SER A O 1
ATOM 5332 N N . PHE A 1 688 ? 11.667 49.792 -10.963 1.00 28.38 688 PHE A N 1
ATOM 5333 C CA . PHE A 1 688 ? 13.035 49.608 -10.434 1.00 28.38 688 PHE A CA 1
ATOM 5334 C C . PHE A 1 688 ? 13.992 49.336 -11.616 1.00 28.38 688 PHE A C 1
ATOM 5336 O O . PHE A 1 688 ? 13.574 48.664 -12.563 1.00 28.38 688 PHE A O 1
ATOM 5343 N N . PRO A 1 689 ? 15.225 49.884 -11.634 1.00 33.72 689 PRO A N 1
ATOM 5344 C CA . PRO A 1 689 ? 16.109 49.813 -12.802 1.00 33.72 689 PRO A CA 1
ATOM 5345 C C . PRO A 1 689 ? 17.030 48.568 -12.816 1.00 33.72 689 PRO A C 1
ATOM 5347 O O . PRO A 1 689 ? 17.400 48.074 -11.751 1.00 33.72 689 PRO A O 1
ATOM 5350 N N . PRO A 1 690 ? 17.461 48.087 -14.001 1.00 34.44 690 PRO A N 1
ATOM 5351 C CA . PRO A 1 690 ? 18.405 46.973 -14.150 1.00 34.44 690 PRO A CA 1
ATOM 5352 C C . PRO A 1 690 ? 19.861 47.434 -14.368 1.00 34.44 690 PRO A C 1
ATOM 5354 O O . PRO A 1 690 ? 20.096 48.465 -14.999 1.00 34.44 690 PRO A O 1
ATOM 5357 N N . ILE A 1 691 ? 20.847 46.624 -13.952 1.00 28.12 691 ILE A N 1
ATOM 5358 C CA . ILE A 1 691 ? 22.268 46.762 -14.343 1.00 28.12 691 ILE A CA 1
ATOM 5359 C C . ILE A 1 691 ? 22.871 45.389 -14.719 1.00 28.12 691 ILE A C 1
ATOM 5361 O O . ILE A 1 691 ? 22.453 44.348 -14.219 1.00 28.12 691 ILE A O 1
ATOM 5365 N N . MET A 1 692 ?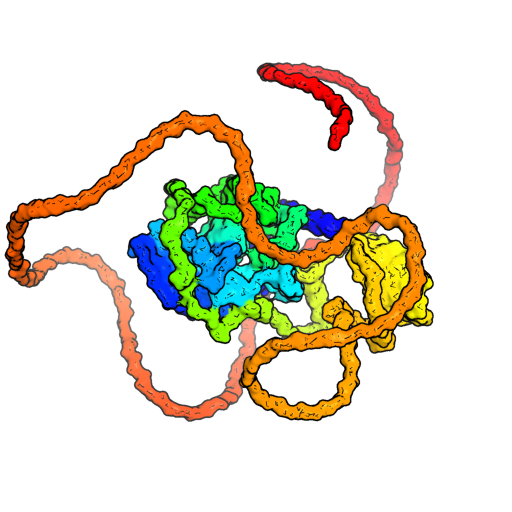 23.824 45.427 -15.658 1.00 29.61 692 MET A N 1
ATOM 5366 C CA . MET A 1 692 ? 24.547 44.316 -16.303 1.00 29.61 692 MET A CA 1
ATOM 5367 C C . MET A 1 692 ? 25.416 43.443 -15.361 1.00 29.61 692 MET A C 1
ATOM 5369 O O . MET A 1 692 ? 25.803 43.900 -14.285 1.00 29.61 692 MET A O 1
ATOM 5373 N N . PRO A 1 693 ? 25.793 42.214 -15.783 1.00 39.03 693 PRO A N 1
ATOM 5374 C CA . PRO A 1 693 ? 26.623 41.296 -14.997 1.00 39.03 693 PRO A CA 1
ATOM 5375 C C . PRO A 1 693 ? 28.113 41.679 -14.974 1.00 39.03 693 PRO A C 1
ATOM 5377 O O . PRO A 1 693 ? 28.601 42.418 -15.833 1.00 39.03 693 PRO A O 1
ATOM 5380 N N . ARG A 1 694 ? 28.868 41.084 -14.038 1.00 28.80 694 ARG A N 1
ATOM 5381 C CA . ARG A 1 694 ? 30.339 41.057 -14.059 1.00 28.80 694 ARG A CA 1
ATOM 5382 C C . ARG A 1 694 ? 30.913 39.669 -13.778 1.00 28.80 694 ARG A C 1
ATOM 5384 O O . ARG A 1 694 ? 30.342 38.860 -13.058 1.00 28.80 694 ARG A O 1
ATOM 5391 N N . THR A 1 695 ? 32.064 39.449 -14.396 1.00 33.94 695 THR A N 1
ATOM 5392 C CA . THR A 1 695 ? 32.924 38.264 -14.374 1.00 33.94 695 THR A CA 1
ATOM 5393 C C . THR A 1 695 ? 33.694 38.081 -13.065 1.00 33.94 695 THR A C 1
ATOM 5395 O O . THR A 1 695 ? 34.223 39.066 -12.561 1.00 33.94 695 THR A O 1
ATOM 5398 N N . GLY A 1 696 ? 33.891 36.818 -12.663 1.00 28.80 696 GLY A N 1
ATOM 5399 C CA . GLY A 1 696 ? 35.175 36.258 -12.196 1.00 28.80 696 GLY A CA 1
ATOM 5400 C C . GLY A 1 696 ? 35.799 36.762 -10.883 1.00 28.80 696 GLY A C 1
ATOM 5401 O O . GLY A 1 696 ? 36.143 37.931 -10.751 1.00 28.80 696 GLY A O 1
ATOM 5402 N N . GLY A 1 697 ? 36.067 35.832 -9.962 1.00 27.36 697 GLY A N 1
ATOM 5403 C CA . GLY A 1 697 ? 36.892 36.053 -8.770 1.00 27.36 697 GLY A CA 1
ATOM 5404 C C . GLY A 1 697 ? 36.903 34.823 -7.857 1.00 27.36 697 GLY A C 1
ATOM 5405 O O . GLY A 1 697 ? 35.842 34.326 -7.498 1.00 27.36 697 GLY A O 1
ATOM 5406 N N . ASP A 1 698 ? 38.096 34.333 -7.529 1.00 34.59 698 ASP A N 1
ATOM 5407 C CA . ASP A 1 698 ? 38.383 33.054 -6.862 1.00 34.59 698 ASP A CA 1
ATOM 5408 C C . ASP A 1 698 ? 37.575 32.749 -5.583 1.00 34.59 698 ASP A C 1
ATOM 5410 O O . ASP A 1 698 ? 37.620 33.522 -4.618 1.00 34.59 698 ASP A O 1
ATOM 5414 N N . ARG A 1 699 ? 36.986 31.543 -5.513 1.00 32.78 699 ARG A N 1
ATOM 5415 C CA . ARG A 1 699 ? 37.346 30.489 -4.534 1.00 32.78 699 ARG A CA 1
ATOM 5416 C C . ARG A 1 699 ? 36.661 29.150 -4.812 1.00 32.78 699 ARG A C 1
ATOM 5418 O O . ARG A 1 699 ? 35.588 29.163 -5.449 1.00 32.78 699 ARG A O 1
#

Sequence (699 aa):
MVIEHLKSTAAALSERCLSDVRSLEEWKRQRPALRGELLYMLGLDPFPERTPLKPQVTGTLTRPDYRIEKLVFQSLPGLYVTANLYLPASGSGPLPAILYVCGHAPHPLGAKSYYQDRAAWFASHGYVCLILDTLEFGEVAGIHHGIHDLNIWNWLSLGYTPAGVEVWNAMRAIDYLETRPEVDPRRIGMTGVSGGGATTWFTTAVDERVAVAVPGLSTYTFASQAAHWVAAGQCDCIYFHNTYLRDFPIVGALIAPRPLLFFSGRRDPDFPPDGYHAVYGKVKSVYDLYAGGSSPQIREVDDDVGHSDPPRFRRETREWMNRWLRNDATPVAEEPDVEAGAEPAETLACLSGPPRDAINYHVHDLFTSPVRLTAPANAVGPALRRKDLIAQLREKVFRWFPRESLPFETTVSLNDGGWAARYADYKDVEFTSEAGVRIRAQLLRPKGQPQAPLLIYAKRAGDSIYFLDLDELLPVLGRYERIPVRGDRAERLVGGPHRCRHADVGYPPGCRVGPRRGETRHPRGIAVREGRDGRPCALCGPARRAHRPGRLERSSGFALARTRPPQHPEDHRRRRSGGSLRAPAAGLPDGASAPLRLHAKGVRAAGGGPSARARAKPGRGIGGLEIPSACAIRCDTLSAAPPPFSHPCSLSFSLRRSSSPRTRTTRGYSTISSRRNRSRAGAGSSSFPPIMPRTGGDR